Protein AF-A0A061BKA7-F1 (afdb_monomer)

Secondary structure (DSSP, 8-state):
-HHHHHHHHHHHTTS---TTTTPPP-S--EEE-TTSTT----S-SGGGEEE-HHHHHHHHHHHHHHHHHHHHHHHHHHHHHTTTTT-BSS-SSTT---HHHHHHHHTT--GGG-TTTT-BHHHHHHHHHHHHHHTTS--S-GGG-SSHHHHHHHHHT---HHHHHHHHHHHHHHHHHHTTTT--BPP-SHHHHHHHHHHGGGSTTHHHHHHTGGGGGSPPP---TTS--S----PPPGGGGEE--BSS-EEHHHHHHHHHHHHHHHHHHHHHHH-S--TTS--GGGGGS-TT-B---SSHHHHHHHHHHHHHHHHHHHHHHHHHHTS-GGGT--TT-EEETT-B-SS-PPPS---TT--S---S---GGG-TTS--B-HHHHHHTT--TT-PPPPEE-SSSS-EESSSS-TT---------TTHHHH-S-EEEHHHHHHHHIIIIISSSSHHHHHHHHHHHHS-PPP-SHHHHHHHHHHHHHHHTTTTTT--S--IIIIIHHHHHHHHHTTT----S--GGGGS--SS--HHHHTT-SGGGTT---TTSSS--S-EEETTGGGS--B-GGGHHHHHHHHHHHHHHHHHHHHHHHHHHHHHHSSTT-HHHHSSS-TT-HHHHHHHHHHTT-S-HHHH--TT----TTSPPGGG-TTHHHHHHHTTEEES-HHHHH--TT-GGG---HHHHHHHHHHHHSTTSHHHHHHHHHHHHHHHTT-

Organism: Babesia bigemina (NCBI:txid5866)

Structure (mmCIF, N/CA/C/O backbone):
data_AF-A0A061BKA7-F1
#
_entry.id   AF-A0A061BKA7-F1
#
loop_
_atom_site.group_PDB
_atom_site.id
_atom_site.type_symbol
_atom_site.label_atom_id
_atom_site.label_alt_id
_atom_site.label_comp_id
_atom_site.label_asym_id
_atom_site.label_entity_id
_atom_site.label_seq_id
_atom_site.pdbx_PDB_ins_code
_atom_site.Cartn_x
_atom_site.Cartn_y
_atom_site.Cartn_z
_atom_site.occupancy
_atom_site.B_iso_or_equiv
_atom_site.auth_seq_id
_atom_site.auth_comp_id
_atom_site.auth_asym_id
_atom_site.auth_atom_id
_atom_site.pdbx_PDB_model_num
ATOM 1 N N . MET A 1 1 ? 62.445 5.391 -4.423 1.00 44.75 1 MET A N 1
ATOM 2 C CA . MET A 1 1 ? 61.447 4.588 -5.176 1.00 44.75 1 MET A CA 1
ATOM 3 C C . MET A 1 1 ? 60.205 4.167 -4.374 1.00 44.75 1 MET A C 1
ATOM 5 O O . MET A 1 1 ? 59.112 4.335 -4.894 1.00 44.75 1 MET A O 1
ATOM 9 N N . LYS A 1 2 ? 60.298 3.691 -3.117 1.00 43.50 2 LYS A N 1
ATOM 10 C CA . LYS A 1 2 ? 59.125 3.194 -2.346 1.00 43.50 2 LYS A CA 1
ATOM 11 C C . LYS A 1 2 ? 58.012 4.228 -2.053 1.00 43.50 2 LYS A C 1
ATOM 13 O O . LYS A 1 2 ? 56.857 3.841 -1.922 1.00 43.50 2 LYS A O 1
ATOM 18 N N . GLY A 1 3 ? 58.332 5.525 -1.977 1.00 45.00 3 GLY A N 1
ATOM 19 C CA . GLY A 1 3 ? 57.340 6.592 -1.750 1.00 45.00 3 GLY A CA 1
ATOM 20 C C . GLY A 1 3 ? 56.504 6.960 -2.985 1.00 45.00 3 GLY A C 1
ATOM 21 O O . GLY A 1 3 ? 55.327 7.278 -2.850 1.00 45.00 3 GLY A O 1
ATOM 22 N N . GLY A 1 4 ? 57.087 6.856 -4.186 1.00 51.81 4 GLY A N 1
ATOM 23 C CA . GLY A 1 4 ? 56.383 7.115 -5.449 1.00 51.81 4 GLY A CA 1
ATOM 24 C C . GLY A 1 4 ? 55.365 6.025 -5.778 1.00 51.81 4 GLY A C 1
ATOM 25 O O . GLY A 1 4 ? 54.249 6.334 -6.176 1.00 51.81 4 GLY A O 1
ATOM 26 N N . LEU A 1 5 ? 55.705 4.760 -5.500 1.00 44.56 5 LEU A N 1
ATOM 27 C CA . LEU A 1 5 ? 54.809 3.623 -5.726 1.00 44.56 5 LEU A CA 1
ATOM 28 C C . LEU A 1 5 ? 53.571 3.662 -4.812 1.00 44.56 5 LEU A C 1
ATOM 30 O O . LEU A 1 5 ? 52.481 3.343 -5.257 1.00 44.56 5 LEU A O 1
ATOM 34 N N . ARG A 1 6 ? 53.702 4.109 -3.553 1.00 44.34 6 ARG A N 1
ATOM 35 C CA . ARG A 1 6 ? 52.548 4.269 -2.644 1.00 44.34 6 ARG A CA 1
ATOM 36 C C . ARG A 1 6 ? 51.619 5.407 -3.056 1.00 44.34 6 ARG A C 1
ATOM 38 O O . ARG A 1 6 ? 50.412 5.256 -2.927 1.00 44.34 6 ARG A O 1
ATOM 45 N N . LYS A 1 7 ? 52.165 6.519 -3.566 1.00 50.16 7 LYS A N 1
ATOM 46 C CA . LYS A 1 7 ? 51.348 7.589 -4.158 1.00 50.16 7 LYS A CA 1
ATOM 47 C C . LYS A 1 7 ? 50.639 7.098 -5.420 1.00 50.16 7 LYS A C 1
ATOM 49 O O . LYS A 1 7 ? 49.446 7.311 -5.536 1.00 50.16 7 LYS A O 1
ATOM 54 N N . LEU A 1 8 ? 51.332 6.360 -6.290 1.00 47.47 8 LEU A N 1
ATOM 55 C CA . LEU A 1 8 ? 50.739 5.757 -7.486 1.00 47.47 8 LEU A CA 1
ATOM 56 C C . LEU A 1 8 ? 49.631 4.747 -7.146 1.00 47.47 8 LEU A C 1
ATOM 58 O O . LEU A 1 8 ? 48.578 4.794 -7.758 1.00 47.47 8 LEU A O 1
ATOM 62 N N . ILE A 1 9 ? 49.826 3.883 -6.143 1.00 51.75 9 ILE A N 1
ATOM 63 C CA . ILE A 1 9 ? 48.791 2.959 -5.637 1.00 51.75 9 ILE A CA 1
ATOM 64 C C . ILE A 1 9 ? 47.612 3.733 -5.028 1.00 51.75 9 ILE A C 1
ATOM 66 O O . ILE A 1 9 ? 46.466 3.337 -5.206 1.00 51.75 9 ILE A O 1
ATOM 70 N N . GLY A 1 10 ? 47.880 4.851 -4.345 1.00 46.84 10 GLY A N 1
ATOM 71 C CA . GLY A 1 10 ? 46.846 5.750 -3.833 1.00 46.84 10 GLY A CA 1
ATOM 72 C C . GLY A 1 10 ? 46.022 6.415 -4.939 1.00 46.84 10 GLY A C 1
ATOM 73 O O . GLY A 1 10 ? 44.810 6.515 -4.795 1.00 46.84 10 GLY A O 1
ATOM 74 N N . GLU A 1 11 ? 46.649 6.818 -6.048 1.00 50.84 11 GLU A N 1
ATOM 75 C CA . GLU A 1 11 ? 45.947 7.363 -7.222 1.00 50.84 11 GLU A CA 1
ATOM 76 C C . GLU A 1 11 ? 45.234 6.266 -8.038 1.00 50.84 11 GLU A C 1
ATOM 78 O O . GLU A 1 11 ? 44.110 6.468 -8.483 1.00 50.84 11 GLU A O 1
ATOM 83 N N . LEU A 1 12 ? 45.821 5.070 -8.169 1.00 46.12 12 LEU A N 1
ATOM 84 C CA . LEU A 1 12 ? 45.184 3.905 -8.802 1.00 46.12 12 LEU A CA 1
ATOM 85 C C . LEU A 1 12 ? 43.965 3.412 -8.009 1.00 46.12 12 LEU A C 1
ATOM 87 O O . LEU A 1 12 ? 42.990 2.979 -8.606 1.00 46.12 12 LEU A O 1
ATOM 91 N N . GLY A 1 13 ? 43.986 3.532 -6.678 1.00 44.75 13 GLY A N 1
ATOM 92 C CA . GLY A 1 13 ? 42.839 3.237 -5.813 1.00 44.75 13 GLY A CA 1
ATOM 93 C C . GLY A 1 13 ? 41.708 4.269 -5.883 1.00 44.75 13 GLY A C 1
ATOM 94 O O . GLY A 1 13 ? 40.640 4.025 -5.327 1.00 44.75 13 GLY A O 1
ATOM 95 N N . ARG A 1 14 ? 41.923 5.416 -6.545 1.00 45.56 14 ARG A N 1
ATOM 96 C CA . ARG A 1 14 ? 40.882 6.423 -6.819 1.00 45.56 14 ARG A CA 1
ATOM 97 C C . ARG A 1 14 ? 40.207 6.226 -8.171 1.00 45.56 14 ARG A C 1
ATOM 99 O O . ARG A 1 14 ? 39.119 6.759 -8.367 1.00 45.56 14 ARG A O 1
ATOM 106 N N . ALA A 1 15 ? 40.821 5.474 -9.084 1.00 41.53 15 ALA A N 1
ATOM 107 C CA . ALA A 1 15 ? 40.191 5.106 -10.340 1.00 41.53 15 ALA A CA 1
ATOM 108 C C . ALA A 1 15 ? 39.114 4.048 -10.067 1.00 41.53 15 ALA A C 1
ATOM 110 O O . ALA A 1 15 ? 39.397 2.988 -9.509 1.00 41.53 15 ALA A O 1
ATOM 111 N N . TYR A 1 16 ? 37.870 4.337 -10.450 1.00 44.56 16 TYR A N 1
ATOM 112 C CA . TYR A 1 16 ? 36.837 3.309 -10.525 1.00 44.56 16 TYR A CA 1
ATOM 113 C C . TYR A 1 16 ? 37.266 2.291 -11.585 1.00 44.56 16 TYR A C 1
ATOM 115 O O . TYR A 1 16 ? 37.194 2.582 -12.775 1.00 44.56 16 TYR A O 1
ATOM 123 N N . VAL A 1 17 ? 37.738 1.128 -11.137 1.00 45.12 17 VAL A N 1
ATOM 124 C CA . VAL A 1 17 ? 37.971 -0.030 -11.997 1.00 45.12 17 VAL A CA 1
ATOM 125 C C . VAL A 1 17 ? 36.736 -0.907 -11.886 1.00 45.12 17 VAL A C 1
ATOM 127 O O . VAL A 1 17 ? 36.412 -1.394 -10.797 1.00 45.12 17 VAL A O 1
ATOM 130 N N . SER A 1 18 ? 36.002 -1.069 -12.987 1.00 50.44 18 SER A N 1
ATOM 131 C CA . SER A 1 18 ? 34.835 -1.957 -12.987 1.00 50.44 18 SER A CA 1
ATOM 132 C C . SER A 1 18 ? 35.288 -3.366 -12.601 1.00 50.44 18 SER A C 1
ATOM 134 O O . SER A 1 18 ? 36.340 -3.820 -13.042 1.00 50.44 18 SER A O 1
ATOM 136 N N . ARG A 1 19 ? 34.485 -4.112 -11.829 1.00 47.03 19 ARG A N 1
ATOM 137 C CA . ARG A 1 19 ? 34.763 -5.536 -11.534 1.00 47.03 19 ARG A CA 1
ATOM 138 C C . ARG A 1 19 ? 34.986 -6.357 -12.816 1.00 47.03 19 ARG A C 1
ATOM 140 O O . ARG A 1 19 ? 35.633 -7.396 -12.772 1.00 47.03 19 ARG A O 1
ATOM 147 N N . TYR A 1 20 ? 34.439 -5.879 -13.932 1.00 52.31 20 TYR A N 1
ATOM 148 C CA . TYR A 1 20 ? 34.522 -6.498 -15.250 1.00 52.31 20 TYR A CA 1
ATOM 149 C C . TYR A 1 20 ? 35.636 -5.920 -16.134 1.00 52.31 20 TYR A C 1
ATOM 151 O O . TYR A 1 20 ? 35.862 -6.415 -17.235 1.00 52.31 20 TYR A O 1
ATOM 159 N N . GLU A 1 21 ? 36.345 -4.886 -15.685 1.00 45.22 21 GLU A N 1
ATOM 160 C CA . GLU A 1 21 ? 37.468 -4.312 -16.421 1.00 45.22 21 GLU A CA 1
ATOM 161 C C . GLU A 1 21 ? 38.613 -5.333 -16.485 1.00 45.22 21 GLU A C 1
ATOM 163 O O . GLU A 1 21 ? 39.096 -5.814 -15.462 1.00 45.22 21 GLU A O 1
ATOM 168 N N . GLY A 1 22 ? 38.993 -5.729 -17.703 1.00 56.53 22 GLY A N 1
ATOM 169 C CA . GLY A 1 22 ? 39.932 -6.831 -17.946 1.00 56.53 22 GLY A CA 1
ATOM 170 C C . GLY A 1 22 ? 39.294 -8.224 -18.040 1.00 56.53 22 GLY A C 1
ATOM 171 O O . GLY A 1 22 ? 40.019 -9.197 -18.245 1.00 56.53 22 GLY A O 1
ATOM 172 N N . SER A 1 23 ? 37.964 -8.346 -17.936 1.00 63.72 23 SER A N 1
ATOM 173 C CA . SER A 1 23 ? 37.282 -9.606 -18.266 1.00 63.72 23 SER A CA 1
ATOM 174 C C . SER A 1 23 ? 37.417 -9.909 -19.764 1.00 63.72 23 SER A C 1
ATOM 176 O O . SER A 1 23 ? 37.323 -8.981 -20.575 1.00 63.72 23 SER A O 1
ATOM 178 N N . PRO A 1 24 ? 37.626 -11.180 -20.161 1.00 75.94 24 PRO A N 1
ATOM 179 C CA . PRO A 1 24 ? 37.645 -11.556 -21.569 1.00 75.94 24 PRO A CA 1
ATOM 180 C C . PRO A 1 24 ? 36.342 -11.143 -22.254 1.00 75.94 24 PRO A C 1
ATOM 182 O O . PRO A 1 24 ? 35.260 -11.294 -21.685 1.00 75.94 24 PRO A O 1
ATOM 185 N N . ALA A 1 25 ? 36.439 -10.643 -23.486 1.00 82.31 25 ALA A N 1
ATOM 186 C CA . ALA A 1 25 ? 35.254 -10.422 -24.304 1.00 82.31 25 ALA A CA 1
ATOM 187 C C . ALA A 1 25 ? 34.513 -11.752 -24.519 1.00 82.31 25 ALA A C 1
ATOM 189 O O . ALA A 1 25 ? 35.144 -12.808 -24.620 1.00 82.31 25 ALA A O 1
ATOM 190 N N . ILE A 1 26 ? 33.183 -11.697 -24.634 1.00 85.12 26 ILE A N 1
ATOM 191 C CA . ILE A 1 26 ? 32.378 -12.864 -25.010 1.00 85.12 26 ILE A CA 1
ATOM 192 C C . ILE A 1 26 ? 32.818 -13.293 -26.413 1.00 85.12 26 ILE A C 1
ATOM 194 O O . ILE A 1 26 ? 32.500 -12.635 -27.405 1.00 85.12 26 ILE A O 1
ATOM 198 N N . GLY A 1 27 ? 33.589 -14.379 -26.480 1.00 83.00 27 GLY A N 1
ATOM 199 C CA . GLY A 1 27 ? 34.171 -14.877 -27.726 1.00 83.00 27 GLY A CA 1
ATOM 200 C C . GLY A 1 27 ? 33.158 -15.575 -28.632 1.00 83.00 27 GLY A C 1
ATOM 201 O O . GLY A 1 27 ? 33.337 -15.592 -29.846 1.00 83.00 27 GLY A O 1
ATOM 202 N N . GLN A 1 28 ? 32.077 -16.118 -28.059 1.00 88.38 28 GLN A N 1
ATOM 203 C CA . GLN A 1 28 ? 31.032 -16.818 -28.800 1.00 88.38 28 GLN A CA 1
ATOM 204 C C .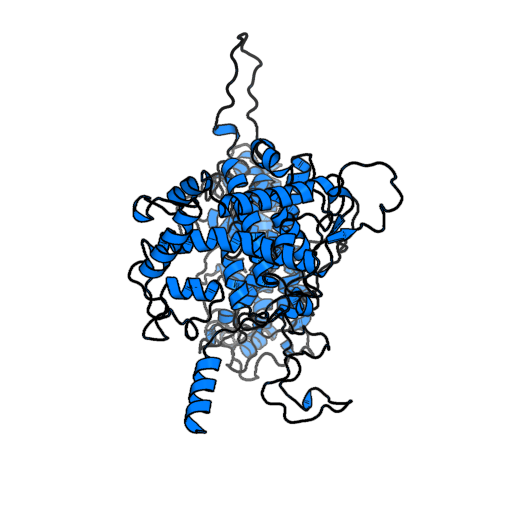 GLN A 1 28 ? 29.637 -16.476 -28.265 1.00 88.38 28 GLN A C 1
ATOM 206 O O . GLN A 1 28 ? 29.238 -16.904 -27.181 1.00 88.38 28 GLN A O 1
ATOM 211 N N . TRP A 1 29 ? 28.879 -15.723 -29.061 1.00 90.38 29 TRP A N 1
ATOM 212 C CA . TRP A 1 29 ? 27.511 -15.306 -28.737 1.00 90.38 29 TRP A CA 1
ATOM 213 C C . TRP A 1 29 ? 26.462 -16.343 -29.133 1.00 90.38 29 TRP A C 1
ATOM 215 O O . TRP A 1 29 ? 25.458 -16.492 -28.442 1.00 90.38 29 TRP A O 1
ATOM 225 N N . LEU A 1 30 ? 26.704 -17.062 -30.230 1.00 90.62 30 LEU A N 1
ATOM 226 C CA . LEU A 1 30 ? 25.754 -17.976 -30.853 1.00 90.62 30 LEU A CA 1
ATOM 227 C C . LEU A 1 30 ? 26.348 -19.383 -30.987 1.00 90.62 30 LEU A C 1
ATOM 229 O O . LEU A 1 30 ? 27.533 -19.553 -31.292 1.00 90.62 30 LEU A O 1
ATOM 233 N N . ILE A 1 31 ? 25.502 -20.387 -30.783 1.00 89.25 31 ILE A N 1
ATOM 234 C CA . ILE A 1 31 ? 25.768 -21.808 -31.035 1.00 89.25 31 ILE A CA 1
ATOM 235 C C . ILE A 1 31 ? 24.620 -22.398 -31.848 1.00 89.25 31 ILE A C 1
ATOM 237 O O . ILE A 1 31 ? 23.514 -21.866 -31.824 1.00 89.25 31 ILE A O 1
ATOM 241 N N . LYS A 1 32 ? 24.861 -23.507 -32.550 1.00 86.19 32 LYS A N 1
ATOM 242 C CA . LYS A 1 32 ? 23.792 -24.214 -33.264 1.00 86.19 32 LYS A CA 1
ATOM 243 C C . LYS A 1 32 ? 22.773 -24.775 -32.274 1.00 86.19 32 LYS A C 1
ATOM 245 O O . LYS A 1 32 ? 23.164 -25.295 -31.232 1.00 86.19 32 LYS A O 1
ATOM 250 N N . ASP A 1 33 ? 21.492 -24.668 -32.612 1.00 81.00 33 ASP A N 1
ATOM 251 C CA . ASP A 1 33 ? 20.391 -25.240 -31.842 1.00 81.00 33 ASP A CA 1
ATOM 252 C C . ASP A 1 33 ? 20.487 -26.776 -31.868 1.00 81.00 33 ASP A C 1
ATOM 254 O O . ASP A 1 33 ? 20.275 -27.374 -32.931 1.00 81.00 33 ASP A O 1
ATOM 258 N N . PRO A 1 34 ? 20.762 -27.433 -30.725 1.00 75.38 34 PRO A N 1
ATOM 259 C CA . PRO A 1 34 ? 20.872 -28.889 -30.665 1.00 75.38 34 PRO A CA 1
ATOM 260 C C . PRO A 1 34 ? 19.572 -29.598 -31.071 1.00 75.38 34 PRO A C 1
ATOM 262 O O . PRO A 1 34 ? 19.598 -30.750 -31.494 1.00 75.38 34 PRO A O 1
ATOM 265 N N . ASN A 1 35 ? 18.424 -28.917 -30.969 1.00 73.75 35 ASN A N 1
ATOM 266 C CA . ASN A 1 35 ? 17.111 -29.495 -31.255 1.00 73.75 35 ASN A CA 1
ATOM 267 C C . ASN A 1 35 ? 16.709 -29.409 -32.737 1.00 73.75 35 ASN A C 1
ATOM 269 O O . ASN A 1 35 ? 15.696 -29.993 -33.122 1.00 73.75 35 ASN A O 1
ATOM 273 N N . LYS A 1 36 ? 17.470 -28.689 -33.576 1.00 67.31 36 LYS A N 1
ATOM 274 C CA . LYS A 1 36 ? 17.163 -28.486 -35.006 1.00 67.31 36 LYS A CA 1
ATOM 275 C C . LYS A 1 36 ? 18.160 -29.148 -35.960 1.00 67.31 36 LYS A C 1
ATOM 277 O O . LYS A 1 36 ? 18.064 -28.953 -37.170 1.00 67.31 36 LYS A O 1
ATOM 282 N N . GLU A 1 37 ? 19.084 -29.967 -35.455 1.00 57.06 37 GLU A N 1
ATOM 283 C CA . GLU A 1 37 ? 20.134 -30.597 -36.274 1.00 57.06 37 GLU A CA 1
ATOM 284 C C . GLU A 1 37 ? 19.608 -31.542 -37.378 1.00 57.06 37 GLU A C 1
ATOM 286 O O . GLU A 1 37 ? 20.345 -31.859 -38.310 1.00 57.06 37 GLU A O 1
ATOM 291 N N . SER A 1 38 ? 18.335 -31.955 -37.340 1.00 52.81 38 SER A N 1
ATOM 292 C CA . SER A 1 38 ? 17.737 -32.899 -38.297 1.00 52.81 38 SER A CA 1
ATOM 293 C C . SER A 1 38 ? 16.875 -32.275 -39.406 1.00 52.81 38 SER A C 1
ATOM 295 O O . SER A 1 38 ? 16.434 -32.997 -40.304 1.00 52.81 38 SER A O 1
ATOM 297 N N . ALA A 1 39 ? 16.649 -30.956 -39.423 1.00 51.91 39 ALA A N 1
ATOM 298 C CA . ALA A 1 39 ? 15.840 -30.318 -40.466 1.00 51.91 39 ALA A CA 1
ATOM 299 C C . ALA A 1 39 ? 16.669 -30.038 -41.736 1.00 51.91 39 ALA A C 1
ATOM 301 O O . ALA A 1 39 ? 17.130 -28.925 -41.992 1.00 51.91 39 ALA A O 1
ATOM 302 N N . GLN A 1 40 ? 16.860 -31.067 -42.565 1.00 52.84 40 GLN A N 1
ATOM 303 C CA . GLN A 1 40 ? 17.359 -30.910 -43.932 1.00 52.84 40 GLN A CA 1
ATOM 304 C C . GLN A 1 40 ? 16.339 -30.140 -44.788 1.00 52.84 40 GLN A C 1
ATOM 306 O O . GLN A 1 40 ? 15.432 -30.740 -45.361 1.00 52.84 40 GLN A O 1
ATOM 311 N N . LYS A 1 41 ? 16.516 -28.817 -44.900 1.00 52.12 41 LYS A N 1
ATOM 312 C CA . LYS A 1 41 ? 16.460 -28.037 -46.154 1.00 52.12 41 LYS A CA 1
ATOM 313 C C . LYS A 1 41 ? 16.756 -26.552 -45.882 1.00 52.12 41 LYS A C 1
ATOM 315 O O . LYS A 1 41 ? 16.138 -25.903 -45.053 1.00 52.12 41 LYS A O 1
ATOM 320 N N . VAL A 1 42 ? 17.764 -26.088 -46.610 1.00 52.91 42 VAL A N 1
ATOM 321 C CA . VAL A 1 42 ? 18.396 -24.764 -46.732 1.00 52.91 42 VAL A CA 1
ATOM 322 C C . VAL A 1 42 ? 17.411 -23.576 -46.705 1.00 52.91 42 VAL A C 1
ATOM 324 O O . VAL A 1 42 ? 16.459 -23.606 -47.475 1.00 52.91 42 VAL A O 1
ATOM 327 N N . GLN A 1 43 ? 17.698 -22.516 -45.922 1.00 47.28 43 GLN A N 1
ATOM 328 C CA . GLN A 1 43 ? 17.983 -21.160 -46.463 1.00 47.28 43 GLN A CA 1
ATOM 329 C C . GLN A 1 43 ? 18.316 -20.035 -45.462 1.00 47.28 43 GLN A C 1
ATOM 331 O O . GLN A 1 43 ? 18.734 -18.986 -45.932 1.00 47.28 43 GLN A O 1
ATOM 336 N N . ASP A 1 44 ? 18.286 -20.235 -44.141 1.00 49.28 44 ASP A N 1
ATOM 337 C CA . ASP A 1 44 ? 18.678 -19.163 -43.205 1.00 49.28 44 ASP A CA 1
ATOM 338 C C . ASP A 1 44 ? 19.680 -19.651 -42.151 1.00 49.28 44 ASP A C 1
ATOM 340 O O . ASP A 1 44 ? 19.360 -20.484 -41.301 1.00 49.28 44 ASP A O 1
ATOM 344 N N . TYR A 1 45 ? 20.914 -19.144 -42.204 1.00 53.59 45 TYR A N 1
ATOM 345 C CA . TYR A 1 45 ? 21.966 -19.445 -41.221 1.00 53.59 45 TYR A CA 1
ATOM 346 C C . TYR A 1 45 ? 21.554 -19.021 -39.797 1.00 53.59 45 TYR A C 1
ATOM 348 O O . TYR A 1 45 ? 21.891 -19.709 -38.833 1.00 53.59 45 TYR A O 1
ATOM 356 N N . ASP A 1 46 ? 20.757 -17.954 -39.676 1.00 55.91 46 ASP A N 1
ATOM 357 C CA . ASP A 1 46 ? 20.338 -17.382 -38.392 1.00 55.91 46 ASP A CA 1
ATOM 358 C C . ASP A 1 46 ? 19.224 -18.179 -37.689 1.00 55.91 46 ASP A C 1
ATOM 360 O O . ASP A 1 46 ? 19.159 -18.191 -36.461 1.00 55.91 46 ASP A O 1
ATOM 364 N N . GLN A 1 47 ? 18.385 -18.931 -38.415 1.00 63.41 47 GLN A N 1
ATOM 365 C CA . GLN A 1 47 ? 17.249 -19.663 -37.816 1.00 63.41 47 GLN A CA 1
ATOM 366 C C . GLN A 1 47 ? 17.649 -20.918 -37.015 1.00 63.41 47 GLN A C 1
ATOM 368 O O . GLN A 1 47 ? 16.835 -21.465 -36.255 1.00 63.41 47 GLN A O 1
ATOM 373 N N . ASN A 1 48 ? 18.899 -21.364 -37.172 1.00 72.69 48 ASN A N 1
ATOM 374 C CA . ASN A 1 48 ? 19.461 -22.545 -36.515 1.00 72.69 48 ASN A CA 1
ATOM 375 C C . ASN A 1 48 ? 20.442 -22.195 -35.391 1.00 72.69 48 ASN A C 1
ATOM 377 O O . ASN A 1 48 ? 21.113 -23.092 -34.885 1.00 72.69 48 ASN A O 1
ATOM 381 N N . MET A 1 49 ? 20.555 -20.920 -35.015 1.00 83.56 49 MET A N 1
ATOM 382 C CA . MET A 1 49 ? 21.450 -20.461 -33.958 1.00 83.56 49 MET A CA 1
ATOM 383 C C . MET A 1 49 ? 20.663 -20.034 -32.714 1.00 83.56 49 MET A C 1
ATOM 385 O O . MET A 1 49 ? 19.617 -19.397 -32.807 1.00 83.56 49 MET A O 1
ATOM 389 N N . ILE A 1 50 ? 21.190 -20.353 -31.534 1.00 87.44 50 ILE A N 1
ATOM 390 C CA . ILE A 1 50 ? 20.692 -19.898 -30.232 1.00 87.44 50 ILE A CA 1
ATOM 391 C C . ILE A 1 50 ? 21.811 -19.200 -29.456 1.00 87.44 50 ILE A C 1
ATOM 393 O O . ILE A 1 50 ? 22.995 -19.480 -29.652 1.00 87.44 50 ILE A O 1
ATOM 397 N N . LEU A 1 51 ? 21.437 -18.293 -28.552 1.00 89.12 51 LEU A N 1
ATOM 398 C CA . LEU A 1 51 ? 22.391 -17.624 -27.667 1.00 89.12 51 LEU A CA 1
ATOM 399 C C . LEU A 1 51 ? 23.062 -18.627 -26.721 1.00 89.12 51 LEU A C 1
ATOM 401 O O . LEU A 1 51 ? 22.378 -19.428 -26.077 1.00 89.12 51 LEU A O 1
ATOM 405 N N . THR A 1 52 ? 24.384 -18.514 -26.576 1.00 90.44 52 THR A N 1
ATOM 406 C CA . THR A 1 52 ? 25.117 -19.131 -25.460 1.00 90.44 52 THR A CA 1
ATOM 407 C C . THR A 1 52 ? 24.654 -18.534 -24.128 1.00 90.44 52 THR A C 1
ATOM 409 O O . THR A 1 52 ? 24.026 -17.474 -24.097 1.00 90.44 52 THR A O 1
ATOM 412 N N . THR A 1 53 ? 24.972 -19.178 -23.001 1.00 86.75 53 THR A N 1
ATOM 413 C CA . THR A 1 53 ? 24.671 -18.625 -21.666 1.00 86.75 53 THR A CA 1
ATOM 414 C C . THR A 1 53 ? 25.290 -17.237 -21.485 1.00 86.75 53 THR A C 1
ATOM 416 O O . THR A 1 53 ? 24.585 -16.292 -21.134 1.00 86.75 53 THR A O 1
ATOM 419 N N . ASP A 1 54 ? 26.573 -17.086 -21.822 1.00 85.62 54 ASP A N 1
ATOM 420 C CA . ASP A 1 54 ? 27.276 -15.803 -21.727 1.00 85.62 54 ASP A CA 1
ATOM 421 C C . ASP A 1 54 ? 26.738 -14.780 -22.729 1.00 85.62 54 ASP A C 1
ATOM 423 O O . ASP A 1 54 ? 26.521 -13.626 -22.364 1.00 85.62 54 ASP A O 1
ATOM 427 N N . GLY A 1 55 ? 26.437 -15.198 -23.965 1.00 89.25 55 GLY A N 1
ATOM 428 C CA . GLY A 1 55 ? 25.798 -14.342 -24.964 1.00 89.25 55 GLY A CA 1
ATOM 429 C C . GLY A 1 55 ? 24.428 -13.838 -24.502 1.00 89.25 55 GLY A C 1
ATOM 430 O O . GLY A 1 55 ? 24.107 -12.662 -24.664 1.00 89.25 55 GLY A O 1
ATOM 431 N N . ARG A 1 56 ? 23.633 -14.692 -23.847 1.00 88.44 56 ARG A N 1
ATOM 432 C CA . ARG A 1 56 ? 22.335 -14.322 -23.270 1.00 88.44 56 ARG A CA 1
ATOM 433 C C . ARG A 1 56 ? 22.487 -13.347 -22.109 1.00 88.44 56 ARG A C 1
ATOM 435 O O . ARG A 1 56 ? 21.776 -12.345 -22.082 1.00 88.44 56 ARG A O 1
ATOM 442 N N . HIS A 1 57 ? 23.386 -13.612 -21.164 1.00 86.69 57 HIS A N 1
ATOM 443 C CA . HIS A 1 57 ? 23.638 -12.700 -20.046 1.00 86.69 57 HIS A CA 1
ATOM 444 C C . HIS A 1 57 ? 24.174 -11.350 -20.536 1.00 86.69 57 HIS A C 1
ATOM 446 O O . HIS A 1 57 ? 23.661 -10.312 -20.128 1.00 86.69 57 HIS A O 1
ATOM 452 N N . GLY A 1 58 ? 25.127 -11.349 -21.472 1.00 87.69 58 GLY A N 1
ATOM 453 C CA . GLY A 1 58 ? 25.654 -10.135 -22.095 1.00 87.69 58 GLY A CA 1
ATOM 454 C C . GLY A 1 58 ? 24.573 -9.317 -22.804 1.00 87.69 58 GLY A C 1
ATOM 455 O O . GLY A 1 58 ? 24.487 -8.106 -22.600 1.00 87.69 58 GLY A O 1
ATOM 456 N N . ALA A 1 59 ? 23.694 -9.974 -23.569 1.00 89.94 59 ALA A N 1
ATOM 457 C CA . ALA A 1 59 ? 22.564 -9.316 -24.220 1.00 89.94 59 ALA A CA 1
ATOM 458 C C . ALA A 1 59 ? 21.591 -8.716 -23.194 1.00 89.94 59 ALA A C 1
ATOM 460 O O . ALA A 1 59 ? 21.210 -7.555 -23.317 1.00 89.94 59 ALA A O 1
ATOM 461 N N . LYS A 1 60 ? 21.236 -9.459 -22.138 1.00 90.19 60 LYS A N 1
ATOM 462 C CA . LYS A 1 60 ? 20.344 -8.962 -21.078 1.00 90.19 60 LYS A CA 1
ATOM 463 C C . LYS A 1 60 ? 20.927 -7.778 -20.314 1.00 90.19 60 LYS A C 1
ATOM 465 O O . LYS A 1 60 ? 20.189 -6.842 -20.006 1.00 90.19 60 LYS A O 1
ATOM 470 N N . VAL A 1 61 ? 22.233 -7.786 -20.040 1.00 88.81 61 VAL A N 1
ATOM 471 C CA . VAL A 1 61 ? 22.939 -6.638 -19.448 1.00 88.81 61 VAL A CA 1
ATOM 472 C C . VAL A 1 61 ? 22.815 -5.424 -20.363 1.00 88.81 61 VAL A C 1
ATOM 474 O O . VAL A 1 61 ? 22.388 -4.366 -19.908 1.00 88.81 61 VAL A O 1
ATOM 477 N N . PHE A 1 62 ? 23.118 -5.580 -21.654 1.00 89.44 62 PHE A N 1
ATOM 478 C CA . PHE A 1 62 ?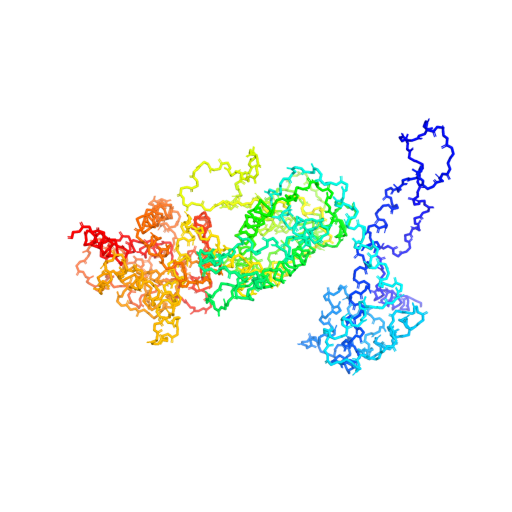 23.010 -4.487 -22.617 1.00 89.44 62 PHE A CA 1
ATOM 479 C C . PHE A 1 62 ? 21.585 -3.922 -22.699 1.00 89.44 62 PHE A C 1
ATOM 481 O O . PHE A 1 62 ? 21.405 -2.714 -22.571 1.00 89.44 62 PHE A O 1
ATOM 488 N N . LEU A 1 63 ? 20.574 -4.783 -22.847 1.00 91.00 63 LEU A N 1
ATOM 489 C CA . LEU A 1 63 ? 19.171 -4.368 -22.932 1.00 91.00 63 LEU A CA 1
ATOM 490 C C . LEU A 1 63 ? 18.682 -3.705 -21.636 1.00 91.00 63 LEU A C 1
ATOM 492 O O . LEU A 1 63 ? 17.946 -2.727 -21.693 1.00 91.00 63 LEU A O 1
ATOM 496 N N . THR A 1 64 ? 19.145 -4.174 -20.474 1.00 89.81 64 THR A N 1
ATOM 497 C CA . THR A 1 64 ? 18.871 -3.517 -19.184 1.00 89.81 64 THR A CA 1
ATOM 498 C C . THR A 1 64 ? 19.461 -2.105 -19.146 1.00 89.81 64 THR A C 1
ATOM 500 O O . THR A 1 64 ? 18.819 -1.166 -18.679 1.00 89.81 64 THR A O 1
ATOM 503 N N . CYS A 1 65 ? 20.676 -1.929 -19.669 1.00 87.62 65 CYS A N 1
ATOM 504 C CA . CYS A 1 65 ? 21.323 -0.625 -19.731 1.00 87.62 65 CYS A CA 1
ATOM 505 C C . CYS A 1 65 ? 20.747 0.290 -20.821 1.00 87.62 65 CYS A C 1
ATOM 507 O O . CYS A 1 65 ? 20.885 1.500 -20.691 1.00 87.62 65 CYS A O 1
ATOM 509 N N . ALA A 1 66 ? 20.114 -0.231 -21.877 1.00 88.50 66 ALA A N 1
ATOM 510 C CA . ALA A 1 66 ? 19.651 0.568 -23.015 1.00 88.50 66 ALA A CA 1
ATOM 511 C C . ALA A 1 66 ? 18.648 1.662 -22.605 1.00 88.50 66 ALA A C 1
ATOM 513 O O . ALA A 1 66 ? 18.819 2.820 -22.988 1.00 88.50 66 ALA A O 1
ATOM 514 N N . THR A 1 67 ? 17.675 1.331 -21.749 1.00 82.38 67 THR A N 1
ATOM 515 C CA . THR A 1 67 ? 16.734 2.311 -21.179 1.00 82.38 67 THR A CA 1
ATOM 516 C C . THR A 1 67 ? 17.456 3.397 -20.389 1.00 82.38 67 THR A C 1
ATOM 518 O O . THR A 1 67 ? 17.164 4.578 -20.557 1.00 82.38 67 THR A O 1
ATOM 521 N N . MET A 1 68 ? 18.438 3.015 -19.565 1.00 82.50 68 MET A N 1
ATOM 522 C CA . MET A 1 68 ? 19.229 3.969 -18.782 1.00 82.50 68 MET A CA 1
ATOM 523 C C . MET A 1 68 ? 20.067 4.871 -19.694 1.00 82.50 68 MET A C 1
ATOM 525 O O . MET A 1 68 ? 20.069 6.087 -19.540 1.00 82.50 68 MET A O 1
ATOM 529 N N . LEU A 1 69 ? 20.748 4.289 -20.684 1.00 85.75 69 LEU A N 1
ATOM 530 C CA . LEU A 1 69 ? 21.566 5.019 -21.651 1.00 85.75 69 LEU A CA 1
ATOM 531 C C . LEU A 1 69 ? 20.743 6.040 -22.431 1.00 85.75 69 LEU A C 1
ATOM 533 O O . LEU A 1 69 ? 21.254 7.121 -22.708 1.00 85.75 69 LEU A O 1
ATOM 537 N N . PHE A 1 70 ? 19.494 5.725 -22.763 1.00 88.06 70 PHE A N 1
ATOM 538 C CA . PHE A 1 70 ? 18.599 6.651 -23.439 1.00 88.06 70 PHE A CA 1
ATOM 539 C C . PHE A 1 70 ? 18.034 7.704 -22.470 1.00 88.06 70 PHE A C 1
ATOM 541 O O . PHE A 1 70 ? 18.394 8.881 -22.557 1.00 88.06 70 PHE A O 1
ATOM 548 N N . ASN A 1 71 ? 17.215 7.290 -21.499 1.00 86.31 71 ASN A N 1
ATOM 549 C CA . ASN A 1 71 ? 16.470 8.201 -20.625 1.00 86.31 71 ASN A CA 1
ATOM 550 C C . ASN A 1 71 ? 17.390 9.070 -19.760 1.00 86.31 71 ASN A C 1
ATOM 552 O O . ASN A 1 71 ? 17.232 10.294 -19.724 1.00 86.31 71 ASN A O 1
ATOM 556 N N . GLU A 1 72 ? 18.383 8.467 -19.099 1.00 87.00 72 GLU A N 1
ATOM 557 C CA . GLU A 1 72 ? 19.251 9.188 -18.164 1.00 87.00 72 GLU A CA 1
ATOM 558 C C . GLU A 1 72 ? 20.190 10.149 -18.907 1.00 87.00 72 GLU A C 1
ATOM 560 O O . GLU A 1 72 ? 20.431 11.267 -18.449 1.00 87.00 72 GLU A O 1
ATOM 565 N N . SER A 1 73 ? 20.671 9.779 -20.101 1.00 89.00 73 SER A N 1
ATOM 566 C CA . SER A 1 73 ? 21.483 10.689 -20.923 1.00 89.00 73 SER A CA 1
ATOM 567 C C . SER A 1 73 ? 20.671 11.881 -21.417 1.00 89.00 73 SER A C 1
ATOM 569 O O . SER A 1 73 ? 21.166 13.008 -21.389 1.00 89.00 73 SER A O 1
ATOM 571 N N . HIS A 1 74 ? 19.423 11.669 -21.846 1.00 91.00 74 HIS A N 1
ATOM 572 C CA . HIS A 1 74 ? 18.540 12.759 -22.260 1.00 91.00 74 HIS A CA 1
ATOM 573 C C . HIS A 1 74 ? 18.177 13.681 -21.084 1.00 91.00 74 HIS A C 1
ATOM 575 O O . HIS A 1 74 ? 18.171 14.901 -21.265 1.00 91.00 74 HIS A O 1
ATOM 581 N N . HIS A 1 75 ? 17.945 13.132 -19.887 1.00 91.69 75 HIS A N 1
ATOM 582 C CA . HIS A 1 75 ? 17.678 13.901 -18.666 1.00 91.69 75 HIS A CA 1
ATOM 583 C C . HIS A 1 75 ? 18.898 14.732 -18.240 1.00 91.69 75 HIS A C 1
ATOM 585 O O . HIS A 1 75 ? 18.799 15.945 -18.030 1.00 91.69 75 HIS A O 1
ATOM 591 N N . LEU A 1 76 ? 20.079 14.107 -18.204 1.00 91.44 76 LEU A N 1
ATOM 592 C CA . LEU A 1 76 ? 21.343 14.766 -17.882 1.00 91.44 76 LEU A CA 1
ATOM 593 C C . LEU A 1 76 ? 21.711 15.847 -18.908 1.00 91.44 76 LEU A C 1
ATOM 595 O O . LEU A 1 76 ? 22.214 16.906 -18.530 1.00 91.44 76 LEU A O 1
ATOM 599 N N . PHE A 1 77 ? 21.438 15.616 -20.195 1.00 93.00 77 PHE A N 1
ATOM 600 C CA . PHE A 1 77 ? 21.637 16.612 -21.246 1.00 93.00 77 PHE A CA 1
ATOM 601 C C . PHE A 1 77 ? 20.721 17.826 -21.063 1.00 93.00 77 PHE A C 1
ATOM 603 O O . PHE A 1 77 ? 21.209 18.959 -21.079 1.00 93.00 77 PHE A O 1
ATOM 610 N N . TYR A 1 78 ? 19.420 17.599 -20.855 1.00 94.25 78 TYR A N 1
ATOM 611 C CA . TYR A 1 78 ? 18.437 18.671 -20.711 1.00 94.25 78 TYR A CA 1
ATOM 612 C C . TYR A 1 78 ? 18.733 19.552 -19.490 1.00 94.25 78 TYR A C 1
ATOM 614 O O . TYR A 1 78 ? 19.004 20.749 -19.634 1.00 94.25 78 TYR A O 1
ATOM 622 N N . HIS A 1 79 ? 18.782 18.952 -18.298 1.00 94.25 79 HIS A N 1
ATOM 623 C CA . HIS A 1 79 ? 19.010 19.694 -17.059 1.00 94.25 79 HIS A CA 1
ATOM 624 C C . HIS A 1 79 ? 20.439 20.238 -16.963 1.00 94.25 79 HIS A C 1
ATOM 626 O O . HIS A 1 79 ? 20.651 21.356 -16.490 1.00 94.25 79 HIS A O 1
ATOM 632 N N . GLY A 1 80 ? 21.431 19.514 -17.494 1.00 93.88 80 GLY A N 1
ATOM 633 C CA . GLY A 1 80 ? 22.807 20.000 -17.625 1.00 93.88 80 GLY A CA 1
ATOM 634 C C . GLY A 1 80 ? 22.924 21.256 -18.495 1.00 93.88 80 GLY A C 1
ATOM 635 O O . GLY A 1 80 ? 23.751 22.126 -18.221 1.00 93.88 80 GLY A O 1
ATOM 636 N N . GLY A 1 81 ? 22.075 21.403 -19.516 1.00 93.44 81 GLY A N 1
ATOM 637 C CA . GLY A 1 81 ? 21.990 22.614 -20.338 1.00 93.44 81 GLY A CA 1
ATOM 638 C C . GLY A 1 81 ? 21.214 23.770 -19.696 1.00 93.44 81 GLY A C 1
ATOM 639 O O . GLY A 1 81 ? 21.395 24.920 -20.113 1.00 93.44 81 GLY A O 1
ATOM 640 N N . LYS A 1 82 ? 20.398 23.484 -18.673 1.00 93.38 82 LYS A N 1
ATOM 641 C CA . LYS A 1 82 ? 19.476 24.419 -18.016 1.00 93.38 82 LYS A CA 1
ATOM 642 C C . LYS A 1 82 ? 19.764 24.589 -16.521 1.00 93.38 82 LYS A C 1
ATOM 644 O O . LYS A 1 82 ? 20.662 25.353 -16.162 1.00 93.38 82 LYS A O 1
ATOM 649 N N . GLU A 1 83 ? 19.003 23.924 -15.653 1.00 92.50 83 GLU A N 1
ATOM 650 C CA . GLU A 1 83 ? 18.973 24.159 -14.207 1.00 92.50 83 GLU A CA 1
ATOM 651 C C . GLU A 1 83 ? 20.321 23.820 -13.558 1.00 92.50 83 GLU A C 1
ATOM 653 O O . GLU A 1 83 ? 20.788 24.520 -12.660 1.00 92.50 83 GLU A O 1
ATOM 658 N N . TRP A 1 84 ? 21.009 22.796 -14.068 1.00 93.00 84 TRP A N 1
ATOM 659 C CA . TRP A 1 84 ? 22.300 22.338 -13.553 1.00 93.00 84 TRP A CA 1
ATOM 660 C C . TRP A 1 84 ? 23.498 22.967 -14.266 1.00 93.00 84 TRP A C 1
ATOM 662 O O . TRP A 1 84 ? 24.646 22.651 -13.952 1.00 93.00 84 TRP A O 1
ATOM 672 N N . ARG A 1 85 ? 23.274 23.898 -15.201 1.00 92.62 85 ARG A N 1
ATOM 673 C CA . ARG A 1 85 ? 24.315 24.454 -16.082 1.00 92.62 85 ARG A CA 1
ATOM 674 C C . ARG A 1 85 ? 25.533 25.000 -15.341 1.00 92.62 85 ARG A C 1
ATOM 676 O O . ARG A 1 85 ? 26.652 24.850 -15.821 1.00 92.62 85 ARG A O 1
ATOM 683 N N . LYS A 1 86 ? 25.327 25.648 -14.193 1.00 91.00 86 LYS A N 1
ATOM 684 C CA . LYS A 1 86 ? 26.400 26.251 -13.375 1.00 91.00 86 LYS A CA 1
ATOM 685 C C . LYS A 1 86 ? 26.831 25.373 -12.195 1.00 91.00 86 LYS A C 1
ATOM 687 O O . LYS A 1 86 ? 27.768 25.728 -11.484 1.00 91.00 86 LYS A O 1
ATOM 692 N N . ILE A 1 87 ? 26.142 24.258 -11.975 1.00 89.75 87 ILE A N 1
ATOM 693 C CA . ILE A 1 87 ? 26.348 23.367 -10.838 1.00 89.75 87 ILE A CA 1
ATOM 694 C C . ILE A 1 87 ? 27.517 22.429 -11.145 1.00 89.75 87 ILE A C 1
ATOM 696 O O . ILE A 1 87 ? 27.580 21.873 -12.239 1.00 89.75 87 ILE A O 1
ATOM 700 N N . ARG A 1 88 ? 28.449 22.265 -10.199 1.00 88.50 88 ARG A N 1
ATOM 701 C CA . ARG A 1 88 ? 29.583 21.334 -10.322 1.00 88.50 88 ARG A CA 1
ATOM 702 C C . ARG A 1 88 ? 29.183 19.910 -9.950 1.00 88.50 88 ARG A C 1
ATOM 704 O O . ARG A 1 88 ? 28.338 19.720 -9.083 1.00 88.50 88 ARG A O 1
ATOM 711 N N . VAL A 1 89 ? 29.836 18.927 -10.564 1.00 85.56 89 VAL A N 1
ATOM 712 C CA . VAL A 1 89 ? 29.659 17.500 -10.257 1.00 85.56 89 VAL A CA 1
ATOM 713 C C . VAL A 1 89 ? 29.970 17.210 -8.782 1.00 85.56 89 VAL A C 1
ATOM 715 O O . VAL A 1 89 ? 29.179 16.543 -8.123 1.00 85.56 89 VAL A O 1
ATOM 718 N N . GLN A 1 90 ? 31.054 17.774 -8.244 1.00 82.56 90 GLN A N 1
ATOM 719 C CA . GLN A 1 90 ? 31.384 17.735 -6.817 1.00 82.56 90 GLN A CA 1
ATOM 720 C C . GLN A 1 90 ? 31.208 19.122 -6.174 1.00 82.56 90 GLN A C 1
ATOM 722 O O . GLN A 1 90 ? 31.704 20.133 -6.687 1.00 82.56 90 GLN A O 1
ATOM 727 N N . THR A 1 91 ? 30.515 19.186 -5.031 1.00 73.56 91 THR A N 1
ATOM 728 C CA . THR A 1 91 ? 30.446 20.401 -4.201 1.00 73.56 91 THR A CA 1
ATOM 729 C C . THR A 1 91 ? 31.647 20.513 -3.264 1.00 73.56 91 THR A C 1
ATOM 731 O O . THR A 1 91 ? 32.341 19.541 -2.975 1.00 73.56 91 THR A O 1
ATOM 734 N N . LYS A 1 92 ? 31.928 21.739 -2.800 1.00 64.62 92 LYS A N 1
ATOM 735 C CA . LYS A 1 92 ? 33.065 22.027 -1.906 1.00 64.62 92 LYS A CA 1
ATOM 736 C C . LYS A 1 92 ? 32.823 21.609 -0.449 1.00 64.62 92 LYS A C 1
ATOM 738 O O . LYS A 1 92 ? 33.757 21.668 0.343 1.00 64.62 92 LYS A O 1
ATOM 743 N N . THR A 1 93 ? 31.595 21.242 -0.085 1.00 59.00 93 THR A N 1
ATOM 744 C CA . THR A 1 93 ? 31.190 20.941 1.294 1.00 59.00 93 THR A CA 1
ATOM 745 C C . THR A 1 93 ? 30.245 19.745 1.322 1.00 59.00 93 THR A C 1
ATOM 747 O O . THR A 1 93 ? 29.215 19.776 0.652 1.00 59.00 93 THR A O 1
ATOM 750 N N . ASP A 1 94 ? 30.549 18.746 2.153 1.00 57.66 94 ASP A N 1
ATOM 751 C CA . ASP A 1 94 ? 29.791 17.484 2.259 1.00 57.66 94 ASP A CA 1
ATOM 752 C C . ASP A 1 94 ? 28.321 17.659 2.688 1.00 57.66 94 ASP A C 1
ATOM 754 O O . ASP A 1 94 ? 27.497 16.776 2.461 1.00 57.66 94 ASP A O 1
ATOM 758 N N . ASN A 1 95 ? 27.972 18.807 3.277 1.00 56.44 95 ASN A N 1
ATOM 759 C CA . ASN A 1 95 ? 26.632 19.073 3.807 1.00 56.44 95 ASN A CA 1
ATOM 760 C C . ASN A 1 95 ? 25.650 19.678 2.789 1.00 56.44 95 ASN A C 1
ATOM 762 O O . ASN A 1 95 ? 24.481 19.846 3.127 1.00 56.44 95 ASN A O 1
ATOM 766 N N . ASP A 1 96 ? 26.094 20.005 1.571 1.00 63.00 96 ASP A N 1
ATOM 767 C CA . ASP A 1 96 ? 25.252 20.647 0.554 1.00 63.00 96 ASP A CA 1
ATOM 768 C C . ASP A 1 96 ? 25.389 19.900 -0.782 1.00 63.00 96 ASP A C 1
ATOM 770 O O . ASP A 1 96 ? 26.180 20.254 -1.661 1.00 63.00 96 ASP A O 1
ATOM 774 N N . VAL A 1 97 ? 24.683 18.768 -0.888 1.00 70.94 97 VAL A N 1
ATOM 775 C CA . VAL A 1 97 ? 24.644 17.944 -2.104 1.00 70.94 97 VAL A CA 1
ATOM 776 C C . VAL A 1 97 ? 23.708 18.623 -3.100 1.00 70.94 97 VAL A C 1
ATOM 778 O O . VAL A 1 97 ? 22.503 18.722 -2.863 1.00 70.94 97 VAL A O 1
ATOM 781 N N . ASN A 1 98 ? 24.247 19.085 -4.225 1.00 84.38 98 ASN A N 1
ATOM 782 C CA . ASN A 1 98 ? 23.443 19.730 -5.263 1.00 84.38 98 ASN A CA 1
ATOM 783 C C . ASN A 1 98 ? 22.626 18.705 -6.079 1.00 84.38 98 ASN A C 1
ATOM 785 O O . ASN A 1 98 ? 22.884 17.503 -6.020 1.00 84.38 98 ASN A O 1
ATOM 789 N N . ASP A 1 99 ? 21.657 19.163 -6.872 1.00 87.06 99 ASP A N 1
ATOM 790 C CA . ASP A 1 99 ? 20.741 18.258 -7.583 1.00 87.06 99 ASP A CA 1
ATOM 791 C C . ASP A 1 99 ? 21.417 17.395 -8.661 1.00 87.06 99 ASP A C 1
ATOM 793 O O . ASP A 1 99 ? 21.059 16.227 -8.808 1.00 87.06 99 ASP A O 1
ATOM 797 N N . LEU A 1 100 ? 22.455 17.905 -9.335 1.00 88.50 100 LEU A N 1
ATOM 798 C CA . LEU A 1 100 ? 23.278 17.111 -10.256 1.00 88.50 100 LEU A CA 1
ATOM 799 C C . LEU A 1 100 ? 24.018 15.989 -9.509 1.00 88.50 100 LEU A C 1
ATOM 801 O O . LEU A 1 100 ? 24.056 14.849 -9.966 1.00 88.50 100 LEU A O 1
ATOM 805 N N . GLN A 1 101 ? 24.580 16.286 -8.340 1.00 86.88 101 GLN A N 1
ATOM 806 C CA . GLN A 1 101 ? 25.286 15.317 -7.508 1.00 86.88 101 GLN A CA 1
ATOM 807 C C . GLN A 1 101 ? 24.321 14.271 -6.935 1.00 86.88 101 GLN A C 1
ATOM 809 O O . GLN A 1 101 ? 24.628 13.082 -6.980 1.00 86.88 101 GLN A O 1
ATOM 814 N N . LYS A 1 102 ? 23.133 14.682 -6.459 1.00 85.25 102 LYS A N 1
ATOM 815 C CA . LYS A 1 102 ? 22.066 13.756 -6.032 1.00 85.25 102 LYS A CA 1
ATOM 816 C C . LYS A 1 102 ? 21.684 12.808 -7.163 1.00 85.25 102 LYS A C 1
ATOM 818 O O . LYS A 1 102 ? 21.558 11.609 -6.928 1.00 85.25 102 LYS A O 1
ATOM 823 N N . TYR A 1 103 ? 21.516 13.346 -8.369 1.00 87.06 103 TYR A N 1
ATOM 824 C CA . TYR A 1 103 ? 21.168 12.573 -9.551 1.00 87.06 103 TYR A CA 1
ATOM 82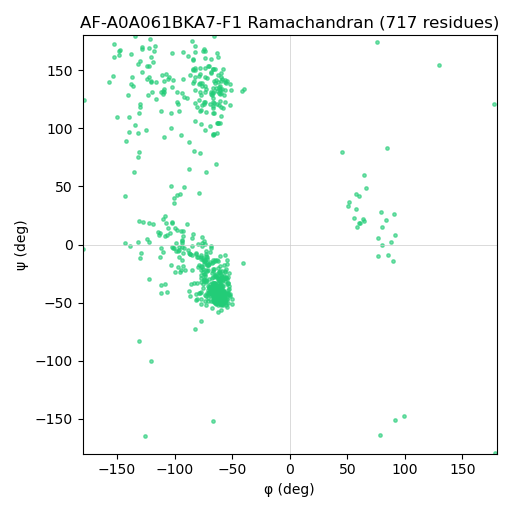5 C C . TYR A 1 103 ? 22.254 11.543 -9.885 1.00 87.06 103 TYR A C 1
ATOM 827 O O . TYR A 1 103 ? 21.966 10.354 -9.929 1.00 87.06 103 TYR A O 1
ATOM 835 N N . LEU A 1 104 ? 23.519 11.959 -9.988 1.00 85.94 104 LEU A N 1
ATOM 836 C CA . LEU A 1 104 ? 24.630 11.047 -10.272 1.00 85.94 104 LEU A CA 1
ATOM 837 C C . LEU A 1 104 ? 24.823 9.984 -9.172 1.00 85.94 104 LEU A C 1
ATOM 839 O O . LEU A 1 104 ? 25.053 8.815 -9.478 1.00 85.94 104 LEU A O 1
ATOM 843 N N . LEU A 1 105 ? 24.675 10.343 -7.892 1.00 82.19 105 LEU A N 1
ATOM 844 C CA . LEU A 1 105 ? 24.691 9.372 -6.790 1.00 82.19 105 LEU A CA 1
ATOM 845 C C . LEU A 1 105 ? 23.545 8.356 -6.917 1.00 82.19 105 LEU A C 1
ATOM 847 O O . LEU A 1 105 ? 23.758 7.163 -6.695 1.00 82.19 105 LEU A O 1
ATOM 851 N N . LYS A 1 106 ? 22.342 8.808 -7.303 1.00 77.38 106 LYS A N 1
ATOM 852 C CA . LYS A 1 106 ? 21.188 7.935 -7.572 1.00 77.38 106 LYS A CA 1
ATOM 853 C C . LYS A 1 106 ? 21.457 7.003 -8.758 1.00 77.38 106 LYS A C 1
ATOM 855 O O . LYS A 1 106 ? 21.126 5.825 -8.667 1.00 77.38 106 LYS A O 1
ATOM 860 N N . SER A 1 107 ? 22.125 7.487 -9.804 1.00 78.44 107 SER A N 1
ATOM 861 C CA . SER A 1 107 ? 22.557 6.690 -10.963 1.00 78.44 107 SER A CA 1
ATOM 862 C C . SER A 1 107 ? 23.757 5.769 -10.669 1.00 78.44 107 SER A C 1
ATOM 864 O O . SER A 1 107 ? 24.234 5.082 -11.567 1.00 78.44 107 SER A O 1
ATOM 866 N N . GLY A 1 108 ? 24.251 5.724 -9.424 1.00 76.62 108 GLY A N 1
ATOM 867 C CA . GLY A 1 108 ? 25.287 4.785 -8.979 1.00 76.62 108 GLY A CA 1
ATOM 868 C C . GLY A 1 108 ? 26.729 5.283 -9.107 1.00 76.62 108 GLY A C 1
ATOM 869 O O . GLY A 1 108 ? 27.656 4.509 -8.863 1.00 76.62 108 GLY A O 1
ATOM 870 N N . TYR A 1 109 ? 26.949 6.556 -9.449 1.00 80.12 109 TYR A N 1
ATOM 871 C CA . TYR A 1 109 ? 28.296 7.119 -9.550 1.00 80.12 109 TYR A CA 1
ATOM 872 C C . TYR A 1 109 ? 28.927 7.351 -8.173 1.00 80.12 109 TYR A C 1
ATOM 874 O O . TYR A 1 109 ? 28.322 7.926 -7.268 1.00 80.12 109 TYR A O 1
ATOM 882 N N . GLN A 1 110 ? 30.202 6.983 -8.039 1.00 80.06 110 GLN A N 1
ATOM 883 C CA . GLN A 1 110 ? 31.041 7.359 -6.902 1.00 80.06 110 GLN A CA 1
ATOM 884 C C . GLN A 1 110 ? 31.693 8.712 -7.194 1.00 80.06 110 GLN A C 1
ATOM 886 O O . GLN A 1 110 ? 32.778 8.774 -7.763 1.00 80.06 110 GLN A O 1
ATOM 891 N N . ILE A 1 111 ? 31.006 9.801 -6.836 1.00 79.38 111 ILE A N 1
ATOM 892 C CA . ILE A 1 111 ? 31.422 11.171 -7.188 1.00 79.38 111 ILE A CA 1
ATOM 893 C C . ILE A 1 111 ? 32.881 11.489 -6.810 1.00 79.38 111 ILE A C 1
ATOM 895 O O . ILE A 1 111 ? 33.586 11.995 -7.681 1.00 79.38 111 ILE A O 1
ATOM 899 N N . PRO A 1 112 ? 33.386 11.130 -5.607 1.00 75.38 112 PRO A N 1
ATOM 900 C CA . PRO A 1 112 ? 34.778 11.408 -5.228 1.00 75.38 112 PRO A CA 1
ATOM 901 C C . PRO A 1 112 ? 35.837 10.674 -6.070 1.00 75.38 112 PRO A C 1
ATOM 903 O O . PRO A 1 112 ? 37.021 10.981 -5.977 1.00 75.38 112 PRO A O 1
ATOM 906 N N . SER A 1 113 ? 35.430 9.679 -6.861 1.00 73.75 113 SER A N 1
ATOM 907 C CA . SER A 1 113 ? 36.296 8.893 -7.749 1.00 73.75 113 SER A CA 1
ATOM 908 C C . SER A 1 113 ? 36.232 9.373 -9.203 1.00 73.75 113 SER A C 1
ATOM 910 O O . SER A 1 113 ? 36.865 8.790 -10.085 1.00 73.75 113 SER A O 1
ATOM 912 N N . LEU A 1 114 ? 35.449 10.418 -9.495 1.00 77.56 114 LEU A N 1
ATOM 913 C CA . LEU A 1 114 ? 35.320 10.944 -10.847 1.00 77.56 114 LEU A CA 1
ATOM 914 C C . LEU A 1 114 ? 36.500 11.856 -11.179 1.00 77.56 114 LEU A C 1
ATOM 916 O O . LEU A 1 114 ? 36.620 12.960 -10.660 1.00 77.56 114 LEU A O 1
ATOM 920 N N . ILE A 1 115 ? 37.275 11.476 -12.195 1.00 78.62 115 ILE A N 1
ATOM 921 C CA . ILE A 1 115 ? 38.293 12.338 -12.833 1.00 78.62 115 ILE A CA 1
ATOM 922 C C . ILE A 1 115 ? 37.735 13.690 -13.332 1.00 78.62 115 ILE A C 1
ATOM 924 O O . ILE A 1 115 ? 38.480 14.632 -13.590 1.00 78.62 115 ILE A O 1
ATOM 928 N N . ASN A 1 116 ? 36.409 13.786 -13.450 1.00 81.81 116 ASN A N 1
ATOM 929 C CA . ASN A 1 116 ? 35.654 14.917 -13.978 1.00 81.81 116 ASN A CA 1
ATOM 930 C C . ASN A 1 116 ? 34.948 15.725 -12.876 1.00 81.81 116 ASN A C 1
ATOM 932 O O . ASN A 1 116 ? 34.042 16.494 -13.188 1.00 81.81 116 ASN A O 1
ATOM 936 N N . GLU A 1 117 ? 35.290 15.532 -11.601 1.00 78.75 117 GLU A N 1
ATOM 937 C CA . GLU A 1 117 ? 34.584 16.106 -10.441 1.00 78.75 117 GLU A CA 1
ATOM 938 C C . GLU A 1 117 ? 34.409 17.638 -10.486 1.00 78.75 117 GLU A C 1
ATOM 940 O O . GLU A 1 117 ? 33.435 18.182 -9.962 1.00 78.75 117 GLU A O 1
ATOM 945 N N . ASN A 1 118 ? 35.319 18.344 -11.164 1.00 84.75 118 ASN A N 1
ATOM 946 C CA . ASN A 1 118 ? 35.296 19.800 -11.299 1.00 84.75 118 ASN A CA 1
ATOM 947 C C . ASN A 1 118 ? 34.437 20.308 -12.469 1.00 84.75 118 ASN A C 1
ATOM 949 O O . ASN A 1 118 ? 34.224 21.519 -12.575 1.00 84.75 118 ASN A O 1
ATOM 953 N N . ASN A 1 119 ? 33.946 19.413 -13.330 1.00 90.06 119 ASN A N 1
ATOM 954 C CA . ASN A 1 119 ? 33.070 19.776 -14.438 1.00 90.06 119 ASN A CA 1
ATOM 955 C C . ASN A 1 119 ? 31.727 20.292 -13.921 1.00 90.06 119 ASN A C 1
ATOM 957 O O . ASN A 1 119 ? 31.233 19.887 -12.868 1.00 90.06 119 ASN A O 1
ATOM 961 N N . THR A 1 120 ? 31.117 21.170 -14.704 1.00 92.12 120 THR A N 1
ATOM 962 C CA . THR A 1 120 ? 29.753 21.649 -14.494 1.00 92.12 120 THR A CA 1
ATOM 963 C C . THR A 1 120 ? 28.736 20.822 -15.277 1.00 92.12 120 THR A C 1
ATOM 965 O O . THR A 1 120 ? 29.093 20.118 -16.225 1.00 92.12 120 THR A O 1
ATOM 968 N N . GLY A 1 121 ? 27.449 20.958 -14.949 1.00 91.44 121 GLY A N 1
ATOM 969 C CA . GLY A 1 121 ? 26.366 20.401 -15.764 1.00 91.44 121 GLY A CA 1
ATOM 970 C C . GLY A 1 121 ? 26.447 20.846 -17.230 1.00 91.44 121 GLY A C 1
ATOM 971 O O . GLY A 1 121 ? 26.193 20.040 -18.124 1.00 91.44 121 GLY A O 1
ATOM 972 N N . ARG A 1 122 ? 26.923 22.074 -17.503 1.00 93.75 122 ARG A N 1
ATOM 973 C CA . ARG A 1 122 ? 27.188 22.543 -18.873 1.00 93.75 122 ARG A CA 1
ATOM 974 C C . ARG A 1 122 ? 28.239 21.694 -19.574 1.00 93.75 122 ARG A C 1
ATOM 976 O O . ARG A 1 122 ? 28.051 21.347 -20.734 1.00 93.75 122 ARG A O 1
ATOM 983 N N . ASP A 1 123 ? 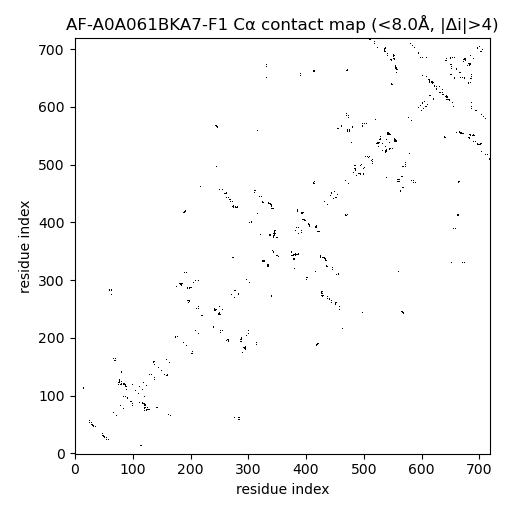29.345 21.386 -18.904 1.00 93.62 123 ASP A N 1
ATOM 984 C CA . ASP A 1 123 ? 30.434 20.607 -19.501 1.00 93.62 123 ASP A CA 1
ATOM 985 C C . ASP A 1 123 ? 29.969 19.187 -19.843 1.00 93.62 123 ASP A C 1
ATOM 987 O O . ASP A 1 123 ? 30.315 18.650 -20.898 1.00 93.62 123 ASP A O 1
ATOM 991 N N . VAL A 1 124 ? 29.132 18.603 -18.982 1.00 90.56 124 VAL A N 1
ATOM 992 C CA . VAL A 1 124 ? 28.474 17.314 -19.227 1.00 90.56 124 VAL A CA 1
ATOM 993 C C . VAL A 1 124 ? 27.529 17.408 -20.430 1.00 90.56 124 VAL A C 1
ATOM 995 O O . VAL A 1 124 ? 27.656 16.621 -21.368 1.00 90.56 124 VAL A O 1
ATOM 998 N N . ALA A 1 125 ? 26.649 18.412 -20.467 1.00 93.44 125 ALA A N 1
ATOM 999 C CA . ALA A 1 125 ? 25.713 18.613 -21.572 1.00 93.44 125 ALA A CA 1
ATOM 1000 C C . ALA A 1 125 ? 26.423 18.880 -22.910 1.00 93.44 125 ALA A C 1
ATOM 1002 O O . ALA A 1 125 ? 25.996 18.376 -23.944 1.00 93.44 125 ALA A O 1
ATOM 1003 N N . VAL A 1 126 ? 27.544 19.608 -22.918 1.00 93.69 126 VAL A N 1
ATOM 1004 C CA . VAL A 1 126 ? 28.352 19.829 -24.131 1.00 93.69 126 VAL A CA 1
ATOM 1005 C C . VAL A 1 126 ? 28.955 18.520 -24.642 1.00 93.69 126 VAL A C 1
ATOM 1007 O O . VAL A 1 126 ? 28.989 18.296 -25.853 1.00 93.69 126 VAL A O 1
ATOM 1010 N N . ARG A 1 127 ? 29.417 17.636 -23.748 1.00 91.69 127 ARG A N 1
ATOM 1011 C CA . ARG A 1 127 ? 29.915 16.308 -24.142 1.00 91.69 127 ARG A CA 1
ATOM 1012 C C . ARG A 1 127 ? 28.799 15.459 -24.745 1.00 91.69 127 ARG A C 1
ATOM 1014 O O . ARG A 1 127 ? 28.996 14.916 -25.829 1.00 91.69 127 ARG A O 1
ATOM 1021 N N . LEU A 1 128 ? 27.633 15.419 -24.100 1.00 91.56 128 LEU A N 1
ATOM 1022 C CA . LEU A 1 128 ? 26.455 14.715 -24.612 1.00 91.56 128 LEU A CA 1
ATOM 1023 C C . LEU A 1 128 ? 25.992 15.291 -25.956 1.00 91.56 128 LEU A C 1
ATOM 1025 O O . LEU A 1 128 ? 25.780 14.528 -26.887 1.00 91.56 128 LEU A O 1
ATOM 1029 N N . SER A 1 129 ? 25.966 16.619 -26.119 1.00 91.94 129 SER A N 1
ATOM 1030 C CA . SER A 1 129 ? 25.628 17.286 -27.387 1.00 91.94 129 SER A CA 1
ATOM 1031 C C . SER A 1 129 ? 26.500 16.814 -28.548 1.00 91.94 129 SER A C 1
ATOM 1033 O O . SER A 1 129 ? 25.999 16.566 -29.641 1.00 91.94 129 SER A O 1
ATOM 1035 N N . ARG A 1 130 ? 27.815 16.673 -28.324 1.00 91.44 130 ARG A N 1
ATOM 1036 C CA . ARG A 1 130 ? 28.742 16.188 -29.357 1.00 91.44 130 ARG A CA 1
ATOM 1037 C C . ARG A 1 130 ? 28.432 14.749 -29.744 1.00 91.44 130 ARG A C 1
ATOM 1039 O O . ARG A 1 130 ? 28.360 14.457 -30.930 1.00 91.44 130 ARG A O 1
ATOM 1046 N N . VAL A 1 131 ? 28.222 13.873 -28.761 1.00 88.44 131 VAL A N 1
ATOM 1047 C CA . VAL A 1 131 ? 27.869 12.466 -29.006 1.00 88.44 131 VAL A CA 1
ATOM 1048 C C . VAL A 1 131 ? 26.529 12.378 -29.739 1.00 88.44 131 VAL A C 1
ATOM 1050 O O . VAL A 1 131 ? 26.445 11.733 -30.779 1.00 88.44 131 VAL A O 1
ATOM 1053 N N . PHE A 1 132 ? 25.513 13.099 -29.266 1.00 90.31 132 PHE A N 1
ATOM 1054 C CA . PHE A 1 132 ? 24.193 13.136 -29.883 1.00 90.31 132 PHE A CA 1
ATOM 1055 C C . PHE A 1 132 ? 24.241 13.633 -31.328 1.00 90.31 132 PHE A C 1
ATOM 1057 O O . PHE A 1 132 ? 23.652 13.004 -32.199 1.00 90.31 132 PHE A O 1
ATOM 1064 N N . ARG A 1 133 ? 24.993 14.698 -31.624 1.00 88.19 133 ARG A N 1
ATOM 1065 C CA . ARG A 1 133 ? 25.161 15.185 -33.003 1.00 88.19 133 ARG A CA 1
ATOM 1066 C C . ARG A 1 133 ? 25.906 14.182 -33.880 1.00 88.19 133 ARG A C 1
ATOM 1068 O O . ARG A 1 133 ? 25.451 13.905 -34.985 1.00 88.19 133 ARG A O 1
ATOM 1075 N N . ASN A 1 134 ? 27.008 13.615 -33.387 1.00 88.62 134 ASN A N 1
ATOM 1076 C CA . ASN A 1 134 ? 27.831 12.666 -34.143 1.00 88.62 134 ASN A CA 1
ATOM 1077 C C . ASN A 1 134 ? 27.067 11.392 -34.526 1.00 88.62 134 ASN A C 1
ATOM 1079 O O . ASN A 1 134 ? 27.348 10.807 -35.567 1.00 88.62 134 ASN A O 1
ATOM 1083 N N . HIS A 1 135 ? 26.105 10.976 -33.701 1.00 85.31 135 HIS A N 1
ATOM 1084 C CA . HIS A 1 135 ? 25.285 9.788 -33.938 1.00 85.31 135 HIS A CA 1
ATOM 1085 C C . HIS A 1 135 ? 23.862 10.104 -34.426 1.00 85.31 135 HIS A C 1
ATOM 1087 O O . HIS A 1 135 ? 23.031 9.202 -34.501 1.00 85.31 135 HIS A O 1
ATOM 1093 N N . GLY A 1 136 ? 23.572 11.365 -34.772 1.00 84.19 136 GLY A N 1
ATOM 1094 C CA . GLY A 1 136 ? 22.256 11.779 -35.268 1.00 84.19 136 GLY A CA 1
ATOM 1095 C C . GLY A 1 136 ? 21.114 11.615 -34.256 1.00 84.19 136 GLY A C 1
ATOM 1096 O O . GLY A 1 136 ? 19.960 11.520 -34.660 1.00 84.19 136 GLY A O 1
ATOM 1097 N N . GLU A 1 137 ? 21.426 11.568 -32.959 1.00 85.12 137 GLU A N 1
ATOM 1098 C CA . GLU A 1 137 ? 20.463 11.381 -31.872 1.00 85.12 137 GLU A CA 1
ATOM 1099 C C . GLU A 1 137 ? 19.616 12.628 -31.632 1.00 85.12 137 GLU A C 1
ATOM 1101 O O . GLU A 1 137 ? 18.391 12.580 -31.605 1.00 85.12 137 GLU A O 1
ATOM 1106 N N . PHE A 1 138 ? 20.289 13.765 -31.456 1.00 84.31 138 PHE A N 1
ATOM 1107 C CA . PHE A 1 138 ? 19.664 15.013 -31.047 1.00 84.31 138 PHE A CA 1
ATOM 1108 C C . PHE A 1 138 ? 20.529 16.199 -31.470 1.00 84.31 138 PHE A C 1
ATOM 1110 O O . PHE A 1 138 ? 21.757 16.158 -31.363 1.00 84.31 138 PHE A O 1
ATOM 1117 N N . ASN A 1 139 ? 19.902 17.273 -31.951 1.00 83.94 139 ASN A N 1
ATOM 1118 C CA . ASN A 1 139 ? 20.617 18.414 -32.532 1.00 83.94 139 ASN A CA 1
ATOM 1119 C C . ASN A 1 139 ? 20.209 19.792 -31.987 1.00 83.94 139 ASN A C 1
ATOM 1121 O O . ASN A 1 139 ? 20.944 20.751 -32.231 1.00 83.94 139 ASN A O 1
ATOM 1125 N N . ARG A 1 140 ? 19.110 19.893 -31.231 1.00 88.56 140 ARG A N 1
ATOM 1126 C CA . ARG A 1 140 ? 18.656 21.145 -30.604 1.00 88.56 140 ARG A CA 1
ATOM 1127 C C . ARG A 1 140 ? 19.345 21.409 -29.271 1.00 88.56 140 ARG A C 1
ATOM 1129 O O . ARG A 1 140 ? 19.901 20.495 -28.657 1.00 88.56 140 ARG A O 1
ATOM 1136 N N . GLU A 1 141 ? 19.332 22.659 -28.823 1.00 88.88 141 GLU A N 1
ATOM 1137 C CA . GLU A 1 141 ? 19.835 22.997 -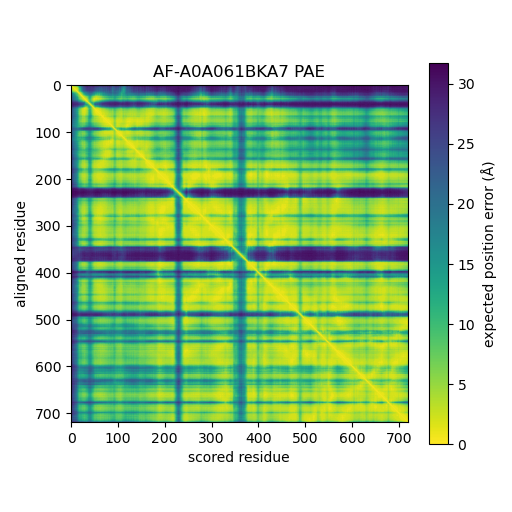27.495 1.00 88.88 141 GLU A CA 1
ATOM 1138 C C . GLU A 1 141 ? 18.728 22.824 -26.444 1.00 88.88 141 GLU A C 1
ATOM 1140 O O . GLU A 1 141 ? 17.562 23.099 -26.725 1.00 88.88 141 GLU A O 1
ATOM 1145 N N . PRO A 1 142 ? 19.048 22.408 -25.203 1.00 90.00 142 PRO A N 1
ATOM 1146 C CA . PRO A 1 142 ? 18.049 22.283 -24.139 1.00 90.00 142 PRO A CA 1
ATOM 1147 C C . PRO A 1 142 ? 17.255 23.566 -23.866 1.00 90.00 142 PRO A C 1
ATOM 1149 O O . PRO A 1 142 ? 16.109 23.509 -23.428 1.00 90.00 142 PRO A O 1
ATOM 1152 N N . THR A 1 143 ? 17.852 24.730 -24.128 1.00 89.00 143 THR A N 1
ATOM 1153 C CA . THR A 1 143 ? 17.220 26.046 -23.974 1.00 89.00 143 THR A CA 1
ATOM 1154 C C . THR A 1 143 ? 16.109 26.324 -24.985 1.00 89.00 143 THR A C 1
ATOM 1156 O O . THR A 1 143 ? 15.324 27.235 -24.742 1.00 89.00 143 THR A O 1
ATOM 1159 N N . ASP A 1 144 ? 16.007 25.543 -26.064 1.00 91.88 144 ASP A N 1
ATOM 1160 C CA . ASP A 1 144 ? 14.981 25.712 -27.103 1.00 91.88 144 ASP A CA 1
ATOM 1161 C C . ASP A 1 144 ? 13.593 25.216 -26.653 1.00 91.88 144 ASP A C 1
ATOM 1163 O O . ASP A 1 144 ? 12.584 25.506 -27.296 1.00 91.88 144 ASP A O 1
ATOM 1167 N N . PHE A 1 145 ? 13.528 24.467 -25.550 1.00 92.75 145 PHE A N 1
ATOM 1168 C CA . PHE A 1 145 ? 12.307 23.852 -25.024 1.00 92.75 145 PHE A CA 1
ATOM 1169 C C . PHE A 1 145 ? 11.813 24.605 -23.791 1.00 92.75 145 PHE A C 1
ATOM 1171 O O . PHE A 1 145 ? 12.623 25.032 -22.963 1.00 92.75 145 PHE A O 1
ATOM 1178 N N . LYS A 1 146 ? 10.493 24.758 -23.617 1.00 92.06 146 LYS A N 1
ATOM 1179 C CA . LYS A 1 146 ? 9.952 25.453 -22.436 1.00 92.06 146 LYS A CA 1
ATOM 1180 C C . LYS A 1 146 ? 9.982 24.530 -21.222 1.00 92.06 146 LYS A C 1
ATOM 1182 O O . LYS A 1 146 ? 10.414 24.958 -20.154 1.00 92.06 146 LYS A O 1
ATOM 1187 N N . SER A 1 147 ? 9.617 23.264 -21.413 1.00 93.19 147 SER A N 1
ATOM 1188 C CA . SER A 1 147 ? 9.546 22.253 -20.356 1.00 93.19 147 SER A CA 1
ATOM 1189 C C . SER A 1 147 ? 10.311 20.961 -20.693 1.00 93.19 147 SER A C 1
ATOM 1191 O O . SER A 1 147 ? 10.724 20.738 -21.833 1.00 93.19 147 SER A O 1
ATOM 1193 N N . TRP A 1 148 ? 10.500 20.103 -19.681 1.00 89.75 148 TRP A N 1
ATOM 1194 C CA . TRP A 1 148 ? 11.003 18.736 -19.870 1.00 89.75 148 TRP A CA 1
ATOM 1195 C C . TRP A 1 148 ? 10.035 17.895 -20.711 1.00 89.75 148 TRP A C 1
ATOM 1197 O O . TRP A 1 148 ? 10.480 17.101 -21.532 1.00 89.75 148 TRP A O 1
ATOM 1207 N N . GLU A 1 149 ? 8.725 18.108 -20.563 1.00 89.94 149 GLU A N 1
ATOM 1208 C CA . GLU A 1 149 ? 7.701 17.411 -21.349 1.00 89.94 149 GLU A CA 1
ATOM 1209 C C . GLU A 1 149 ? 7.789 17.769 -22.836 1.00 89.94 149 GLU A C 1
ATOM 1211 O O . GLU A 1 149 ? 7.824 16.871 -23.673 1.00 89.94 149 GLU A O 1
ATOM 1216 N N . ASP A 1 150 ? 7.958 19.054 -23.170 1.00 89.94 150 ASP A N 1
ATOM 1217 C CA . ASP A 1 150 ? 8.142 19.500 -24.561 1.00 89.94 150 ASP A CA 1
ATOM 1218 C C . ASP A 1 150 ? 9.387 18.857 -25.190 1.00 89.94 150 ASP A C 1
ATOM 1220 O O . ASP A 1 150 ? 9.406 18.495 -26.367 1.00 89.94 150 ASP A O 1
ATOM 1224 N N . TYR A 1 151 ? 10.453 18.732 -24.394 1.00 91.25 151 TYR A N 1
ATOM 1225 C CA . TYR A 1 151 ? 11.694 18.097 -24.813 1.00 91.25 151 TYR A CA 1
ATOM 1226 C C . TYR A 1 151 ? 11.513 16.586 -25.026 1.00 91.25 151 TYR A C 1
ATOM 1228 O O . TYR A 1 151 ? 11.977 16.068 -26.046 1.00 91.25 151 TYR A O 1
ATOM 1236 N N . LYS A 1 152 ? 10.814 15.895 -24.109 1.00 88.25 152 LYS A N 1
ATOM 1237 C CA . LYS A 1 152 ? 10.464 14.472 -24.241 1.00 88.25 152 LYS A CA 1
ATOM 1238 C C . LYS A 1 152 ? 9.670 14.196 -25.498 1.00 88.25 152 LYS A C 1
ATOM 1240 O O . LYS A 1 152 ? 10.021 13.292 -26.251 1.00 88.25 152 LYS A O 1
ATOM 1245 N N . GLU A 1 153 ? 8.643 14.997 -25.738 1.00 86.56 153 GLU A N 1
ATOM 1246 C CA . GLU A 1 153 ? 7.811 14.841 -26.919 1.00 86.56 153 GLU A CA 1
ATOM 1247 C C . GLU A 1 153 ? 8.630 15.027 -28.197 1.00 86.56 153 GLU A C 1
ATOM 1249 O O . GLU A 1 153 ? 8.532 14.227 -29.120 1.00 86.56 153 GLU A O 1
ATOM 1254 N N . TYR A 1 154 ? 9.541 16.002 -28.228 1.00 87.12 154 TYR A N 1
ATOM 1255 C CA . TYR A 1 154 ? 10.387 16.214 -29.397 1.00 87.12 154 TYR A CA 1
ATOM 1256 C C . TYR A 1 154 ? 11.352 15.052 -29.679 1.00 87.12 154 TYR A C 1
ATOM 1258 O O . TYR A 1 154 ? 11.449 14.619 -30.828 1.00 87.12 154 TYR A O 1
ATOM 1266 N N . TYR A 1 155 ? 12.092 14.542 -28.681 1.00 83.50 155 TYR A N 1
ATOM 1267 C CA . TYR A 1 155 ? 13.064 13.474 -28.964 1.00 83.50 155 TYR A CA 1
ATOM 1268 C C . TYR A 1 155 ? 12.408 12.123 -29.260 1.00 83.50 155 TYR A C 1
ATOM 1270 O O . TYR A 1 155 ? 13.036 11.299 -29.921 1.00 83.50 155 TYR A O 1
ATOM 1278 N N . ARG A 1 156 ? 11.160 11.890 -28.826 1.00 78.44 156 ARG A N 1
ATOM 1279 C CA . ARG A 1 156 ? 10.398 10.671 -29.160 1.00 78.44 156 ARG A CA 1
ATOM 1280 C C . ARG A 1 156 ? 10.169 10.507 -30.662 1.00 78.44 156 ARG A C 1
ATOM 1282 O O . ARG A 1 156 ? 10.138 9.383 -31.145 1.00 78.44 156 ARG A O 1
ATOM 1289 N N . HIS A 1 157 ? 10.097 11.615 -31.401 1.00 78.56 157 HIS A N 1
ATOM 1290 C CA . HIS A 1 157 ? 9.977 11.631 -32.867 1.00 78.56 157 HIS A CA 1
ATOM 1291 C C . HIS A 1 157 ? 11.334 11.715 -33.586 1.00 78.56 157 HIS A C 1
ATOM 1293 O O . HIS A 1 157 ? 11.404 11.980 -34.790 1.00 78.56 157 HIS A O 1
ATOM 1299 N N . GLY A 1 158 ? 12.435 11.529 -32.851 1.00 76.00 158 GLY A N 1
ATOM 1300 C CA . GLY A 1 158 ? 13.786 11.498 -33.401 1.00 76.00 158 GLY A CA 1
ATOM 1301 C C . GLY A 1 158 ? 14.029 10.304 -34.334 1.00 76.00 158 GLY A C 1
ATOM 1302 O O . GLY A 1 158 ? 13.172 9.458 -34.567 1.00 76.00 158 GLY A O 1
ATOM 1303 N N . LYS A 1 159 ? 15.243 10.215 -34.890 1.00 78.62 159 LYS A N 1
ATOM 1304 C CA . LYS A 1 159 ? 15.691 9.058 -35.702 1.00 78.62 159 LYS A CA 1
ATOM 1305 C C . LYS A 1 159 ? 17.064 8.532 -35.273 1.00 78.62 159 LYS A C 1
ATOM 1307 O O . LYS A 1 159 ? 17.748 7.862 -36.054 1.00 78.62 159 LYS A O 1
ATOM 1312 N N . GLY A 1 160 ? 17.444 8.868 -34.043 1.00 84.19 160 GLY A N 1
ATOM 1313 C CA . GLY A 1 160 ? 18.707 8.530 -33.408 1.00 84.19 160 GLY A CA 1
ATOM 1314 C C . GLY A 1 160 ? 18.943 7.038 -33.233 1.00 84.19 160 GLY A C 1
ATOM 1315 O O . GLY A 1 160 ? 18.015 6.232 -33.295 1.00 84.19 160 GLY A O 1
ATOM 1316 N N . ILE A 1 161 ? 20.201 6.659 -33.024 1.00 86.38 161 ILE A N 1
ATOM 1317 C CA . ILE A 1 161 ? 20.569 5.266 -32.767 1.00 86.38 161 ILE A CA 1
ATOM 1318 C C . ILE A 1 161 ? 20.073 4.788 -31.397 1.00 86.38 161 ILE A C 1
ATOM 1320 O O . ILE A 1 161 ? 19.606 3.657 -31.298 1.00 86.38 161 ILE A O 1
ATOM 1324 N N . LEU A 1 162 ? 20.128 5.626 -30.358 1.00 86.12 162 LEU A N 1
ATOM 1325 C CA . LEU A 1 162 ? 19.657 5.265 -29.021 1.00 86.12 162 LEU A CA 1
ATOM 1326 C C . LEU A 1 162 ? 18.134 5.160 -29.003 1.00 86.12 162 LEU A C 1
ATOM 1328 O O . LEU A 1 162 ? 17.623 4.172 -28.487 1.00 86.12 162 LEU A O 1
ATOM 1332 N N . LEU A 1 163 ? 17.418 6.092 -29.642 1.00 86.69 163 LEU A N 1
ATOM 1333 C CA . LEU A 1 163 ? 15.970 5.977 -29.821 1.00 86.69 163 LEU A CA 1
ATOM 1334 C C . LEU A 1 163 ? 15.581 4.695 -30.574 1.00 86.69 163 LEU A C 1
ATOM 1336 O O . LEU A 1 163 ? 14.643 4.014 -30.168 1.00 86.69 163 LEU A O 1
ATOM 1340 N N . LYS A 1 164 ? 16.299 4.330 -31.645 1.00 88.94 164 LYS A N 1
ATOM 1341 C CA . LYS A 1 164 ? 16.053 3.066 -32.366 1.00 88.94 164 LYS A CA 1
ATOM 1342 C C . LYS A 1 164 ? 16.264 1.850 -31.469 1.00 88.94 164 LYS A C 1
ATOM 1344 O O . LYS A 1 164 ? 15.420 0.965 -31.446 1.00 88.94 164 LYS A O 1
ATOM 1349 N N . LEU A 1 165 ? 17.359 1.814 -30.708 1.00 89.00 165 LEU A N 1
ATOM 1350 C CA . LEU A 1 165 ? 17.626 0.733 -29.754 1.00 89.00 165 LEU A CA 1
ATOM 1351 C C . LEU A 1 165 ? 16.546 0.653 -28.669 1.00 89.00 165 LEU A C 1
ATOM 1353 O O . LEU A 1 165 ? 16.103 -0.439 -28.328 1.00 89.00 165 LEU A O 1
ATOM 1357 N N . PHE A 1 166 ? 16.099 1.801 -28.162 1.00 88.69 166 PHE A N 1
ATOM 1358 C CA . PHE A 1 166 ? 15.008 1.893 -27.197 1.00 88.69 166 PHE A CA 1
ATOM 1359 C C . PHE A 1 166 ? 13.673 1.408 -27.788 1.00 88.69 166 PHE A C 1
ATOM 1361 O O . PHE A 1 166 ? 12.936 0.675 -27.135 1.00 88.69 166 PHE A O 1
ATOM 1368 N N . THR A 1 167 ? 13.398 1.734 -29.053 1.00 89.81 167 THR A N 1
ATOM 1369 C CA . THR A 1 167 ? 12.213 1.256 -29.785 1.00 89.81 167 THR A CA 1
ATOM 1370 C C . THR A 1 167 ? 12.253 -0.262 -29.960 1.00 89.81 167 THR A C 1
ATOM 1372 O O . THR A 1 167 ? 11.309 -0.947 -29.581 1.00 89.81 167 THR A O 1
ATOM 1375 N N . HIS A 1 168 ? 13.376 -0.816 -30.425 1.00 92.12 168 HIS A N 1
ATOM 1376 C CA . HIS A 1 168 ? 13.541 -2.267 -30.569 1.00 92.12 168 HIS A CA 1
ATOM 1377 C C . HIS A 1 168 ? 13.493 -3.015 -29.231 1.00 92.12 168 HIS A C 1
ATOM 1379 O O . HIS A 1 168 ? 13.098 -4.177 -29.185 1.00 92.12 168 HIS A O 1
ATOM 1385 N N . LEU A 1 169 ? 13.871 -2.368 -28.125 1.00 93.69 169 LEU A N 1
ATOM 1386 C CA . LEU A 1 169 ? 13.693 -2.932 -26.790 1.00 93.69 169 LEU A CA 1
ATOM 1387 C C . LEU A 1 169 ? 12.205 -3.079 -26.433 1.00 93.69 169 LEU A C 1
ATOM 1389 O O . LEU A 1 169 ? 11.812 -4.102 -25.877 1.00 93.69 169 LEU A O 1
ATOM 1393 N N . HIS A 1 170 ? 11.380 -2.088 -26.774 1.00 93.00 170 HIS A N 1
ATOM 1394 C CA . HIS A 1 170 ? 9.930 -2.169 -26.591 1.00 93.00 170 HIS A CA 1
ATOM 1395 C C . HIS A 1 170 ? 9.306 -3.240 -27.493 1.00 93.00 170 HIS A C 1
ATOM 1397 O O . HIS A 1 170 ? 8.548 -4.071 -27.000 1.00 93.00 170 HIS A O 1
ATOM 1403 N N . GLU A 1 171 ? 9.703 -3.300 -28.767 1.00 94.25 171 GLU A N 1
ATOM 1404 C CA . GLU A 1 171 ? 9.288 -4.371 -29.685 1.00 94.25 171 GLU A CA 1
ATOM 1405 C C . GLU A 1 171 ? 9.687 -5.755 -29.148 1.00 94.25 171 GLU A C 1
ATOM 1407 O O . GLU A 1 171 ? 8.905 -6.702 -29.206 1.00 94.25 171 GLU A O 1
ATOM 1412 N N . TYR A 1 172 ? 10.882 -5.887 -28.561 1.00 94.19 172 TYR A N 1
ATOM 1413 C CA . TYR A 1 172 ? 11.308 -7.121 -27.899 1.00 94.19 172 TYR A CA 1
ATOM 1414 C C . TYR A 1 172 ? 10.367 -7.507 -26.751 1.00 94.19 172 TYR A C 1
ATOM 1416 O O . TYR A 1 172 ? 10.009 -8.683 -26.631 1.00 94.19 172 TYR A O 1
ATOM 1424 N N . TYR A 1 173 ? 9.941 -6.548 -25.923 1.00 95.75 173 TYR A N 1
ATOM 1425 C CA . TYR A 1 173 ? 8.959 -6.816 -24.874 1.00 95.75 173 TYR A CA 1
ATOM 1426 C C . TYR A 1 173 ? 7.634 -7.295 -25.467 1.00 95.75 173 TYR A C 1
ATOM 1428 O O . TYR A 1 173 ? 7.163 -8.360 -25.074 1.00 95.75 173 TYR A O 1
ATOM 1436 N N . GLU A 1 174 ? 7.086 -6.596 -26.461 1.00 95.19 174 GLU A N 1
ATOM 1437 C CA . GLU A 1 174 ? 5.839 -6.982 -27.137 1.00 95.19 174 GLU A CA 1
ATOM 1438 C C . GLU A 1 174 ? 5.920 -8.403 -27.726 1.00 95.19 174 GLU A C 1
ATOM 1440 O O . GLU A 1 174 ? 5.049 -9.242 -27.477 1.00 95.19 174 GLU A O 1
ATOM 1445 N N . VAL A 1 175 ? 7.018 -8.734 -28.417 1.00 94.25 175 VAL A N 1
ATOM 1446 C CA . VAL A 1 175 ? 7.298 -10.086 -28.940 1.00 94.25 175 VAL A CA 1
ATOM 1447 C C . VAL A 1 175 ? 7.295 -11.142 -27.832 1.00 94.25 175 VAL A C 1
ATOM 1449 O O . VAL A 1 175 ? 6.722 -12.222 -28.007 1.00 94.25 175 VAL A O 1
ATOM 1452 N N . CYS A 1 176 ? 7.866 -10.837 -26.665 1.00 93.50 176 CYS A N 1
ATOM 1453 C CA . CYS A 1 176 ? 7.853 -11.749 -25.520 1.00 93.50 176 CYS A CA 1
ATOM 1454 C C . CYS A 1 176 ? 6.440 -12.002 -24.961 1.00 93.50 176 CYS A C 1
ATOM 1456 O O . CYS A 1 176 ? 6.192 -13.063 -24.381 1.00 93.50 176 CYS A O 1
ATOM 1458 N N . HIS A 1 177 ? 5.502 -11.068 -25.138 1.00 95.00 177 HIS A N 1
ATOM 1459 C CA . HIS A 1 177 ? 4.100 -11.247 -24.744 1.00 95.00 177 HIS A CA 1
ATOM 1460 C C . HIS A 1 177 ? 3.298 -12.057 -25.770 1.00 95.00 177 HIS A C 1
ATOM 1462 O O . HIS A 1 177 ? 2.468 -12.874 -25.369 1.00 95.00 177 HIS A O 1
ATOM 1468 N N . TYR A 1 178 ? 3.591 -11.952 -27.071 1.00 89.88 178 TYR A N 1
ATOM 1469 C CA . TYR A 1 178 ? 2.926 -12.780 -28.093 1.00 89.88 178 TYR A CA 1
ATOM 1470 C C . TYR A 1 178 ? 3.141 -14.283 -27.875 1.00 89.88 178 TYR A C 1
ATOM 1472 O O . TYR A 1 178 ? 2.198 -15.070 -27.972 1.00 89.88 178 TYR A O 1
ATOM 1480 N N . GLY A 1 179 ? 4.361 -14.691 -27.506 1.00 81.25 179 GLY A N 1
ATOM 1481 C CA . GLY A 1 179 ? 4.686 -16.099 -27.234 1.00 81.25 179 GLY A CA 1
ATOM 1482 C C . GLY A 1 179 ? 3.918 -16.713 -26.054 1.00 81.25 179 GLY A C 1
ATOM 1483 O O . GLY A 1 179 ? 3.897 -17.931 -25.895 1.00 81.25 179 GLY A O 1
ATOM 1484 N N . THR A 1 180 ? 3.267 -15.886 -25.235 1.00 83.06 180 THR A N 1
ATOM 1485 C CA . THR A 1 180 ? 2.539 -16.290 -24.026 1.00 83.06 180 THR A CA 1
ATOM 1486 C C . THR A 1 180 ? 1.068 -15.884 -24.062 1.00 83.06 180 THR A C 1
ATOM 1488 O O . THR A 1 180 ? 0.396 -15.903 -23.039 1.00 83.06 180 THR A O 1
ATOM 1491 N N . MET A 1 181 ? 0.524 -15.590 -25.245 1.00 81.88 181 MET A N 1
ATOM 1492 C CA . MET A 1 181 ? -0.862 -15.141 -25.420 1.00 81.88 181 MET A CA 1
ATOM 1493 C C . MET A 1 181 ? -1.918 -16.111 -24.851 1.00 81.88 181 MET A C 1
ATOM 1495 O O . MET A 1 181 ? -2.995 -15.684 -24.450 1.00 81.88 181 MET A O 1
ATOM 1499 N N . PHE A 1 182 ? -1.607 -17.411 -24.771 1.00 83.44 182 PHE A N 1
ATOM 1500 C CA . PHE A 1 182 ? -2.488 -18.449 -24.208 1.00 83.44 182 PHE A CA 1
ATOM 1501 C C . PHE A 1 182 ? -2.136 -18.846 -22.767 1.00 83.44 182 PHE A C 1
ATOM 1503 O O . PHE A 1 182 ? -2.570 -19.887 -22.268 1.00 83.44 182 PHE A O 1
ATOM 1510 N N . ALA A 1 183 ? -1.308 -18.049 -22.097 1.00 88.56 183 ALA A N 1
ATOM 1511 C CA . ALA A 1 183 ? -0.947 -18.255 -20.708 1.00 88.56 183 ALA A CA 1
ATOM 1512 C C . ALA A 1 183 ? -2.170 -18.229 -19.780 1.00 88.56 183 ALA A C 1
ATOM 1514 O O . ALA A 1 183 ? -3.090 -17.434 -19.941 1.00 88.56 183 ALA A O 1
ATOM 1515 N N . THR A 1 184 ? -2.141 -19.069 -18.745 1.00 87.94 184 THR A N 1
ATOM 1516 C CA . THR A 1 184 ? -3.228 -19.195 -17.755 1.00 87.94 184 THR A CA 1
ATOM 1517 C C . THR A 1 184 ? -2.750 -18.964 -16.317 1.00 87.94 184 THR A C 1
ATOM 1519 O O . THR A 1 184 ? -3.502 -19.145 -15.347 1.00 87.94 184 THR A O 1
ATOM 1522 N N . LYS A 1 185 ? -1.474 -18.593 -16.117 1.00 90.69 185 LYS A N 1
ATOM 1523 C CA . LYS A 1 185 ? -0.943 -18.321 -14.776 1.00 90.69 185 LYS A CA 1
ATOM 1524 C C . LYS A 1 185 ? -1.488 -16.989 -14.266 1.00 90.69 185 LYS A C 1
ATOM 1526 O O . LYS A 1 185 ? -1.429 -15.991 -14.964 1.00 90.69 185 LYS A O 1
ATOM 1531 N N . GLN A 1 186 ? -1.995 -16.958 -13.040 1.00 89.00 186 GLN A N 1
ATOM 1532 C CA . GLN A 1 186 ? -2.316 -15.700 -12.367 1.00 89.00 186 GLN A CA 1
ATOM 1533 C C . GLN A 1 186 ? -1.194 -15.386 -11.372 1.00 89.00 186 GLN A C 1
ATOM 1535 O O . GLN A 1 186 ? -0.680 -16.334 -10.766 1.00 89.00 186 GLN A O 1
ATOM 1540 N N . PRO A 1 187 ? -0.799 -14.112 -11.216 1.00 93.12 187 PRO A N 1
ATOM 1541 C CA . PRO A 1 187 ? 0.204 -13.717 -10.241 1.00 93.12 187 PRO A CA 1
ATOM 1542 C C . PRO A 1 187 ? -0.346 -13.901 -8.823 1.00 93.12 187 PRO A C 1
ATOM 1544 O O . PRO A 1 187 ? -1.456 -13.484 -8.514 1.00 93.12 187 PRO A O 1
ATOM 1547 N N . SER A 1 188 ? 0.424 -14.545 -7.956 1.00 92.62 188 SER A N 1
ATOM 1548 C CA . SER A 1 188 ? -0.015 -15.017 -6.635 1.00 92.62 188 SER A CA 1
ATOM 1549 C C . SER A 1 188 ? 0.809 -14.460 -5.469 1.00 92.62 188 SER A C 1
ATOM 1551 O O . SER A 1 188 ? 0.548 -14.775 -4.309 1.00 92.62 188 SER A O 1
ATOM 1553 N N . SER A 1 189 ? 1.774 -13.594 -5.763 1.00 95.94 189 SER A N 1
ATOM 1554 C CA . SER A 1 189 ? 2.567 -12.850 -4.787 1.00 95.94 189 SER A CA 1
ATOM 1555 C C . SER A 1 189 ? 2.746 -11.403 -5.239 1.00 95.94 189 SER A C 1
ATOM 1557 O O . SER A 1 189 ? 2.545 -11.089 -6.411 1.00 95.94 189 SER A O 1
ATOM 1559 N N . VAL A 1 190 ? 3.158 -10.519 -4.330 1.00 98.12 190 VAL A N 1
ATOM 1560 C CA . VAL A 1 190 ? 3.489 -9.120 -4.642 1.00 98.12 190 VAL A CA 1
ATOM 1561 C C . VAL A 1 190 ? 4.567 -9.049 -5.720 1.00 98.12 190 VAL A C 1
ATOM 1563 O O . VAL A 1 190 ? 4.419 -8.278 -6.662 1.00 98.12 190 VAL A O 1
ATOM 1566 N N . TYR A 1 191 ? 5.604 -9.887 -5.641 1.00 97.88 191 TYR A N 1
ATOM 1567 C CA . TYR A 1 191 ? 6.625 -9.996 -6.684 1.00 97.88 191 TYR A CA 1
ATOM 1568 C C . TYR A 1 191 ? 6.023 -10.315 -8.064 1.00 97.88 191 TYR A C 1
ATOM 1570 O O . TYR A 1 191 ? 6.283 -9.600 -9.029 1.00 97.88 191 TYR A O 1
ATOM 1578 N N . GLU A 1 192 ? 5.172 -11.341 -8.161 1.00 97.38 192 GLU A N 1
ATOM 1579 C CA . GLU A 1 192 ? 4.533 -11.718 -9.429 1.00 97.38 192 GLU A CA 1
ATOM 1580 C C . GLU A 1 192 ? 3.547 -10.652 -9.932 1.00 97.38 192 GLU A C 1
ATOM 1582 O O . GLU A 1 192 ? 3.439 -10.427 -11.132 1.00 97.38 192 GLU A O 1
ATOM 1587 N N . MET A 1 193 ? 2.840 -9.975 -9.027 1.00 98.31 193 MET A N 1
ATOM 1588 C CA . MET A 1 193 ? 1.900 -8.897 -9.351 1.00 98.31 193 MET A CA 1
ATOM 1589 C C . MET A 1 193 ? 2.613 -7.651 -9.882 1.00 98.31 193 MET A C 1
ATOM 1591 O O . MET A 1 193 ? 2.132 -7.020 -10.822 1.00 98.31 193 MET A O 1
ATOM 1595 N N . LEU A 1 194 ? 3.778 -7.316 -9.322 1.00 98.69 194 LEU A N 1
ATOM 1596 C CA . LEU A 1 194 ? 4.627 -6.241 -9.832 1.00 98.69 194 LEU A CA 1
ATOM 1597 C C . LEU A 1 194 ? 5.182 -6.575 -11.222 1.00 98.69 194 LEU A C 1
ATOM 1599 O O . LEU A 1 194 ? 5.200 -5.698 -12.083 1.00 98.69 194 LEU A O 1
ATOM 1603 N N . LEU A 1 195 ? 5.588 -7.829 -11.466 1.00 98.00 195 LEU A N 1
ATOM 1604 C CA . LEU A 1 195 ? 5.981 -8.288 -12.806 1.00 98.00 195 LEU A CA 1
ATOM 1605 C C . LEU A 1 195 ? 4.812 -8.191 -13.792 1.00 98.00 195 LEU A C 1
ATOM 1607 O O . LEU A 1 195 ? 4.981 -7.683 -14.896 1.00 98.00 195 LEU A O 1
ATOM 1611 N N . TRP A 1 196 ? 3.617 -8.625 -13.378 1.00 97.94 196 TRP A N 1
ATOM 1612 C CA . TRP A 1 196 ? 2.418 -8.551 -14.209 1.00 97.94 196 TRP A CA 1
ATOM 1613 C C . TRP A 1 196 ? 2.129 -7.114 -14.655 1.00 97.94 196 TRP A C 1
ATOM 1615 O O . TRP A 1 196 ? 1.937 -6.887 -15.848 1.00 97.94 196 TRP A O 1
ATOM 1625 N N . LEU A 1 197 ? 2.165 -6.152 -13.722 1.00 98.56 197 LEU A N 1
ATOM 1626 C CA . LEU A 1 197 ? 1.966 -4.727 -14.013 1.00 98.56 197 LEU A CA 1
ATOM 1627 C C . LEU A 1 197 ? 3.094 -4.137 -14.863 1.00 98.56 197 LEU A C 1
ATOM 1629 O O . LEU A 1 197 ? 2.815 -3.388 -15.789 1.00 98.56 197 LEU A O 1
ATOM 1633 N N . SER A 1 198 ? 4.351 -4.493 -14.587 1.00 97.88 198 SER A N 1
ATOM 1634 C CA . SER A 1 198 ? 5.502 -3.997 -15.360 1.00 97.88 198 SER A CA 1
ATOM 1635 C C . SER A 1 198 ? 5.450 -4.464 -16.818 1.00 97.88 198 SER A C 1
ATOM 1637 O O . SER A 1 198 ? 5.771 -3.712 -17.734 1.00 97.88 198 SER A O 1
ATOM 1639 N N . GLY A 1 199 ? 4.999 -5.701 -17.046 1.00 97.12 199 GLY A N 1
ATOM 1640 C CA . GLY A 1 199 ? 4.801 -6.254 -18.381 1.00 97.12 199 GLY A CA 1
ATOM 1641 C C . GLY A 1 199 ? 3.507 -5.813 -19.066 1.00 97.12 199 GLY A C 1
ATOM 1642 O O . GLY A 1 199 ? 3.417 -5.914 -20.287 1.00 97.12 199 GLY A O 1
ATOM 1643 N N . PHE A 1 200 ? 2.508 -5.326 -18.322 1.00 97.31 200 PHE A N 1
ATOM 1644 C CA . PHE A 1 200 ? 1.172 -5.075 -18.862 1.00 97.31 200 PHE A CA 1
ATOM 1645 C C . PHE A 1 200 ? 1.150 -4.121 -20.069 1.00 97.31 200 PHE A C 1
ATOM 1647 O O . PHE A 1 200 ? 0.511 -4.489 -21.053 1.00 97.31 200 PHE A O 1
ATOM 1654 N N . PRO A 1 201 ? 1.888 -2.989 -20.088 1.00 96.88 201 PRO A N 1
ATOM 1655 C CA . PRO A 1 201 ? 1.903 -2.069 -21.230 1.00 96.88 201 PRO A CA 1
ATOM 1656 C C . PRO A 1 201 ? 2.305 -2.694 -22.570 1.00 96.88 201 PRO A C 1
ATOM 1658 O O . PRO A 1 201 ? 1.939 -2.175 -23.620 1.00 96.88 201 PRO A O 1
ATOM 1661 N N . TYR A 1 202 ? 3.051 -3.800 -22.529 1.00 96.12 202 TYR A N 1
ATOM 1662 C CA . TYR A 1 202 ? 3.566 -4.509 -23.702 1.00 96.12 202 TYR A CA 1
ATOM 1663 C C . TYR A 1 202 ? 2.674 -5.680 -24.128 1.00 96.12 202 TYR A C 1
ATOM 1665 O O . TYR A 1 202 ? 2.957 -6.358 -25.115 1.00 96.12 202 TYR A O 1
ATOM 1673 N N . ASN A 1 203 ? 1.597 -5.946 -23.387 1.00 95.81 203 ASN A N 1
ATOM 1674 C CA . ASN A 1 203 ? 0.627 -6.959 -23.752 1.00 95.81 203 ASN A CA 1
ATOM 1675 C C . ASN A 1 203 ? -0.413 -6.388 -24.741 1.00 95.81 203 ASN A C 1
ATOM 1677 O O . ASN A 1 203 ? -0.915 -5.284 -24.509 1.00 95.81 203 ASN A O 1
ATOM 1681 N N . PRO A 1 204 ? -0.833 -7.141 -25.780 1.00 93.88 204 PRO A N 1
ATOM 1682 C CA . PRO A 1 204 ? -1.832 -6.677 -26.751 1.00 93.88 204 PRO A CA 1
ATOM 1683 C C . PRO A 1 204 ? -3.175 -6.216 -26.158 1.00 93.88 204 PRO A C 1
ATOM 1685 O O . PRO A 1 204 ? -3.904 -5.475 -26.811 1.00 93.88 204 PRO A O 1
ATOM 1688 N N . VAL A 1 205 ? -3.519 -6.634 -24.934 1.00 93.88 205 VAL A N 1
ATOM 1689 C CA . VAL A 1 205 ? -4.751 -6.222 -24.238 1.00 93.88 205 VAL A CA 1
ATOM 1690 C C . VAL A 1 205 ? -4.694 -4.776 -23.731 1.00 93.88 205 VAL A C 1
ATOM 1692 O O . VAL A 1 205 ? -5.735 -4.131 -23.609 1.00 93.88 205 VAL A O 1
ATOM 1695 N N . TYR A 1 206 ? -3.505 -4.240 -23.450 1.00 95.25 206 TYR A N 1
ATOM 1696 C CA . TYR A 1 206 ? -3.355 -2.977 -22.727 1.00 95.25 206 TYR A CA 1
ATOM 1697 C C . TYR A 1 206 ? -3.893 -1.760 -23.482 1.00 95.25 206 TYR A C 1
ATOM 1699 O O . TYR A 1 206 ? -4.653 -0.976 -22.910 1.00 95.25 206 TYR A O 1
ATOM 1707 N N . GLN A 1 207 ? -3.529 -1.603 -24.759 1.00 93.62 207 GLN A N 1
ATOM 1708 C CA . GLN A 1 207 ? -3.982 -0.463 -25.564 1.00 93.62 207 GLN A CA 1
ATOM 1709 C C . GLN A 1 207 ? -5.512 -0.487 -25.750 1.00 93.62 207 GLN A C 1
ATOM 1711 O O . GLN A 1 207 ? -6.155 0.497 -25.386 1.00 93.62 207 GLN A O 1
ATOM 1716 N N . PRO A 1 208 ? -6.141 -1.598 -26.195 1.00 93.06 208 PRO A N 1
ATOM 1717 C CA . PRO A 1 208 ? -7.599 -1.669 -26.293 1.00 93.06 208 PRO A CA 1
ATOM 1718 C C . PRO A 1 208 ? -8.322 -1.418 -24.962 1.00 93.06 208 PRO A C 1
ATOM 1720 O O . PRO A 1 208 ? -9.341 -0.729 -24.948 1.00 93.06 208 PRO A O 1
ATOM 1723 N N . LEU A 1 209 ? -7.793 -1.932 -23.844 1.00 92.56 209 LEU A N 1
ATOM 1724 C CA . LEU A 1 209 ? -8.370 -1.680 -22.522 1.00 92.56 209 LEU A CA 1
ATOM 1725 C C . LEU A 1 209 ? -8.301 -0.190 -22.153 1.00 92.56 209 LEU A C 1
ATOM 1727 O O . LEU A 1 209 ? -9.289 0.367 -21.686 1.00 92.56 209 LEU A O 1
ATOM 1731 N N . SER A 1 210 ? -7.151 0.445 -22.383 1.00 89.44 210 SER A N 1
ATOM 1732 C CA . SER A 1 210 ? -6.906 1.844 -22.012 1.00 89.44 210 SER A CA 1
ATOM 1733 C C . SER A 1 210 ? -7.707 2.840 -22.854 1.00 89.44 210 SER A C 1
ATOM 1735 O O . SER A 1 210 ? -8.039 3.913 -22.356 1.00 89.44 210 SER A O 1
ATOM 1737 N N . PHE A 1 211 ? -8.012 2.505 -24.110 1.00 83.62 211 PHE A N 1
ATOM 1738 C CA . PHE A 1 211 ? -8.815 3.364 -24.983 1.00 83.62 211 PHE A CA 1
ATOM 1739 C C . PHE A 1 211 ? -10.318 3.147 -24.829 1.00 83.62 211 PHE A C 1
ATOM 1741 O O . PHE A 1 211 ? -11.051 4.122 -24.764 1.00 83.62 211 PHE A O 1
ATOM 1748 N N . ASN A 1 212 ? -10.769 1.891 -24.765 1.00 83.19 212 ASN A N 1
ATOM 1749 C CA . ASN A 1 212 ? -12.197 1.571 -24.882 1.00 83.19 212 ASN A CA 1
ATOM 1750 C C . ASN A 1 212 ? -12.745 0.809 -23.671 1.00 83.19 212 ASN A C 1
ATOM 1752 O O . ASN A 1 212 ? -13.929 0.892 -23.361 1.00 83.19 212 ASN A O 1
ATOM 1756 N N . GLY A 1 213 ? -11.906 0.020 -22.998 1.00 85.56 213 GLY A N 1
ATOM 1757 C CA . GLY A 1 213 ? -12.379 -0.927 -21.992 1.00 85.56 213 GLY A CA 1
ATOM 1758 C C . GLY A 1 213 ? -12.846 -0.282 -20.690 1.00 85.56 213 GLY A C 1
ATOM 1759 O O . GLY A 1 213 ? -13.753 -0.805 -20.052 1.00 85.56 213 GLY A O 1
ATOM 1760 N N . PHE A 1 214 ? -12.272 0.856 -20.289 1.00 91.88 214 PHE A N 1
ATOM 1761 C CA . PHE A 1 214 ? -12.686 1.532 -19.053 1.00 91.88 214 PHE A CA 1
ATOM 1762 C C . PHE A 1 214 ? -14.016 2.278 -19.161 1.00 91.88 214 PHE A C 1
ATOM 1764 O O . PHE A 1 214 ? -14.652 2.473 -18.128 1.00 91.88 214 PHE A O 1
ATOM 1771 N N . SER A 1 215 ? -14.476 2.632 -20.364 1.00 88.62 215 SER A N 1
ATOM 1772 C CA . SER A 1 215 ? -15.806 3.228 -20.562 1.00 88.62 215 SER A CA 1
ATOM 1773 C C . SER A 1 215 ? -16.932 2.291 -20.105 1.00 88.62 215 SER A C 1
ATOM 1775 O O . SER A 1 215 ? -17.989 2.754 -19.695 1.00 88.62 215 SER A O 1
ATOM 1777 N N . GLU A 1 216 ? -16.701 0.969 -20.072 1.00 85.94 216 GLU A N 1
ATOM 1778 C CA . GLU A 1 216 ? -17.661 -0.010 -19.531 1.00 85.94 216 GLU A CA 1
ATOM 1779 C C . GLU A 1 216 ? -17.922 0.148 -18.019 1.00 85.94 216 GLU A C 1
ATOM 1781 O O . GLU A 1 216 ? -18.877 -0.432 -17.504 1.00 85.94 216 GLU A O 1
ATOM 1786 N N . LEU A 1 217 ? -17.089 0.908 -17.293 1.00 88.44 217 LEU A N 1
ATOM 1787 C CA . LEU A 1 217 ? -17.258 1.169 -15.857 1.00 88.44 217 LEU A CA 1
ATOM 1788 C C . LEU A 1 217 ? -18.208 2.328 -15.549 1.00 88.44 217 LEU A C 1
ATOM 1790 O O . LEU A 1 217 ? -18.529 2.542 -14.379 1.00 88.44 217 LEU A O 1
ATOM 1794 N N . PHE A 1 218 ? -18.623 3.086 -16.562 1.00 88.62 218 PHE A N 1
ATOM 1795 C CA . PHE A 1 218 ? -19.479 4.252 -16.401 1.00 88.62 218 PHE A CA 1
ATOM 1796 C C . PHE A 1 218 ? -20.905 3.926 -16.851 1.00 88.62 218 PHE A C 1
ATOM 1798 O O . PHE A 1 218 ? -21.134 3.152 -17.784 1.00 88.62 218 PHE A O 1
ATOM 1805 N N . GLU A 1 219 ? -21.882 4.494 -16.147 1.00 79.06 219 GLU A N 1
ATOM 1806 C CA . GLU A 1 219 ? -23.287 4.384 -16.532 1.00 79.06 219 GLU A CA 1
ATOM 1807 C C . GLU A 1 219 ? -23.495 5.111 -17.860 1.00 79.06 219 GLU A C 1
ATOM 1809 O O . GLU A 1 219 ? -23.246 6.312 -17.962 1.00 79.06 219 GLU A O 1
ATOM 1814 N N . LYS A 1 220 ? -23.983 4.388 -18.867 1.00 71.44 220 LYS A N 1
ATOM 1815 C CA . LYS A 1 220 ? -24.458 5.005 -20.102 1.00 71.44 220 LYS A CA 1
ATOM 1816 C C . LYS A 1 220 ? -25.834 5.595 -19.831 1.00 71.44 220 LYS A C 1
ATOM 1818 O O . LYS A 1 220 ? -26.698 4.891 -19.310 1.00 71.44 220 LYS A O 1
ATOM 1823 N N . GLU A 1 221 ? -26.046 6.860 -20.174 1.00 58.38 221 GLU A N 1
ATOM 1824 C CA . GLU A 1 221 ? -27.385 7.438 -20.099 1.00 58.38 221 GLU A CA 1
ATOM 1825 C C . GLU A 1 221 ? -28.315 6.656 -21.039 1.00 58.38 221 GLU A C 1
ATOM 1827 O O . GLU A 1 221 ? -28.037 6.503 -22.232 1.00 58.38 221 GLU A O 1
ATOM 1832 N N . GLU A 1 222 ? -29.412 6.114 -20.498 1.00 45.97 222 GLU A N 1
ATOM 1833 C CA . GLU A 1 222 ? -30.486 5.559 -21.318 1.00 45.97 222 GLU A CA 1
ATOM 1834 C C . GLU A 1 222 ? -31.130 6.716 -22.083 1.00 45.97 222 GLU A C 1
ATOM 1836 O O . GLU A 1 222 ? -32.027 7.406 -21.594 1.00 45.97 222 GLU A O 1
ATOM 1841 N N . ASN A 1 223 ? -30.672 6.938 -23.312 1.00 42.22 223 ASN A N 1
ATOM 1842 C CA . ASN A 1 223 ? -31.416 7.750 -24.254 1.00 42.22 223 ASN A CA 1
ATOM 1843 C C . ASN A 1 223 ? -32.779 7.080 -24.452 1.00 42.22 223 ASN A C 1
ATOM 1845 O O . ASN A 1 223 ? -32.874 6.005 -25.048 1.00 42.22 223 ASN A O 1
ATOM 1849 N N . ASN A 1 224 ? -33.838 7.720 -23.948 1.00 36.88 224 ASN A N 1
ATOM 1850 C CA . ASN A 1 224 ? -35.232 7.386 -24.229 1.00 36.88 224 ASN A CA 1
ATOM 1851 C C . ASN A 1 224 ? -35.531 7.619 -25.723 1.00 36.88 224 ASN A C 1
ATOM 1853 O O . ASN A 1 224 ? -36.278 8.522 -26.096 1.00 36.88 224 ASN A O 1
ATOM 1857 N N . ALA A 1 225 ? -34.957 6.796 -26.599 1.00 38.75 225 ALA A N 1
ATOM 1858 C CA . ALA A 1 225 ? -35.154 6.810 -28.044 1.00 38.75 225 ALA A CA 1
ATOM 1859 C C . ALA A 1 225 ? -36.484 6.138 -28.435 1.00 38.75 225 ALA A C 1
ATOM 1861 O O . ALA A 1 225 ? -36.544 5.329 -29.356 1.00 38.75 225 ALA A O 1
ATOM 1862 N N . ALA A 1 226 ? -37.563 6.446 -27.712 1.00 38.56 226 ALA A N 1
ATOM 1863 C CA . ALA A 1 226 ? -38.905 5.971 -28.039 1.00 38.56 226 ALA A CA 1
ATOM 1864 C C . ALA A 1 226 ? -39.778 7.037 -28.722 1.00 38.56 226 ALA A C 1
ATOM 1866 O O . ALA A 1 226 ? -40.896 6.712 -29.095 1.00 38.56 226 ALA A O 1
ATOM 1867 N N . ASN A 1 227 ? -39.308 8.280 -28.918 1.00 38.97 227 ASN A N 1
ATOM 1868 C CA . ASN A 1 227 ? -40.132 9.362 -29.489 1.00 38.97 227 ASN A CA 1
ATOM 1869 C C . ASN A 1 227 ? -39.381 10.326 -30.432 1.00 38.97 227 ASN A C 1
ATOM 1871 O O . ASN A 1 227 ? -39.620 11.532 -30.398 1.00 38.97 227 ASN A O 1
ATOM 1875 N N . SER A 1 228 ? -38.506 9.834 -31.307 1.00 35.69 228 SER A N 1
ATOM 1876 C CA . SER A 1 228 ? -38.040 10.649 -32.438 1.00 35.69 228 SER A CA 1
ATOM 1877 C C . SER A 1 228 ? -37.942 9.811 -33.707 1.00 35.69 228 SER A C 1
ATOM 1879 O O . SER A 1 228 ? -36.956 9.120 -33.947 1.00 35.69 228 SER A O 1
ATOM 1881 N N . GLU A 1 229 ? -38.990 9.878 -34.530 1.00 41.53 229 GLU A N 1
ATOM 1882 C CA . GLU A 1 229 ? -38.879 9.602 -35.961 1.00 41.53 229 GLU A CA 1
ATOM 1883 C C . GLU A 1 229 ? -37.936 10.651 -36.567 1.00 41.53 229 GLU A C 1
ATOM 1885 O O . GLU A 1 229 ? -38.332 11.781 -36.847 1.00 41.53 229 GLU A O 1
ATOM 1890 N N . GLY A 1 230 ? -36.661 10.302 -36.708 1.00 39.38 230 GLY A N 1
ATOM 1891 C CA . GLY A 1 230 ? -35.657 11.177 -37.296 1.00 39.38 230 GLY A CA 1
ATOM 1892 C C . GLY A 1 230 ? -34.284 10.525 -37.256 1.00 39.38 230 GLY A C 1
ATOM 1893 O O . GLY A 1 230 ? -33.797 10.169 -36.190 1.00 39.38 230 GLY A O 1
ATOM 1894 N N . ASP A 1 231 ? -33.693 10.356 -38.434 1.00 37.62 231 ASP A N 1
ATOM 1895 C CA . ASP A 1 231 ? -32.383 9.752 -38.693 1.00 37.62 231 ASP A CA 1
ATOM 1896 C C . ASP A 1 231 ? -31.254 10.711 -38.251 1.00 37.62 231 ASP A C 1
ATOM 1898 O O . ASP A 1 231 ? -30.500 11.246 -39.064 1.00 37.62 231 ASP A O 1
ATOM 1902 N N . GLU A 1 232 ? -31.198 11.021 -36.954 1.00 33.78 232 GLU A N 1
ATOM 1903 C CA . GLU A 1 232 ? -30.181 11.888 -36.361 1.00 33.78 232 GLU A CA 1
ATOM 1904 C C . GLU A 1 232 ? -29.156 11.016 -35.625 1.00 33.78 232 GLU A C 1
ATOM 1906 O O . GLU A 1 232 ? -29.463 10.331 -34.648 1.00 33.78 232 GLU A O 1
ATOM 1911 N N . ILE A 1 233 ? -27.925 10.996 -36.145 1.00 35.75 233 ILE A N 1
ATOM 1912 C CA . ILE A 1 233 ? -26.784 10.314 -35.530 1.00 35.75 233 ILE A CA 1
ATOM 1913 C C . ILE A 1 233 ? -26.563 10.942 -34.150 1.00 35.75 233 ILE A C 1
ATOM 1915 O O . ILE A 1 233 ? -26.045 12.054 -34.043 1.00 35.75 233 ILE A O 1
ATOM 1919 N N . LEU A 1 234 ? -26.969 10.227 -33.100 1.00 36.69 234 LEU A N 1
ATOM 1920 C CA . LEU A 1 234 ? -26.694 10.579 -31.711 1.00 36.69 234 LEU A CA 1
ATOM 1921 C C . LEU A 1 234 ? -25.176 10.553 -31.494 1.00 36.69 234 LEU A C 1
ATOM 1923 O O . LEU A 1 234 ? -24.563 9.488 -31.436 1.00 36.69 234 LEU A O 1
ATOM 1927 N N . LEU A 1 235 ? -24.568 11.734 -31.411 1.00 36.00 235 LEU A N 1
ATOM 1928 C CA . LEU A 1 235 ? -23.207 11.897 -30.913 1.00 36.00 235 LEU A CA 1
ATOM 1929 C C . LEU A 1 235 ? -23.213 11.544 -29.420 1.00 36.00 235 LEU A C 1
ATOM 1931 O O . LEU A 1 235 ? -23.904 12.203 -28.644 1.00 36.00 235 LEU A O 1
ATOM 1935 N N . GLU A 1 236 ? -22.469 10.500 -29.035 1.00 39.78 236 GLU A N 1
ATOM 1936 C CA . GLU A 1 236 ? -22.144 10.228 -27.629 1.00 39.78 236 GLU A CA 1
ATOM 1937 C C . GLU A 1 236 ? -21.562 11.515 -27.025 1.00 39.78 236 GLU A C 1
ATOM 1939 O O . GLU A 1 236 ? -20.598 12.078 -27.546 1.00 39.78 236 GLU A O 1
ATOM 1944 N N . THR A 1 237 ? -22.210 12.049 -25.991 1.00 41.28 237 THR A N 1
ATOM 1945 C CA . THR A 1 237 ? -21.751 13.256 -25.305 1.00 41.28 237 THR A CA 1
ATOM 1946 C C . THR A 1 237 ? -20.498 12.937 -24.487 1.00 41.28 237 THR A C 1
ATOM 1948 O O . THR A 1 237 ? -20.411 11.877 -23.868 1.00 41.28 237 THR A O 1
ATOM 1951 N N . ASP A 1 238 ? -19.550 13.878 -24.428 1.00 44.81 238 ASP A N 1
ATOM 1952 C CA . ASP A 1 238 ? -18.304 13.780 -23.639 1.00 44.81 238 ASP A CA 1
ATOM 1953 C C . ASP A 1 238 ? -18.538 13.481 -22.131 1.00 44.81 238 ASP A C 1
ATOM 1955 O O . ASP A 1 238 ? -17.606 13.121 -21.410 1.00 44.81 238 ASP A O 1
ATOM 1959 N N . ASP A 1 239 ? -19.779 13.611 -21.640 1.00 51.09 239 ASP A N 1
ATOM 1960 C CA . ASP A 1 239 ? -20.184 13.374 -20.248 1.00 51.09 239 ASP A CA 1
ATOM 1961 C C . ASP A 1 239 ? -20.322 11.879 -19.872 1.00 51.09 239 ASP A C 1
ATOM 1963 O O . ASP A 1 239 ? -20.273 11.547 -18.685 1.00 51.09 239 ASP A O 1
ATOM 1967 N N . ALA A 1 240 ? -20.452 10.962 -20.843 1.00 60.88 240 ALA A N 1
ATOM 1968 C CA . ALA A 1 240 ? -20.653 9.527 -20.582 1.00 60.88 240 ALA A CA 1
ATOM 1969 C C . ALA A 1 240 ? -19.409 8.808 -20.011 1.00 60.88 240 ALA A C 1
ATOM 1971 O O . ALA A 1 240 ? -19.527 7.745 -19.405 1.00 60.88 240 ALA A O 1
ATOM 1972 N N . ASP A 1 241 ? -18.223 9.410 -20.146 1.00 79.81 241 ASP A N 1
ATOM 1973 C CA . ASP A 1 241 ? -16.936 8.846 -19.714 1.00 79.81 241 ASP A CA 1
ATOM 1974 C C . ASP A 1 241 ? -16.415 9.455 -18.395 1.00 79.81 241 ASP A C 1
ATOM 1976 O O . ASP A 1 241 ? -15.214 9.388 -18.083 1.00 79.81 241 ASP A O 1
ATOM 1980 N N . SER A 1 242 ? -17.300 10.078 -17.603 1.00 90.44 242 SER A N 1
ATOM 1981 C CA . SER A 1 242 ? -16.947 10.658 -16.307 1.00 90.44 242 SER A CA 1
ATOM 1982 C C . SER A 1 242 ? -17.962 10.390 -15.193 1.00 90.44 242 SER A C 1
ATOM 1984 O O . SER A 1 242 ? -19.176 10.414 -15.370 1.00 90.44 242 SER A O 1
ATOM 1986 N N . LEU A 1 243 ? -17.442 10.193 -13.982 1.00 92.75 243 LEU A N 1
ATOM 1987 C CA . LEU A 1 243 ? -18.201 10.135 -12.742 1.00 92.75 243 LEU A CA 1
ATOM 1988 C C . LEU A 1 243 ? -17.858 11.365 -11.886 1.00 92.75 243 LEU A C 1
ATOM 1990 O O . LEU A 1 243 ? -16.722 11.473 -11.405 1.00 92.75 243 LEU A O 1
ATOM 1994 N N . PRO A 1 244 ? -18.826 12.268 -11.632 1.00 93.25 244 PRO A N 1
ATOM 1995 C CA . PRO A 1 244 ? -18.662 13.342 -10.663 1.00 93.25 244 PRO A CA 1
ATOM 1996 C C . PRO A 1 244 ? -18.377 12.774 -9.273 1.00 93.25 244 PRO A C 1
ATOM 1998 O O . PRO A 1 244 ? -19.197 12.049 -8.699 1.00 93.25 244 PRO A O 1
ATOM 2001 N N . ALA A 1 245 ? -17.215 13.103 -8.725 1.00 92.50 245 ALA A N 1
ATOM 2002 C CA . ALA A 1 245 ? -16.748 12.579 -7.453 1.00 92.50 245 ALA A CA 1
ATOM 2003 C C . ALA A 1 245 ? -15.887 13.615 -6.724 1.00 92.50 245 ALA A C 1
ATOM 2005 O O . ALA A 1 245 ? -15.455 14.620 -7.285 1.00 92.50 245 ALA A O 1
ATOM 2006 N N . TYR A 1 246 ? -15.640 13.356 -5.447 1.00 89.56 246 TYR A N 1
ATOM 2007 C CA . TYR A 1 246 ? -14.711 14.115 -4.623 1.00 89.56 246 TYR A CA 1
ATOM 2008 C C . TYR A 1 246 ? -13.554 13.218 -4.187 1.00 89.56 246 TYR A C 1
ATOM 2010 O O . TYR A 1 246 ? -13.834 12.077 -3.813 1.00 89.56 246 TYR A O 1
ATOM 2018 N N . PRO A 1 247 ? -12.294 13.703 -4.158 1.00 88.56 247 PRO A N 1
ATOM 2019 C CA . PRO A 1 247 ? -11.852 15.101 -4.332 1.00 88.56 247 PRO A CA 1
ATOM 2020 C C . PRO A 1 247 ? -11.870 15.663 -5.760 1.00 88.56 247 PRO A C 1
ATOM 2022 O O . PRO A 1 247 ? -11.731 16.869 -5.934 1.00 88.56 247 PRO A O 1
ATOM 2025 N N . GLU A 1 248 ? -12.040 14.817 -6.767 1.00 91.56 248 GLU A N 1
ATOM 2026 C CA . GLU A 1 248 ? -12.048 15.191 -8.184 1.00 91.56 248 GLU A CA 1
ATOM 2027 C C . GLU A 1 248 ? -12.894 14.185 -8.975 1.00 91.56 248 GLU A C 1
ATOM 2029 O O . GLU A 1 248 ? -13.122 13.060 -8.514 1.00 91.56 248 GLU A O 1
ATOM 2034 N N . ASN A 1 249 ? -13.311 14.577 -10.179 1.00 93.94 249 ASN A N 1
ATOM 2035 C CA . ASN A 1 249 ? -14.030 13.696 -11.093 1.00 93.94 249 ASN A CA 1
ATOM 2036 C C . ASN A 1 249 ? -13.147 12.525 -11.530 1.00 93.94 249 ASN A C 1
ATOM 2038 O O . ASN A 1 249 ? -11.957 12.691 -11.806 1.00 93.94 249 ASN A O 1
ATOM 2042 N N . ILE A 1 250 ? -13.759 11.351 -11.649 1.00 95.25 250 ILE A N 1
ATOM 2043 C CA . ILE A 1 250 ? -13.115 10.165 -12.210 1.00 95.25 250 ILE A CA 1
ATOM 2044 C C . ILE A 1 250 ? -13.451 10.130 -13.702 1.00 95.25 250 ILE A C 1
ATOM 2046 O O . ILE A 1 250 ? -14.614 10.286 -14.068 1.00 95.25 250 ILE A O 1
ATOM 2050 N N . THR A 1 251 ? -12.452 9.960 -14.566 1.00 93.94 251 THR A N 1
ATOM 2051 C CA . THR A 1 251 ? -12.625 9.907 -16.029 1.00 93.94 251 THR A CA 1
ATOM 2052 C C . THR A 1 251 ? -11.892 8.706 -16.614 1.00 93.94 251 THR A C 1
ATOM 2054 O O . THR A 1 251 ? -10.892 8.258 -16.044 1.00 93.94 251 THR A O 1
ATOM 2057 N N . VAL A 1 252 ? -12.331 8.221 -17.777 1.00 92.38 252 VAL A N 1
ATOM 2058 C CA . VAL A 1 252 ? -11.636 7.156 -18.530 1.00 92.38 252 VAL A CA 1
ATOM 2059 C C . VAL A 1 252 ? -10.167 7.514 -18.780 1.00 92.38 252 VAL A C 1
ATOM 2061 O O . VAL A 1 252 ? -9.267 6.752 -18.422 1.00 92.38 252 VAL A O 1
ATOM 2064 N N . GLY A 1 253 ? -9.901 8.720 -19.293 1.00 91.44 253 GLY A N 1
ATOM 2065 C CA . GLY A 1 253 ? -8.534 9.205 -19.512 1.00 91.44 253 GLY A CA 1
ATOM 2066 C C . GLY A 1 253 ? -7.708 9.299 -18.222 1.00 91.44 253 GLY A C 1
ATOM 2067 O O . GLY A 1 253 ? -6.515 8.994 -18.227 1.00 91.44 253 GLY A O 1
ATOM 2068 N N . GLY A 1 254 ? -8.342 9.657 -17.099 1.00 93.44 254 GLY A N 1
ATOM 2069 C CA . GLY A 1 254 ? -7.713 9.673 -15.780 1.00 93.44 254 GLY A CA 1
ATOM 2070 C C . GLY A 1 254 ? -7.293 8.278 -15.315 1.00 93.44 254 GLY A C 1
ATOM 2071 O O . GLY A 1 254 ? -6.158 8.101 -14.874 1.00 93.44 254 GLY A O 1
ATOM 2072 N N . ILE A 1 255 ? -8.164 7.274 -15.470 1.00 96.38 255 ILE A N 1
ATOM 2073 C CA . ILE A 1 255 ? -7.858 5.870 -15.149 1.00 96.38 255 ILE A CA 1
ATOM 2074 C C . ILE A 1 255 ? -6.671 5.383 -15.989 1.00 96.38 255 ILE A C 1
ATOM 2076 O O . ILE A 1 255 ? -5.697 4.876 -15.430 1.00 96.38 255 ILE A O 1
ATOM 2080 N N . SER A 1 256 ? -6.709 5.585 -17.309 1.00 95.44 256 SER A N 1
ATOM 2081 C CA . SER A 1 256 ? -5.654 5.144 -18.234 1.00 95.44 256 SER A CA 1
ATOM 2082 C C . SER A 1 256 ? -4.309 5.827 -17.967 1.00 95.44 256 SER A C 1
ATOM 2084 O O . SER A 1 256 ? -3.260 5.171 -17.944 1.00 95.44 256 SER A O 1
ATOM 2086 N N . GLY A 1 257 ? -4.323 7.135 -17.694 1.00 94.81 257 GLY A N 1
ATOM 2087 C CA . GLY A 1 257 ? -3.125 7.889 -17.327 1.00 94.81 257 GLY A CA 1
ATOM 2088 C C . GLY A 1 257 ? -2.493 7.383 -16.028 1.00 94.81 257 GLY A C 1
ATOM 2089 O O . GLY A 1 257 ? -1.291 7.125 -15.982 1.00 94.81 257 GLY A O 1
ATOM 2090 N N . ILE A 1 258 ? -3.299 7.163 -14.984 1.00 97.50 258 ILE A N 1
ATOM 2091 C CA . ILE A 1 258 ? -2.797 6.654 -13.700 1.00 97.50 258 ILE A CA 1
ATOM 2092 C C . ILE A 1 258 ? -2.330 5.200 -13.830 1.00 97.50 258 ILE A C 1
ATOM 2094 O O . ILE A 1 258 ? -1.300 4.846 -13.261 1.00 97.50 258 ILE A O 1
ATOM 2098 N N . LEU A 1 259 ? -3.028 4.356 -14.599 1.00 98.25 259 LEU A N 1
ATOM 2099 C CA . LEU A 1 259 ? -2.599 2.980 -14.859 1.00 98.25 259 LEU A CA 1
ATOM 2100 C C . LEU A 1 259 ? -1.219 2.938 -15.525 1.00 98.25 259 LEU A C 1
ATOM 2102 O O . LEU A 1 259 ? -0.389 2.111 -15.150 1.00 98.25 259 LEU A O 1
ATOM 2106 N N . THR A 1 260 ? -0.962 3.834 -16.480 1.00 96.75 260 THR A N 1
ATOM 2107 C CA . THR A 1 260 ? 0.357 3.969 -17.120 1.00 96.75 260 THR A CA 1
ATOM 2108 C C . THR A 1 260 ? 1.447 4.222 -16.080 1.00 96.75 260 THR A C 1
ATOM 2110 O O . THR A 1 260 ? 2.464 3.527 -16.058 1.00 96.75 260 THR A O 1
ATOM 2113 N N . GLU A 1 261 ? 1.200 5.159 -15.163 1.00 97.62 261 GLU A N 1
ATOM 2114 C CA . GLU A 1 261 ? 2.133 5.485 -14.086 1.00 97.62 261 GLU A CA 1
ATOM 2115 C C . GLU A 1 261 ? 2.305 4.323 -13.095 1.00 97.62 261 GLU A C 1
ATOM 2117 O O . GLU A 1 261 ? 3.419 4.024 -12.669 1.00 97.62 261 GLU A O 1
ATOM 2122 N N . VAL A 1 262 ? 1.223 3.611 -12.765 1.00 98.69 262 VAL A N 1
ATOM 2123 C CA . VAL A 1 262 ? 1.279 2.420 -11.908 1.00 98.69 262 VAL A CA 1
ATOM 2124 C C . VAL A 1 262 ? 2.146 1.326 -12.531 1.00 98.69 262 VAL A C 1
ATOM 2126 O O . VAL A 1 262 ? 2.959 0.727 -11.826 1.00 98.69 262 VAL A O 1
ATOM 2129 N N . CYS A 1 263 ? 2.009 1.071 -13.835 1.00 98.31 263 CYS A N 1
ATOM 2130 C CA . CYS A 1 263 ? 2.825 0.081 -14.539 1.00 98.31 263 CYS A CA 1
ATOM 2131 C C . CYS A 1 263 ? 4.306 0.486 -14.552 1.00 98.31 263 CYS A C 1
ATOM 2133 O O . CYS A 1 263 ? 5.175 -0.348 -14.296 1.00 98.31 263 CYS A O 1
ATOM 2135 N N . HIS A 1 264 ? 4.597 1.771 -14.780 1.00 95.50 264 HIS A N 1
ATOM 2136 C CA . HIS A 1 264 ? 5.962 2.293 -14.748 1.00 95.50 264 HIS A CA 1
ATOM 2137 C C . HIS A 1 264 ? 6.592 2.170 -13.354 1.00 95.50 264 HIS A C 1
ATOM 2139 O O . HIS A 1 264 ? 7.669 1.597 -13.200 1.00 95.50 264 HIS A O 1
ATOM 2145 N N . GLN A 1 265 ? 5.897 2.624 -12.311 1.00 98.00 265 GLN A N 1
ATOM 2146 C CA . GLN A 1 265 ? 6.426 2.568 -10.950 1.00 98.00 265 GLN A CA 1
ATOM 2147 C C . GLN A 1 265 ? 6.477 1.144 -10.376 1.00 98.00 265 GLN A C 1
ATOM 2149 O O . GLN A 1 265 ? 7.282 0.880 -9.484 1.00 98.00 265 GLN A O 1
ATOM 2154 N N . ALA A 1 266 ? 5.691 0.191 -10.893 1.00 98.56 266 ALA A N 1
ATOM 2155 C CA . ALA A 1 266 ? 5.853 -1.220 -10.540 1.00 98.56 266 ALA A CA 1
ATOM 2156 C C . ALA A 1 266 ? 7.261 -1.736 -10.905 1.00 98.56 266 ALA A C 1
ATOM 2158 O O . ALA A 1 266 ? 7.883 -2.445 -10.104 1.00 98.56 266 ALA A O 1
ATOM 2159 N N . HIS A 1 267 ? 7.800 -1.307 -12.053 1.00 96.69 267 HIS A N 1
ATOM 2160 C CA . HIS A 1 267 ? 9.177 -1.590 -12.459 1.00 96.69 267 HIS A CA 1
ATOM 2161 C C . HIS A 1 267 ? 10.192 -0.934 -11.506 1.00 96.69 267 HIS A C 1
ATOM 2163 O O . HIS A 1 267 ? 11.166 -1.571 -11.092 1.00 96.69 267 HIS A O 1
ATOM 2169 N N . ASP A 1 268 ? 9.948 0.311 -11.088 1.00 96.12 268 ASP A N 1
ATOM 2170 C CA . ASP A 1 268 ? 10.794 1.012 -10.113 1.00 96.12 268 ASP A CA 1
ATOM 2171 C C . ASP A 1 268 ? 10.817 0.305 -8.753 1.00 96.12 268 ASP A C 1
ATOM 2173 O O . ASP A 1 268 ? 11.870 0.191 -8.119 1.00 96.12 268 ASP A O 1
ATOM 2177 N N . VAL A 1 269 ? 9.681 -0.223 -8.291 1.00 98.44 269 VAL A N 1
ATOM 2178 C CA . VAL A 1 269 ? 9.621 -1.018 -7.057 1.00 98.44 269 VAL A CA 1
ATOM 2179 C C . VAL A 1 269 ? 10.440 -2.305 -7.207 1.00 98.44 269 VAL A C 1
ATOM 2181 O O . VAL A 1 269 ? 11.224 -2.631 -6.311 1.00 98.44 269 VAL A O 1
ATOM 2184 N N . LEU A 1 270 ? 10.332 -3.012 -8.339 1.00 97.88 270 LEU A N 1
ATOM 2185 C CA . LEU A 1 270 ? 11.123 -4.221 -8.604 1.00 97.88 270 LEU A CA 1
ATOM 2186 C C . LEU A 1 270 ? 12.627 -3.938 -8.616 1.00 97.88 270 LEU A C 1
ATOM 2188 O O . LEU A 1 270 ? 13.379 -4.617 -7.917 1.00 97.88 270 LEU A O 1
ATOM 2192 N N . THR A 1 271 ? 13.072 -2.917 -9.348 1.00 95.06 271 THR A N 1
ATOM 2193 C CA . THR A 1 271 ? 14.491 -2.521 -9.396 1.00 95.06 271 THR A CA 1
ATOM 2194 C C . THR A 1 271 ? 14.984 -1.969 -8.057 1.00 95.06 271 THR A C 1
ATOM 2196 O O . THR A 1 271 ? 16.149 -2.141 -7.699 1.00 95.06 271 THR A O 1
ATOM 2199 N N . THR A 1 272 ? 14.108 -1.383 -7.243 1.00 96.06 272 THR A N 1
ATOM 2200 C CA . THR A 1 272 ? 14.442 -0.959 -5.876 1.00 96.06 272 THR A CA 1
ATOM 2201 C C . THR A 1 272 ? 14.707 -2.150 -4.965 1.00 96.06 272 THR A C 1
ATOM 2203 O O . THR A 1 272 ? 15.671 -2.129 -4.195 1.00 96.06 272 THR A O 1
ATOM 2206 N N . ILE A 1 273 ? 13.890 -3.200 -5.063 1.00 96.75 273 ILE A N 1
ATOM 2207 C CA . ILE A 1 273 ? 14.010 -4.402 -4.233 1.00 96.75 273 ILE A CA 1
ATOM 2208 C C . ILE A 1 273 ? 15.166 -5.292 -4.720 1.00 96.75 273 ILE A C 1
ATOM 2210 O O . ILE A 1 273 ? 16.048 -5.642 -3.935 1.00 96.75 273 ILE A O 1
ATOM 2214 N N . LEU A 1 274 ? 15.202 -5.614 -6.015 1.00 95.50 274 LEU A N 1
ATOM 2215 C CA . LEU A 1 274 ? 16.124 -6.586 -6.615 1.00 95.50 274 LEU A CA 1
ATOM 2216 C C . LEU A 1 274 ? 17.374 -5.960 -7.246 1.00 95.50 274 LEU A C 1
ATOM 2218 O O . LEU A 1 274 ? 18.372 -6.647 -7.436 1.00 95.50 274 LEU A O 1
ATOM 2222 N N . GLY A 1 275 ? 17.370 -4.669 -7.555 1.00 91.81 275 GLY A N 1
ATOM 2223 C CA . GLY A 1 275 ? 18.416 -4.056 -8.371 1.00 91.81 275 GLY A CA 1
ATOM 2224 C C . GLY A 1 275 ? 18.232 -4.344 -9.865 1.00 91.81 275 GLY A C 1
ATOM 2225 O O . GLY A 1 275 ? 17.159 -4.740 -10.313 1.00 91.81 275 GLY A O 1
ATOM 2226 N N . HIS A 1 276 ? 19.289 -4.117 -10.646 1.00 89.75 276 HIS A N 1
ATOM 2227 C CA . HIS A 1 276 ? 19.240 -4.178 -12.116 1.00 89.75 276 HIS A CA 1
ATOM 2228 C C . HIS A 1 276 ? 19.635 -5.550 -12.684 1.00 89.75 276 HIS A C 1
ATOM 2230 O O . HIS A 1 276 ? 19.402 -5.825 -13.859 1.00 89.75 276 HIS A O 1
ATOM 2236 N N . GLY A 1 277 ? 20.220 -6.417 -11.858 1.00 87.50 277 GLY A N 1
ATOM 2237 C CA . GLY A 1 277 ? 20.561 -7.790 -12.222 1.00 87.50 277 GLY A CA 1
ATOM 2238 C C . GLY A 1 277 ? 21.994 -8.179 -11.892 1.00 87.50 277 GLY A C 1
ATOM 2239 O O . GLY A 1 277 ? 22.895 -7.345 -11.791 1.00 87.50 277 GLY A O 1
ATOM 2240 N N . GLN A 1 278 ? 22.190 -9.479 -11.700 1.00 82.12 278 GLN A N 1
ATOM 2241 C CA . GLN A 1 278 ? 23.486 -10.119 -11.491 1.00 82.12 278 GLN A CA 1
ATOM 2242 C C . GLN A 1 278 ? 23.438 -11.573 -11.968 1.00 82.12 278 GLN A C 1
ATOM 2244 O O . GLN A 1 278 ? 22.363 -12.072 -12.284 1.00 82.12 278 GLN A O 1
ATOM 2249 N N . ALA A 1 279 ? 24.592 -12.243 -11.988 1.00 78.31 279 ALA A N 1
ATOM 2250 C CA . ALA A 1 279 ? 24.746 -13.587 -12.550 1.00 78.31 279 ALA A CA 1
ATOM 2251 C C . ALA A 1 279 ? 23.756 -14.626 -11.988 1.00 78.31 279 ALA A C 1
ATOM 2253 O O . ALA A 1 279 ? 23.189 -15.392 -12.757 1.00 78.31 279 ALA A O 1
ATOM 2254 N N . ASP A 1 280 ? 23.514 -14.610 -10.674 1.00 77.94 280 ASP A N 1
ATOM 2255 C CA . ASP A 1 280 ? 22.620 -15.559 -9.991 1.00 77.94 280 ASP A CA 1
ATOM 2256 C C . ASP A 1 280 ? 21.180 -15.026 -9.826 1.00 77.94 280 ASP A C 1
ATOM 2258 O O . ASP A 1 280 ? 20.394 -15.558 -9.042 1.00 77.94 280 ASP A O 1
ATOM 2262 N N . GLY A 1 281 ? 20.839 -13.928 -10.507 1.00 84.25 281 GLY A N 1
ATOM 2263 C CA . GLY A 1 281 ? 19.571 -13.220 -10.349 1.00 84.25 281 GLY A CA 1
ATOM 2264 C C . GLY A 1 281 ? 18.803 -13.022 -11.652 1.00 84.25 281 GLY A C 1
ATOM 2265 O O . GLY A 1 281 ? 19.071 -13.635 -12.682 1.00 84.25 281 GLY A O 1
ATOM 2266 N N . ILE A 1 282 ? 17.822 -12.126 -11.587 1.00 87.50 282 ILE A N 1
ATOM 2267 C CA . ILE A 1 282 ? 17.018 -11.688 -12.728 1.00 87.50 282 ILE A CA 1
ATOM 2268 C C . ILE A 1 282 ? 17.513 -10.321 -13.201 1.00 87.50 282 ILE A C 1
ATOM 2270 O O . ILE A 1 282 ? 17.782 -9.434 -12.391 1.00 87.50 282 ILE A O 1
ATOM 2274 N N . TYR A 1 283 ? 17.656 -10.155 -14.513 1.00 91.81 283 TYR A N 1
ATOM 2275 C CA . TYR A 1 283 ? 18.014 -8.871 -15.106 1.00 91.81 283 TYR A CA 1
ATOM 2276 C C . TYR A 1 283 ? 16.759 -8.020 -15.272 1.00 91.81 283 TYR A C 1
ATOM 2278 O O . TYR A 1 283 ? 15.720 -8.541 -15.668 1.00 91.81 283 TYR A O 1
ATOM 2286 N N . ALA A 1 284 ? 16.846 -6.714 -15.010 1.00 93.31 284 ALA A N 1
ATOM 2287 C CA . ALA A 1 284 ? 15.665 -5.849 -15.006 1.00 93.31 284 ALA A CA 1
ATOM 2288 C C . ALA A 1 284 ? 14.949 -5.775 -16.366 1.00 93.31 284 ALA A C 1
ATOM 2290 O O . ALA A 1 284 ? 13.743 -5.549 -16.402 1.00 93.31 284 ALA A O 1
ATOM 2291 N N . VAL A 1 285 ? 15.647 -6.054 -17.477 1.00 93.81 285 VAL A N 1
ATOM 2292 C CA . VAL A 1 285 ? 15.012 -6.254 -18.792 1.00 93.81 285 VAL A CA 1
ATOM 2293 C C . VAL A 1 285 ? 13.896 -7.306 -18.756 1.00 93.81 285 VAL A C 1
ATOM 2295 O O . VAL A 1 285 ? 12.884 -7.144 -19.429 1.00 93.81 285 VAL A O 1
ATOM 2298 N N . ASP A 1 286 ? 14.038 -8.364 -17.956 1.00 94.06 286 ASP A N 1
ATOM 2299 C CA . ASP A 1 286 ? 13.063 -9.451 -17.902 1.00 94.06 286 ASP A CA 1
ATOM 2300 C C . ASP A 1 286 ? 11.783 -9.054 -17.149 1.00 94.06 286 ASP A C 1
ATOM 2302 O O . ASP A 1 286 ? 10.764 -9.716 -17.335 1.00 94.06 286 ASP A O 1
ATOM 2306 N N . PHE A 1 287 ? 11.792 -7.974 -16.353 1.00 95.81 287 PHE A N 1
ATOM 2307 C CA . PHE A 1 287 ? 10.612 -7.514 -15.602 1.00 95.81 287 PHE A CA 1
ATOM 2308 C C . PHE A 1 287 ? 9.448 -7.090 -16.498 1.00 95.81 287 PHE A C 1
ATOM 2310 O O . PHE A 1 287 ? 8.297 -7.190 -16.089 1.00 95.81 287 PHE A O 1
ATOM 2317 N N . ASN A 1 288 ? 9.752 -6.640 -17.714 1.00 96.00 288 ASN A N 1
ATOM 2318 C CA . ASN A 1 288 ? 8.762 -6.185 -18.690 1.00 96.00 288 ASN A CA 1
ATOM 2319 C C . ASN A 1 288 ? 8.322 -7.314 -19.642 1.00 96.00 288 ASN A C 1
ATOM 2321 O O . ASN A 1 288 ? 7.400 -7.148 -20.441 1.00 96.00 288 ASN A O 1
ATOM 2325 N N . THR A 1 289 ? 8.976 -8.477 -19.563 1.00 94.44 289 THR A N 1
ATOM 2326 C CA . THR A 1 289 ? 8.627 -9.669 -20.346 1.00 94.44 289 THR A CA 1
ATOM 2327 C C . THR A 1 289 ? 7.584 -10.512 -19.618 1.00 94.44 289 THR A C 1
ATOM 2329 O O . THR A 1 289 ? 7.450 -10.427 -18.402 1.00 94.44 289 THR A O 1
ATOM 2332 N N . ASN A 1 290 ? 6.908 -11.412 -20.335 1.00 94.50 290 ASN A N 1
ATOM 2333 C CA . ASN A 1 290 ? 6.007 -12.392 -19.724 1.00 94.50 290 ASN A CA 1
ATOM 2334 C C . ASN A 1 290 ? 6.638 -13.786 -19.587 1.00 94.50 290 ASN A C 1
ATOM 2336 O O . ASN A 1 290 ? 5.997 -14.806 -19.835 1.00 94.50 290 ASN A O 1
ATOM 2340 N N . SER A 1 291 ? 7.916 -13.864 -19.213 1.00 91.00 291 SER A N 1
ATOM 2341 C CA . SER A 1 291 ? 8.631 -15.150 -19.119 1.00 91.00 291 SER A CA 1
ATOM 2342 C C . SER A 1 291 ? 8.034 -16.119 -18.084 1.00 91.00 291 SER A C 1
ATOM 2344 O O . SER A 1 291 ? 8.224 -17.329 -18.181 1.00 91.00 291 SER A O 1
ATOM 2346 N N . GLN A 1 292 ? 7.262 -15.609 -17.122 1.00 90.00 292 GLN A N 1
ATOM 2347 C CA . GLN A 1 292 ? 6.548 -16.389 -16.108 1.00 90.00 292 GLN A CA 1
ATOM 2348 C C . GLN A 1 292 ? 5.225 -16.974 -16.632 1.00 90.00 292 GLN A C 1
ATOM 2350 O O . GLN A 1 292 ? 4.599 -17.769 -15.925 1.00 90.00 292 GLN A O 1
ATOM 2355 N N . GLY A 1 293 ? 4.798 -16.586 -17.839 1.00 93.19 293 GLY A N 1
ATOM 2356 C CA . GLY A 1 293 ? 3.588 -17.074 -18.488 1.00 93.19 293 GLY A CA 1
ATOM 2357 C C . GLY A 1 293 ? 2.319 -16.661 -17.752 1.00 93.19 293 GLY A C 1
ATOM 2358 O O . GLY A 1 293 ? 1.480 -17.518 -17.469 1.00 93.19 293 GLY A O 1
ATOM 2359 N N . PHE A 1 294 ? 2.188 -15.378 -17.407 1.00 94.81 294 PHE A N 1
ATOM 2360 C CA . PHE A 1 294 ? 0.977 -14.824 -16.815 1.00 94.81 294 PHE A CA 1
ATOM 2361 C C . PHE A 1 294 ? -0.126 -14.580 -17.848 1.00 94.81 294 PHE A C 1
ATOM 2363 O O . PHE A 1 294 ? 0.130 -14.237 -18.998 1.00 94.81 294 PHE A O 1
ATOM 2370 N N . SER A 1 295 ? -1.367 -14.747 -17.408 1.00 93.69 295 SER A N 1
ATOM 2371 C CA . SER A 1 295 ? -2.578 -14.471 -18.169 1.00 93.69 295 SER A CA 1
ATOM 2372 C C . SER A 1 295 ? -2.881 -12.975 -18.176 1.00 93.69 295 SER A C 1
ATOM 2374 O O . SER A 1 295 ? -2.855 -12.331 -17.126 1.00 93.69 295 SER A O 1
ATOM 2376 N N . TYR A 1 296 ? -3.282 -12.470 -19.340 1.00 94.50 296 TYR A N 1
ATOM 2377 C CA . TYR A 1 296 ? -3.859 -11.141 -19.542 1.00 94.50 296 TYR A CA 1
ATOM 2378 C C . TYR A 1 296 ? -5.216 -11.333 -20.236 1.00 94.50 296 TYR A C 1
ATOM 2380 O O . TYR A 1 296 ? -5.244 -11.622 -21.433 1.00 94.50 296 TYR A O 1
ATOM 2388 N N . PRO A 1 297 ? -6.344 -11.313 -19.498 1.00 92.50 297 PRO A N 1
ATOM 2389 C CA . PRO A 1 297 ? -7.651 -11.627 -20.072 1.00 92.50 297 PRO A CA 1
ATOM 2390 C C . PRO A 1 297 ? -8.023 -10.670 -21.212 1.00 92.50 297 PRO A C 1
ATOM 2392 O O . PRO A 1 297 ? -7.980 -9.461 -21.039 1.00 92.50 297 PRO A O 1
ATOM 2395 N N . SER A 1 298 ? -8.449 -11.196 -22.361 1.00 90.44 298 SER A N 1
ATOM 2396 C CA . SER A 1 298 ? -8.852 -10.365 -23.509 1.00 90.44 298 SER A CA 1
ATOM 2397 C C . SER A 1 298 ? -10.227 -9.710 -23.349 1.00 90.44 298 SER A C 1
ATOM 2399 O O . SER A 1 298 ? -10.528 -8.737 -24.034 1.00 90.44 298 SER A O 1
ATOM 2401 N N . ARG A 1 299 ? -11.072 -10.229 -22.449 1.00 91.62 299 ARG A N 1
ATOM 2402 C CA . ARG A 1 299 ? -12.365 -9.624 -22.101 1.00 91.62 299 ARG A CA 1
ATOM 2403 C C . ARG A 1 299 ? -12.147 -8.509 -21.081 1.00 91.62 299 ARG A C 1
ATOM 2405 O O . ARG A 1 299 ? -11.669 -8.801 -19.985 1.00 91.62 299 ARG A O 1
ATOM 2412 N N . TYR A 1 300 ? -12.557 -7.282 -21.409 1.00 91.06 300 TYR A N 1
ATOM 2413 C CA . TYR A 1 300 ? -12.290 -6.091 -20.593 1.00 91.06 300 TYR A CA 1
ATOM 2414 C C . TYR A 1 300 ? -12.755 -6.238 -19.149 1.00 91.06 300 TYR A C 1
ATOM 2416 O O . TYR A 1 300 ? -11.908 -6.173 -18.266 1.00 91.06 300 TYR A O 1
ATOM 2424 N N . GLY A 1 301 ? -14.022 -6.585 -18.897 1.00 90.44 301 GLY A N 1
ATOM 2425 C CA . GLY A 1 301 ? -14.503 -6.825 -17.528 1.00 90.44 301 GLY A CA 1
ATOM 2426 C C . GLY A 1 301 ? -13.646 -7.817 -16.720 1.00 90.44 301 GLY A C 1
ATOM 2427 O O . GLY A 1 301 ? -13.283 -7.534 -15.585 1.00 90.44 301 GLY A O 1
ATOM 2428 N N . GLN A 1 302 ? -13.207 -8.934 -17.320 1.00 91.44 302 GLN A N 1
ATOM 2429 C CA . GLN A 1 302 ? -12.336 -9.901 -16.626 1.00 91.44 302 GLN A CA 1
ATOM 2430 C C . GLN A 1 302 ? -10.930 -9.348 -16.369 1.00 91.44 302 GLN A C 1
ATOM 2432 O O . GLN A 1 302 ? -10.319 -9.655 -15.345 1.00 91.44 302 GLN A O 1
ATOM 2437 N N . CYS A 1 303 ? -10.397 -8.561 -17.305 1.00 93.88 303 CYS A N 1
ATOM 2438 C CA . CYS A 1 303 ? -9.105 -7.908 -17.141 1.00 93.88 303 CYS A CA 1
ATOM 2439 C C . CYS A 1 303 ? -9.165 -6.826 -16.061 1.00 93.88 303 CYS A C 1
ATOM 2441 O O . CYS A 1 303 ? -8.237 -6.724 -15.264 1.00 93.88 303 CYS A O 1
ATOM 2443 N N . ILE A 1 304 ? -10.253 -6.053 -16.008 1.00 94.88 304 ILE A N 1
ATOM 2444 C CA . ILE A 1 304 ? -10.482 -5.013 -15.002 1.00 94.88 304 ILE A CA 1
ATOM 2445 C C . ILE A 1 304 ? -10.640 -5.642 -13.618 1.00 94.88 304 ILE A C 1
ATOM 2447 O O . ILE A 1 304 ? -9.983 -5.195 -12.683 1.00 94.88 304 ILE A O 1
ATOM 2451 N N . ASP A 1 305 ? -11.420 -6.717 -13.489 1.00 92.19 305 ASP A N 1
ATOM 2452 C CA . ASP A 1 305 ? -11.566 -7.448 -12.226 1.00 92.19 305 ASP A CA 1
ATOM 2453 C C . ASP A 1 305 ? -10.215 -7.966 -11.710 1.00 92.19 305 ASP A C 1
ATOM 2455 O O . ASP A 1 305 ? -9.882 -7.820 -10.530 1.00 92.19 305 ASP A O 1
ATOM 2459 N N . MET A 1 306 ? -9.410 -8.553 -12.604 1.00 93.75 306 MET A N 1
ATOM 2460 C CA . MET A 1 306 ? -8.072 -9.042 -12.274 1.00 93.75 306 MET A CA 1
ATOM 2461 C C . MET A 1 306 ? -7.123 -7.895 -11.909 1.00 93.75 306 MET A C 1
ATOM 2463 O O . MET A 1 306 ? -6.385 -8.004 -10.930 1.00 93.75 306 MET A O 1
ATOM 2467 N N . LEU A 1 307 ? -7.164 -6.789 -12.654 1.00 96.19 307 LEU A N 1
ATOM 2468 C CA . LEU A 1 307 ? -6.387 -5.585 -12.377 1.00 96.19 307 LEU A CA 1
ATOM 2469 C C . LEU A 1 307 ? -6.745 -5.018 -10.997 1.00 96.19 307 LEU A C 1
ATOM 2471 O O . LEU A 1 307 ? -5.853 -4.816 -10.179 1.00 96.19 307 LEU A O 1
ATOM 2475 N N . ALA A 1 308 ? -8.028 -4.824 -10.695 1.00 95.06 308 ALA A N 1
ATOM 2476 C CA . ALA A 1 308 ? -8.483 -4.300 -9.411 1.00 95.06 308 ALA A CA 1
ATOM 2477 C C . ALA A 1 308 ? -8.063 -5.197 -8.229 1.00 95.06 308 ALA A C 1
ATOM 2479 O O . ALA A 1 308 ? -7.601 -4.689 -7.203 1.00 95.06 308 ALA A O 1
ATOM 2480 N N . ASP A 1 309 ? -8.151 -6.528 -8.374 1.00 92.62 309 ASP A N 1
ATOM 2481 C CA . ASP A 1 309 ? -7.674 -7.477 -7.354 1.00 92.62 309 ASP A CA 1
ATOM 2482 C C . ASP A 1 309 ? -6.151 -7.377 -7.148 1.00 92.62 309 ASP A C 1
ATOM 2484 O O . ASP A 1 309 ? -5.689 -7.302 -6.006 1.00 92.62 309 ASP A O 1
ATOM 2488 N N . ILE A 1 310 ? -5.371 -7.299 -8.234 1.00 96.25 310 ILE A N 1
ATOM 2489 C CA . ILE A 1 310 ? -3.913 -7.101 -8.188 1.00 96.25 310 ILE A CA 1
ATOM 2490 C C . ILE A 1 310 ? -3.564 -5.801 -7.455 1.00 96.25 310 ILE A C 1
ATOM 2492 O O . ILE A 1 310 ? -2.769 -5.821 -6.512 1.00 96.25 310 ILE A O 1
ATOM 2496 N N . LEU A 1 311 ? -4.175 -4.679 -7.845 1.00 97.50 311 LEU A N 1
ATOM 2497 C CA . LEU A 1 311 ? -3.891 -3.361 -7.275 1.00 97.50 311 LEU A CA 1
ATOM 2498 C C . LEU A 1 311 ? -4.197 -3.318 -5.776 1.00 97.50 311 LEU A C 1
ATOM 2500 O O . LEU A 1 311 ? -3.355 -2.892 -4.983 1.00 97.50 311 LEU A O 1
ATOM 2504 N N . HIS A 1 312 ? -5.359 -3.833 -5.363 1.00 94.19 312 HIS A N 1
ATOM 2505 C CA . HIS A 1 312 ? -5.745 -3.849 -3.955 1.00 94.19 312 HIS A CA 1
ATOM 2506 C C . HIS A 1 312 ? -4.794 -4.715 -3.111 1.00 94.19 312 HIS A C 1
ATOM 2508 O O . HIS A 1 312 ? -4.386 -4.320 -2.016 1.00 94.19 312 HIS A O 1
ATOM 2514 N N . ARG A 1 313 ? -4.390 -5.888 -3.618 1.00 93.94 313 ARG A N 1
ATOM 2515 C CA . ARG A 1 313 ? -3.439 -6.780 -2.930 1.00 93.94 313 ARG A CA 1
ATOM 2516 C C . ARG A 1 313 ? -2.051 -6.166 -2.803 1.00 93.94 313 ARG A C 1
ATOM 2518 O O . ARG A 1 313 ? -1.449 -6.275 -1.732 1.00 93.94 313 ARG A O 1
ATOM 2525 N N . LEU A 1 314 ? -1.562 -5.523 -3.863 1.00 97.50 314 LEU A N 1
ATOM 2526 C CA . LEU A 1 314 ? -0.301 -4.787 -3.846 1.00 97.50 314 LEU A CA 1
ATOM 2527 C C . LEU A 1 314 ? -0.343 -3.669 -2.811 1.00 97.50 314 LEU A C 1
ATOM 2529 O O . LEU A 1 314 ? 0.548 -3.592 -1.967 1.00 97.50 314 LEU A O 1
ATOM 2533 N N . TYR A 1 315 ? -1.399 -2.855 -2.832 1.00 97.69 315 TYR A N 1
ATOM 2534 C CA . TYR A 1 315 ? -1.549 -1.732 -1.916 1.00 97.69 315 TYR A CA 1
ATOM 2535 C C . TYR A 1 315 ? -1.498 -2.191 -0.453 1.00 97.69 315 TYR A C 1
ATOM 2537 O O . TYR A 1 315 ? -0.696 -1.676 0.323 1.00 97.69 315 TYR A O 1
ATOM 2545 N N . GLN A 1 316 ? -2.267 -3.222 -0.084 1.00 94.56 316 GLN A N 1
ATOM 2546 C CA . GLN A 1 316 ? -2.319 -3.734 1.293 1.00 94.56 316 GLN A CA 1
ATOM 2547 C C . GLN A 1 316 ? -0.946 -4.158 1.841 1.00 94.56 316 GLN A C 1
ATOM 2549 O O . GLN A 1 316 ? -0.640 -3.903 3.007 1.00 94.56 316 GLN A O 1
ATOM 2554 N N . GLN A 1 317 ? -0.118 -4.818 1.025 1.00 96.88 317 GLN A N 1
ATOM 2555 C CA . GLN A 1 317 ? 1.198 -5.294 1.459 1.00 96.88 317 GLN A CA 1
ATOM 2556 C C . GLN A 1 317 ? 2.256 -4.186 1.411 1.00 96.88 317 GLN A C 1
ATOM 2558 O O . GLN A 1 317 ? 2.985 -3.979 2.382 1.00 96.88 317 GLN A O 1
ATOM 2563 N N . LEU A 1 318 ? 2.328 -3.442 0.305 1.00 98.38 318 LEU A N 1
ATOM 2564 C CA . LEU A 1 318 ? 3.344 -2.411 0.100 1.00 98.38 318 LEU A CA 1
ATOM 2565 C C . LEU A 1 318 ? 3.128 -1.200 1.011 1.00 98.38 318 LEU A C 1
ATOM 2567 O O . LEU A 1 318 ? 4.100 -0.666 1.547 1.00 98.38 318 LEU A O 1
ATOM 2571 N N . TYR A 1 319 ? 1.878 -0.810 1.272 1.00 97.94 319 TYR A N 1
ATOM 2572 C CA . TYR A 1 319 ? 1.587 0.277 2.204 1.00 97.94 319 TYR A CA 1
ATOM 2573 C C . TYR A 1 319 ? 1.994 -0.080 3.640 1.00 97.94 319 TYR A C 1
ATOM 2575 O O . TYR A 1 319 ? 2.546 0.754 4.354 1.00 97.94 319 TYR A O 1
ATOM 2583 N N . PHE A 1 320 ? 1.830 -1.342 4.056 1.00 97.44 320 PHE A N 1
ATOM 2584 C CA . PHE A 1 320 ? 2.341 -1.795 5.350 1.00 97.44 320 PHE A CA 1
ATOM 2585 C C . PHE A 1 320 ? 3.870 -1.675 5.435 1.00 97.44 320 PHE A C 1
ATOM 2587 O O . PHE A 1 320 ? 4.382 -1.125 6.415 1.00 97.44 320 PHE A O 1
ATOM 2594 N N . VAL A 1 321 ? 4.598 -2.123 4.403 1.00 97.69 321 VAL A N 1
ATOM 2595 C CA . VAL A 1 321 ? 6.064 -1.977 4.332 1.00 97.69 321 VAL A CA 1
ATOM 2596 C C . VAL A 1 321 ? 6.464 -0.503 4.396 1.00 97.69 321 VAL A C 1
ATOM 2598 O O . VAL A 1 321 ? 7.349 -0.145 5.173 1.00 97.69 321 VAL A O 1
ATOM 2601 N N . TYR A 1 322 ? 5.775 0.364 3.651 1.00 98.06 322 TYR A N 1
ATOM 2602 C CA . TYR A 1 322 ? 5.969 1.811 3.711 1.00 98.06 322 TYR A CA 1
ATOM 2603 C C . TYR A 1 322 ? 5.806 2.347 5.139 1.00 98.06 322 TYR A C 1
ATOM 2605 O O . TYR A 1 322 ? 6.724 2.983 5.659 1.00 98.06 322 TYR A O 1
ATOM 2613 N N . CYS A 1 323 ? 4.697 2.031 5.818 1.00 95.56 323 CYS A N 1
ATOM 2614 C CA . CYS A 1 323 ? 4.463 2.447 7.201 1.00 95.56 323 CYS A CA 1
ATOM 2615 C C . CYS A 1 323 ? 5.568 1.964 8.151 1.00 95.56 323 CYS A C 1
ATOM 2617 O O . CYS A 1 323 ? 5.999 2.718 9.025 1.00 95.56 323 CYS A O 1
ATOM 2619 N N . GLN A 1 324 ? 6.056 0.730 7.994 1.00 93.50 324 GLN A N 1
ATOM 2620 C CA . GLN A 1 324 ? 7.160 0.227 8.811 1.00 93.50 324 GLN A CA 1
ATOM 2621 C C . GLN A 1 324 ? 8.465 0.976 8.534 1.00 93.50 324 GLN A C 1
ATOM 2623 O O . GLN A 1 324 ? 9.142 1.393 9.473 1.00 93.50 324 GLN A O 1
ATOM 2628 N N . CYS A 1 325 ? 8.803 1.215 7.268 1.00 95.19 325 CYS A N 1
ATOM 2629 C CA . CYS A 1 325 ? 10.007 1.951 6.884 1.00 95.19 325 CYS A CA 1
ATOM 2630 C C . CYS A 1 325 ? 9.935 3.455 7.205 1.00 95.19 325 CYS A C 1
ATOM 2632 O O . CYS A 1 325 ? 10.970 4.112 7.286 1.00 95.19 325 CYS A O 1
ATOM 2634 N N . CYS A 1 326 ? 8.744 4.012 7.441 1.00 93.69 326 CYS A N 1
ATOM 2635 C CA . CYS A 1 326 ? 8.575 5.371 7.956 1.00 93.69 326 CYS A CA 1
ATOM 2636 C C . CYS A 1 326 ? 9.011 5.528 9.418 1.00 93.69 326 CYS A C 1
ATOM 2638 O O . CYS A 1 326 ? 9.232 6.659 9.844 1.00 93.69 326 CYS A O 1
ATOM 2640 N N . ASN A 1 327 ? 9.166 4.439 10.174 1.00 86.31 327 ASN A N 1
ATOM 2641 C CA . ASN A 1 327 ? 9.514 4.471 11.592 1.00 86.31 327 ASN A CA 1
ATOM 2642 C C . ASN A 1 327 ? 10.937 3.942 11.841 1.00 86.31 327 ASN A C 1
ATOM 2644 O O . ASN A 1 327 ? 11.395 3.016 11.170 1.00 86.31 327 ASN A O 1
ATOM 2648 N N . ASP A 1 328 ? 11.616 4.512 12.836 1.00 80.56 328 ASP A N 1
ATOM 2649 C CA . ASP A 1 328 ? 12.949 4.073 13.270 1.00 80.56 328 ASP A CA 1
ATOM 2650 C C . ASP A 1 328 ? 12.876 2.866 14.224 1.00 80.56 328 ASP A C 1
ATOM 2652 O O . ASP A 1 328 ? 11.828 2.561 14.806 1.00 80.56 328 ASP A O 1
ATOM 2656 N N . GLU A 1 329 ? 14.012 2.198 14.443 1.00 77.62 329 GLU A N 1
ATOM 2657 C CA . GLU A 1 329 ? 14.122 0.969 15.246 1.00 77.62 329 GLU A CA 1
ATOM 2658 C C . GLU A 1 329 ? 13.698 1.177 16.704 1.00 77.62 329 GLU A C 1
ATOM 2660 O O . GLU A 1 329 ? 13.182 0.265 17.350 1.00 77.62 329 GLU A O 1
ATOM 2665 N N . ILE A 1 330 ? 13.874 2.399 17.218 1.00 73.00 330 ILE A N 1
ATOM 2666 C CA . ILE A 1 330 ? 13.475 2.812 18.571 1.00 73.00 330 ILE A CA 1
ATOM 2667 C C . ILE A 1 330 ? 11.968 2.598 18.800 1.00 73.00 330 ILE A C 1
ATOM 2669 O O . ILE A 1 330 ? 11.537 2.311 19.919 1.00 73.00 330 ILE A O 1
ATOM 2673 N N . CYS A 1 331 ? 11.170 2.699 17.735 1.00 75.12 331 CYS A N 1
ATOM 2674 C CA . CYS A 1 331 ? 9.726 2.488 17.746 1.00 75.12 331 CYS A CA 1
ATOM 2675 C C . CYS A 1 331 ? 9.320 1.181 17.046 1.00 75.12 331 CYS A C 1
ATOM 2677 O O . CYS A 1 331 ? 8.189 1.072 16.578 1.00 75.12 331 CYS A O 1
ATOM 2679 N N . SER A 1 332 ? 10.231 0.202 16.974 1.00 79.38 332 SER A N 1
ATOM 2680 C CA . SER A 1 332 ? 10.037 -1.080 16.278 1.00 79.38 332 SER A CA 1
ATOM 2681 C C . SER A 1 332 ? 9.853 -0.953 14.754 1.00 79.38 332 SER A C 1
ATOM 2683 O O . SER A 1 332 ? 9.320 -1.866 14.131 1.00 79.38 332 SER A O 1
ATOM 2685 N N . GLY A 1 333 ? 10.282 0.161 14.151 1.00 85.94 333 GLY A N 1
ATOM 2686 C CA . GLY A 1 333 ? 10.207 0.395 12.708 1.00 85.94 333 GLY A CA 1
ATOM 2687 C C . GLY A 1 333 ? 11.383 -0.183 11.915 1.00 85.94 333 GLY A C 1
ATOM 2688 O O . GLY A 1 333 ? 12.334 -0.730 12.476 1.00 85.94 333 GLY A O 1
ATOM 2689 N N . TRP A 1 334 ? 11.301 -0.081 10.586 1.00 92.19 334 TRP A N 1
ATOM 2690 C CA . TRP A 1 334 ? 12.215 -0.728 9.634 1.00 92.19 334 TRP A CA 1
ATOM 2691 C C . TRP A 1 334 ? 13.093 0.245 8.842 1.00 92.19 334 TRP A C 1
ATOM 2693 O O . TRP A 1 334 ? 13.755 -0.187 7.898 1.00 92.19 334 TRP A O 1
ATOM 2703 N N . ARG A 1 335 ? 13.127 1.542 9.182 1.00 88.94 335 ARG A N 1
ATOM 2704 C CA . ARG A 1 335 ? 13.848 2.552 8.385 1.00 88.94 335 ARG A CA 1
ATOM 2705 C C . ARG A 1 335 ? 15.324 2.202 8.143 1.00 88.94 335 ARG A C 1
ATOM 2707 O O . ARG A 1 335 ? 15.784 2.272 7.004 1.00 88.94 335 ARG A O 1
ATOM 2714 N N . GLY A 1 336 ? 16.072 1.793 9.164 1.00 83.56 336 GLY A N 1
ATOM 2715 C CA . GLY A 1 336 ? 17.477 1.393 9.024 1.00 83.56 336 GLY A CA 1
ATOM 2716 C C . GLY A 1 336 ? 17.696 -0.107 8.805 1.00 83.56 336 GLY A C 1
ATOM 2717 O O . GLY A 1 336 ? 18.842 -0.531 8.653 1.00 83.56 336 GLY A O 1
ATOM 2718 N N . CYS A 1 337 ? 16.638 -0.925 8.727 1.00 87.88 337 CYS A N 1
ATOM 2719 C CA . CYS A 1 337 ? 16.770 -2.363 8.476 1.00 87.88 337 CYS A CA 1
ATOM 2720 C C . CYS A 1 337 ? 17.314 -2.630 7.066 1.00 87.88 337 CYS A C 1
ATOM 2722 O O . CYS A 1 337 ? 16.804 -2.082 6.090 1.00 87.88 337 CYS A O 1
ATOM 2724 N N . LEU A 1 338 ? 18.333 -3.488 6.952 1.00 89.38 338 LEU A N 1
ATOM 2725 C CA . LEU A 1 338 ? 18.924 -3.868 5.663 1.00 89.38 338 LEU A CA 1
ATOM 2726 C C . LEU A 1 338 ? 18.067 -4.899 4.919 1.00 89.38 338 LEU A C 1
ATOM 2728 O O . LEU A 1 338 ? 17.405 -5.717 5.550 1.00 89.38 338 LEU A O 1
ATOM 2732 N N . TYR A 1 339 ? 18.119 -4.910 3.593 1.00 91.38 339 TYR A N 1
ATOM 2733 C CA . TYR A 1 339 ? 17.547 -5.964 2.753 1.00 91.38 339 TYR A CA 1
ATOM 2734 C C . TYR A 1 339 ? 18.368 -6.162 1.473 1.00 91.38 339 TYR A C 1
ATOM 2736 O O . TYR A 1 339 ? 19.209 -5.325 1.121 1.00 91.38 339 TYR A O 1
ATOM 2744 N N . GLY A 1 340 ? 18.100 -7.257 0.766 1.00 90.00 340 GLY A N 1
ATOM 2745 C CA . GLY A 1 340 ? 18.688 -7.572 -0.531 1.00 90.00 340 GLY A CA 1
ATOM 2746 C C . GLY A 1 340 ? 19.851 -8.553 -0.430 1.00 90.00 340 GLY A C 1
ATOM 2747 O O . GLY A 1 340 ? 19.891 -9.414 0.448 1.00 90.00 340 GLY A O 1
ATOM 2748 N N . ASN A 1 341 ? 20.818 -8.406 -1.332 1.00 86.38 341 ASN A N 1
ATOM 2749 C CA . ASN A 1 341 ? 21.936 -9.321 -1.500 1.00 86.38 341 ASN A CA 1
ATOM 2750 C C . ASN A 1 341 ? 22.662 -9.606 -0.183 1.00 86.38 341 ASN A C 1
ATOM 2752 O O . ASN A 1 341 ? 23.027 -8.671 0.540 1.00 86.38 341 ASN A O 1
ATOM 2756 N N . ALA A 1 342 ? 22.932 -10.883 0.081 1.00 80.00 342 ALA A N 1
ATOM 2757 C CA . ALA A 1 342 ? 23.695 -11.365 1.230 1.00 80.00 342 ALA A CA 1
ATOM 2758 C C . ALA A 1 342 ? 23.131 -10.977 2.614 1.00 80.00 342 ALA A C 1
ATOM 2760 O O . ALA A 1 342 ? 23.845 -11.085 3.618 1.00 80.00 342 ALA A O 1
ATOM 2761 N N . ILE A 1 343 ? 21.876 -10.525 2.688 1.00 79.88 343 ILE A N 1
ATOM 2762 C CA . ILE A 1 343 ? 21.169 -10.300 3.950 1.00 79.88 343 ILE A CA 1
ATOM 2763 C C . ILE A 1 343 ? 20.314 -11.524 4.247 1.00 79.88 343 ILE A C 1
ATOM 2765 O O . ILE A 1 343 ? 19.460 -11.889 3.453 1.00 79.88 343 ILE A O 1
ATOM 2769 N N . GLY A 1 344 ? 20.553 -12.163 5.388 1.00 68.44 344 GLY A N 1
ATOM 2770 C CA . GLY A 1 344 ? 19.677 -13.207 5.901 1.00 68.44 344 GLY A CA 1
ATOM 2771 C C . GLY A 1 344 ? 18.432 -12.617 6.562 1.00 68.44 344 GLY A C 1
ATOM 2772 O O . GLY A 1 344 ? 18.505 -11.625 7.301 1.00 68.44 344 GLY A O 1
ATOM 2773 N N . GLY A 1 345 ? 17.280 -13.240 6.314 1.00 67.12 345 GLY A N 1
ATOM 2774 C CA . GLY A 1 345 ? 16.090 -13.063 7.136 1.00 67.12 345 GLY A CA 1
ATOM 2775 C C . GLY A 1 345 ? 16.272 -13.635 8.549 1.00 67.12 345 GLY A C 1
ATOM 2776 O O . GLY A 1 345 ? 17.368 -13.696 9.110 1.00 67.12 345 GLY A O 1
ATOM 2777 N N . SER A 1 346 ? 15.170 -14.049 9.169 1.00 55.44 346 SER A N 1
ATOM 2778 C CA . SER A 1 346 ? 15.185 -14.664 10.502 1.00 55.44 346 SER A CA 1
ATOM 2779 C C . SER A 1 346 ? 15.731 -16.101 10.502 1.00 55.44 346 SER A C 1
ATOM 2781 O O . SER A 1 346 ? 16.093 -16.613 11.570 1.00 55.44 346 SER A O 1
ATOM 2783 N N . ASP A 1 347 ? 15.858 -16.695 9.312 1.00 41.84 347 ASP A N 1
ATOM 2784 C CA . ASP A 1 347 ? 16.397 -18.027 9.067 1.00 41.84 347 ASP A CA 1
ATOM 2785 C C . ASP A 1 347 ? 17.913 -18.128 9.294 1.00 41.84 347 ASP A C 1
ATOM 2787 O O . ASP A 1 347 ? 18.666 -17.161 9.201 1.00 41.84 347 ASP A O 1
ATOM 2791 N N . TRP A 1 348 ? 18.376 -19.333 9.629 1.00 37.25 348 TRP A N 1
ATOM 2792 C CA . TRP A 1 348 ? 19.723 -19.595 10.156 1.00 37.25 348 TRP A CA 1
ATOM 2793 C C . TRP A 1 348 ? 20.873 -19.507 9.130 1.00 37.25 348 TRP A C 1
ATOM 2795 O O . TRP A 1 348 ? 22.027 -19.729 9.504 1.00 37.25 348 TRP A O 1
ATOM 2805 N N . LYS A 1 349 ? 20.602 -19.192 7.853 1.00 40.72 349 LYS A N 1
ATOM 2806 C CA . LYS A 1 349 ? 21.641 -19.112 6.811 1.00 40.72 349 LYS A CA 1
ATOM 2807 C C . LYS A 1 349 ? 22.658 -18.014 7.174 1.00 40.72 349 LYS A C 1
ATOM 2809 O O . LYS A 1 349 ? 22.308 -16.850 7.338 1.00 40.72 349 LYS A O 1
ATOM 2814 N N . CYS A 1 350 ? 23.930 -18.390 7.327 1.00 41.41 350 CYS A N 1
ATOM 2815 C CA . CYS A 1 350 ? 25.011 -17.466 7.683 1.00 41.41 350 CYS A CA 1
ATOM 2816 C C . CYS A 1 350 ? 25.262 -16.460 6.540 1.00 41.41 350 CYS A C 1
ATOM 2818 O O . CYS A 1 350 ? 25.544 -16.871 5.415 1.00 41.41 350 CYS A O 1
ATOM 2820 N N . ASN A 1 351 ? 25.166 -15.150 6.814 1.00 49.31 351 ASN A N 1
ATOM 2821 C CA . ASN A 1 351 ? 25.419 -14.102 5.815 1.00 49.31 351 ASN A CA 1
ATOM 2822 C C . ASN A 1 351 ? 26.869 -14.186 5.297 1.00 49.31 351 ASN A C 1
ATOM 2824 O O . ASN A 1 351 ? 27.811 -14.274 6.085 1.00 49.31 351 ASN A O 1
ATOM 2828 N N . SER A 1 352 ? 27.070 -14.057 3.983 1.00 42.94 352 SER A N 1
ATOM 2829 C CA . SER A 1 352 ? 28.407 -14.047 3.361 1.00 42.94 352 SER A CA 1
ATOM 2830 C C . SER A 1 352 ? 29.206 -12.766 3.640 1.00 42.94 352 SER A C 1
ATOM 2832 O O . SER A 1 352 ? 30.429 -12.751 3.497 1.00 42.94 352 SER A O 1
ATOM 2834 N N . LYS A 1 353 ? 28.544 -11.692 4.096 1.00 43.97 353 LYS A N 1
ATOM 2835 C CA . LYS A 1 353 ? 29.198 -10.482 4.615 1.00 43.97 353 LYS A CA 1
ATOM 2836 C C . LYS A 1 353 ? 29.696 -10.739 6.038 1.00 43.97 353 LYS A C 1
ATOM 2838 O O . LYS A 1 353 ? 29.066 -10.336 7.015 1.00 43.97 353 LYS A O 1
ATOM 2843 N N . GLN A 1 354 ? 30.828 -11.435 6.143 1.00 41.19 354 GLN A N 1
ATOM 2844 C CA . GLN A 1 354 ? 31.603 -11.496 7.380 1.00 41.19 354 GLN A CA 1
ATOM 2845 C C . GLN A 1 354 ? 31.918 -10.069 7.849 1.00 41.19 354 GLN A C 1
ATOM 2847 O O . GLN A 1 354 ? 32.169 -9.172 7.041 1.00 41.19 354 GLN A O 1
ATOM 2852 N N . CYS A 1 355 ? 31.864 -9.837 9.159 1.00 44.50 355 CYS A N 1
ATOM 2853 C CA . CYS A 1 355 ? 32.199 -8.538 9.733 1.00 44.50 355 CYS A CA 1
ATOM 2854 C C . CYS A 1 355 ? 33.613 -8.136 9.314 1.00 44.50 355 CYS A C 1
ATOM 2856 O O . CYS A 1 355 ? 34.515 -8.970 9.357 1.00 44.50 355 CYS A O 1
ATOM 2858 N N . ALA A 1 356 ? 33.822 -6.852 9.024 1.00 38.53 356 ALA A N 1
ATOM 2859 C CA . ALA A 1 356 ? 35.121 -6.299 8.638 1.00 38.53 356 ALA A CA 1
ATOM 2860 C C . ALA A 1 356 ? 36.269 -6.550 9.653 1.00 38.53 356 ALA A C 1
ATOM 2862 O O . ALA A 1 356 ? 37.424 -6.324 9.312 1.00 38.53 356 ALA A O 1
ATOM 2863 N N . ASP A 1 357 ? 35.977 -7.076 10.853 1.00 41.16 357 ASP A N 1
ATOM 2864 C CA . ASP A 1 357 ? 36.934 -7.255 11.955 1.00 41.16 357 ASP A CA 1
ATOM 2865 C C . ASP A 1 357 ? 37.161 -8.719 12.414 1.00 41.16 357 ASP A C 1
ATOM 2867 O O . ASP A 1 357 ? 37.669 -8.945 13.515 1.00 41.16 357 ASP A O 1
ATOM 2871 N N . GLN A 1 358 ? 36.804 -9.753 11.637 1.00 37.53 358 GLN A N 1
ATOM 2872 C CA . GLN A 1 358 ? 37.061 -11.142 12.066 1.00 37.53 358 GLN A CA 1
ATOM 2873 C C . GLN A 1 358 ? 38.502 -11.612 11.783 1.00 37.53 358 GLN A C 1
ATOM 2875 O O . GLN A 1 358 ? 38.868 -11.939 10.660 1.00 37.53 358 GLN A O 1
ATOM 2880 N N . LYS A 1 359 ? 39.310 -11.716 12.851 1.00 33.97 359 LYS A N 1
ATOM 2881 C CA . LYS A 1 359 ? 40.624 -12.395 12.895 1.00 33.97 359 LYS A CA 1
ATOM 2882 C C . LYS A 1 359 ? 40.566 -13.800 13.532 1.00 33.97 359 LYS A C 1
ATOM 2884 O O . LYS A 1 359 ? 41.493 -14.181 14.245 1.00 33.97 359 LYS A O 1
ATOM 2889 N N . CYS A 1 360 ? 39.506 -14.587 13.342 1.00 39.09 360 CYS A N 1
ATOM 2890 C CA . CYS A 1 360 ? 39.470 -15.956 13.879 1.00 39.09 360 CYS A CA 1
ATOM 2891 C C . CYS A 1 360 ? 38.921 -16.982 12.878 1.00 39.09 360 CYS A C 1
ATOM 2893 O O . CYS A 1 360 ? 37.921 -16.750 12.206 1.00 39.09 360 CYS A O 1
ATOM 2895 N N . ASN A 1 361 ? 39.590 -18.139 12.801 1.00 40.25 361 ASN A N 1
ATOM 2896 C CA . ASN A 1 361 ? 39.152 -19.285 12.006 1.00 40.25 361 ASN A CA 1
ATOM 2897 C C . ASN A 1 361 ? 37.856 -19.869 12.598 1.00 40.25 361 ASN A C 1
ATOM 2899 O O . ASN A 1 361 ? 37.788 -20.142 13.801 1.00 40.25 361 ASN A O 1
ATOM 2903 N N . GLN A 1 362 ? 36.843 -20.077 11.755 1.00 40.16 362 GLN A N 1
ATOM 2904 C CA . GLN A 1 362 ? 35.560 -20.671 12.142 1.00 40.16 362 GLN A CA 1
ATOM 2905 C C . GLN A 1 362 ? 35.753 -22.095 12.697 1.00 40.16 362 GLN A C 1
ATOM 2907 O O . GLN A 1 362 ? 36.441 -22.920 12.098 1.00 40.16 362 GLN A O 1
ATOM 2912 N N . LYS A 1 363 ? 35.121 -22.396 13.839 1.00 38.31 363 LYS A N 1
ATOM 2913 C CA . LYS A 1 363 ? 34.969 -23.765 14.367 1.00 38.31 363 LYS A CA 1
ATOM 2914 C C . LYS A 1 363 ? 33.517 -24.215 14.193 1.00 38.31 363 LYS A C 1
ATOM 2916 O O . LYS A 1 363 ? 32.609 -23.408 14.348 1.00 38.31 363 LYS A O 1
ATOM 2921 N N . VAL A 1 364 ? 33.323 -25.510 13.949 1.00 38.47 364 VAL A N 1
ATOM 2922 C CA . VAL A 1 364 ? 32.057 -26.164 13.551 1.00 38.47 364 VAL A CA 1
ATOM 2923 C C . VAL A 1 364 ? 30.894 -26.036 14.563 1.00 38.47 364 VAL A C 1
ATOM 2925 O O . VAL A 1 364 ? 29.761 -26.292 14.190 1.00 38.47 364 VAL A O 1
ATOM 2928 N N . ASN A 1 365 ? 31.109 -25.552 15.795 1.00 39.69 365 ASN A N 1
ATOM 2929 C CA . ASN A 1 365 ? 30.071 -25.445 16.840 1.00 39.69 365 ASN A CA 1
ATOM 2930 C C . ASN A 1 365 ? 30.088 -24.087 17.579 1.00 39.69 365 ASN A C 1
ATOM 2932 O O . ASN A 1 365 ? 30.342 -24.043 18.782 1.00 39.69 365 ASN A O 1
ATOM 2936 N N . GLN A 1 366 ? 29.860 -22.963 16.894 1.00 38.22 366 GLN A N 1
ATOM 2937 C CA . GLN A 1 366 ? 29.721 -21.658 17.568 1.00 38.22 366 GLN A CA 1
ATOM 2938 C C . GLN A 1 366 ? 28.243 -21.280 17.763 1.00 38.22 366 GLN A C 1
ATOM 2940 O O . GLN A 1 366 ? 27.489 -21.185 16.800 1.00 38.22 366 GLN A O 1
ATOM 2945 N N . THR A 1 367 ? 27.834 -21.045 19.014 1.00 38.16 367 THR A N 1
ATOM 2946 C CA . THR A 1 367 ? 26.512 -20.516 19.389 1.00 38.16 367 THR A CA 1
ATOM 2947 C C . THR A 1 367 ? 26.483 -18.982 19.313 1.00 38.16 367 THR A C 1
ATOM 2949 O O . THR A 1 367 ? 27.503 -18.320 19.513 1.00 38.16 367 THR A O 1
ATOM 2952 N N . CYS A 1 368 ? 25.307 -18.395 19.040 1.00 40.56 368 CYS A N 1
ATOM 2953 C CA . CYS A 1 368 ? 25.120 -16.945 18.837 1.00 40.56 368 CYS A CA 1
ATOM 2954 C C . CYS A 1 368 ? 25.572 -16.055 20.011 1.00 40.56 368 CYS A C 1
ATOM 2956 O O . CYS A 1 368 ? 25.778 -14.860 19.818 1.00 40.56 368 CYS A O 1
ATOM 2958 N N . GLU A 1 369 ? 25.749 -16.608 21.211 1.00 36.22 369 GLU A N 1
ATOM 2959 C CA . GLU A 1 369 ? 26.199 -15.860 22.392 1.00 36.22 369 GLU A CA 1
ATOM 2960 C C . GLU A 1 369 ? 27.682 -15.452 22.326 1.00 36.22 369 GLU A C 1
ATOM 2962 O O . GLU A 1 369 ? 28.100 -14.542 23.037 1.00 36.22 369 GLU A O 1
ATOM 2967 N N . LEU A 1 370 ? 28.480 -16.076 21.449 1.00 35.00 370 LEU A N 1
ATOM 2968 C CA . LEU A 1 370 ? 29.936 -15.892 21.405 1.00 35.00 370 LEU A CA 1
ATOM 2969 C C . LEU A 1 370 ? 30.428 -14.860 20.369 1.00 35.00 370 LEU A C 1
ATOM 2971 O O . LEU A 1 370 ? 31.590 -14.466 20.435 1.00 35.00 370 LEU A O 1
ATOM 2975 N N . HIS A 1 371 ? 29.583 -14.364 19.452 1.00 41.25 371 HIS A N 1
ATOM 2976 C CA . HIS A 1 371 ? 29.954 -13.285 18.516 1.00 41.25 371 HIS A CA 1
ATOM 2977 C C . HIS A 1 371 ? 28.751 -12.403 18.103 1.00 41.25 371 HIS A C 1
ATOM 2979 O O . HIS A 1 371 ? 27.944 -12.827 17.276 1.00 41.25 371 HIS A O 1
ATOM 2985 N N . PRO A 1 372 ? 28.661 -11.132 18.554 1.00 38.38 372 PRO A N 1
ATOM 2986 C CA . PRO A 1 372 ? 27.483 -10.273 18.346 1.00 38.38 372 PRO A CA 1
ATOM 2987 C C . PRO A 1 372 ? 27.185 -9.813 16.907 1.00 38.38 372 PRO A C 1
ATOM 2989 O O . PRO A 1 372 ? 26.244 -9.049 16.711 1.00 38.38 372 PRO A O 1
ATOM 2992 N N . LYS A 1 373 ? 28.004 -10.168 15.907 1.00 39.78 373 LYS A N 1
ATOM 2993 C CA . LYS A 1 373 ? 27.909 -9.590 14.549 1.00 39.78 373 LYS A CA 1
ATOM 2994 C C . LYS A 1 373 ? 27.918 -10.608 13.395 1.00 39.78 373 LYS A C 1
ATOM 2996 O O . LYS A 1 373 ? 27.827 -10.206 12.239 1.00 39.78 373 LYS A O 1
ATOM 3001 N N . CYS A 1 374 ? 27.966 -11.910 13.679 1.00 40.25 374 CYS A N 1
ATOM 3002 C CA . CYS A 1 374 ? 27.676 -12.930 12.667 1.00 40.25 374 CYS A CA 1
ATOM 3003 C C . CYS A 1 374 ? 26.150 -12.996 12.447 1.00 40.25 374 CYS A C 1
ATOM 3005 O O . CYS A 1 374 ? 25.418 -13.255 13.398 1.00 40.25 374 CYS A O 1
ATOM 3007 N N . GLY A 1 375 ? 25.678 -12.747 11.217 1.00 49.56 375 GLY A N 1
ATOM 3008 C CA . GLY A 1 375 ? 24.255 -12.801 10.847 1.00 49.56 375 GLY A CA 1
ATOM 3009 C C . GLY A 1 375 ? 23.479 -11.513 11.147 1.00 49.56 375 GLY A C 1
ATOM 3010 O O . GLY A 1 375 ? 22.783 -11.419 12.156 1.00 49.56 375 GLY A O 1
ATOM 3011 N N . VAL A 1 376 ? 23.551 -10.522 10.249 1.00 52.25 376 VAL A N 1
ATOM 3012 C CA . VAL A 1 376 ? 22.624 -9.375 10.277 1.00 52.25 376 VAL A CA 1
ATOM 3013 C C . VAL A 1 376 ? 21.231 -9.907 9.944 1.00 52.25 376 VAL A C 1
ATOM 3015 O O . VAL A 1 376 ? 20.914 -10.078 8.770 1.00 52.25 376 VAL A O 1
ATOM 3018 N N . LYS A 1 377 ? 20.438 -10.212 10.975 1.00 67.69 377 LYS A N 1
ATOM 3019 C CA . LYS A 1 377 ? 19.027 -10.585 10.846 1.00 67.69 377 LYS A CA 1
ATOM 3020 C C . LYS A 1 377 ? 18.206 -9.323 10.642 1.00 67.69 377 LYS A C 1
ATOM 3022 O O . LYS A 1 377 ? 18.271 -8.413 11.468 1.00 67.69 377 LYS A O 1
ATOM 3027 N N . SER A 1 378 ? 17.427 -9.273 9.568 1.00 84.88 378 SER A N 1
ATOM 3028 C CA . SER A 1 378 ? 16.566 -8.129 9.270 1.00 84.88 378 SER A CA 1
ATOM 3029 C C . SER A 1 378 ? 15.084 -8.526 9.288 1.00 84.88 378 SER A C 1
ATOM 3031 O O . SER A 1 378 ? 14.692 -9.452 8.569 1.00 84.88 378 SER A O 1
ATOM 3033 N N . PRO A 1 379 ? 14.230 -7.853 10.088 1.00 88.56 379 PRO A N 1
ATOM 3034 C CA . PRO A 1 379 ? 12.788 -8.095 10.063 1.00 88.56 379 PRO A CA 1
ATOM 3035 C C . PRO A 1 379 ? 12.167 -7.682 8.723 1.00 88.56 379 PRO A C 1
ATOM 3037 O O . PRO A 1 379 ? 11.280 -8.379 8.243 1.00 88.56 379 PRO A O 1
ATOM 3040 N N . LEU A 1 380 ? 12.686 -6.624 8.084 1.00 92.69 380 LEU A N 1
ATOM 3041 C CA . LEU A 1 380 ? 12.280 -6.219 6.737 1.00 92.69 380 LEU A CA 1
ATOM 3042 C C . LEU A 1 380 ? 12.591 -7.320 5.715 1.00 92.69 380 LEU A C 1
ATOM 3044 O O . LEU A 1 380 ? 11.701 -7.725 4.979 1.00 92.69 380 LEU A O 1
ATOM 3048 N N . GLN A 1 381 ? 13.818 -7.853 5.717 1.00 92.50 381 GLN A N 1
ATOM 3049 C CA . GLN A 1 381 ? 14.196 -8.985 4.860 1.00 92.50 381 GLN A CA 1
ATOM 3050 C C . GLN A 1 381 ? 13.272 -10.186 5.099 1.00 92.50 381 GLN A C 1
ATOM 3052 O O . GLN A 1 381 ? 12.723 -10.736 4.154 1.00 92.50 381 GLN A O 1
ATOM 3057 N N . SER A 1 382 ? 13.040 -10.533 6.370 1.00 91.44 382 SER A N 1
ATOM 3058 C CA . SER A 1 382 ? 12.163 -11.651 6.743 1.00 91.44 382 SER A CA 1
ATOM 3059 C C . SER A 1 382 ? 10.732 -11.458 6.247 1.00 91.44 382 SER A C 1
ATOM 3061 O O . SER A 1 382 ? 10.080 -12.433 5.910 1.00 91.44 382 SER A O 1
ATOM 3063 N N . TYR A 1 383 ? 10.223 -10.225 6.225 1.00 94.12 383 TYR A N 1
ATOM 3064 C CA . TYR A 1 383 ? 8.892 -9.935 5.698 1.00 94.12 383 TYR A CA 1
ATOM 3065 C C . TYR A 1 383 ? 8.846 -10.065 4.171 1.00 94.12 383 TYR A C 1
ATOM 3067 O O . TYR A 1 383 ? 7.903 -10.640 3.642 1.00 94.12 383 TYR A O 1
ATOM 3075 N N . LEU A 1 384 ? 9.876 -9.581 3.464 1.00 95.62 384 LEU A N 1
ATOM 3076 C CA . LEU A 1 384 ? 9.990 -9.730 2.007 1.00 95.62 384 LEU A CA 1
ATOM 3077 C C . LEU A 1 384 ? 10.090 -11.208 1.580 1.00 95.62 384 LEU A C 1
ATOM 3079 O O . LEU A 1 384 ? 9.533 -11.588 0.554 1.00 95.62 384 LEU A O 1
ATOM 3083 N N . GLU A 1 385 ? 10.766 -12.029 2.386 1.00 94.00 385 GLU A N 1
ATOM 3084 C CA . GLU A 1 385 ? 10.908 -13.484 2.219 1.00 94.00 385 GLU A CA 1
ATOM 3085 C C . GLU A 1 385 ? 9.725 -14.287 2.803 1.00 94.00 385 GLU A C 1
ATOM 3087 O O . GLU A 1 385 ? 9.817 -15.506 2.917 1.00 94.00 385 GLU A O 1
ATOM 3092 N N . ASP A 1 386 ? 8.633 -13.632 3.222 1.00 94.00 386 ASP A N 1
ATOM 3093 C CA . ASP A 1 386 ? 7.436 -14.276 3.793 1.00 94.00 386 ASP A CA 1
ATOM 3094 C C . ASP A 1 386 ? 7.669 -15.096 5.083 1.00 94.00 386 ASP A C 1
ATOM 3096 O O . ASP A 1 386 ? 6.833 -15.904 5.492 1.00 94.00 386 ASP A O 1
ATOM 3100 N N . GLY A 1 387 ? 8.788 -14.860 5.772 1.00 90.38 387 GLY A N 1
ATOM 3101 C CA . GLY A 1 387 ? 9.241 -15.597 6.952 1.00 90.38 387 GLY A CA 1
ATOM 3102 C C . GLY A 1 387 ? 9.147 -14.843 8.283 1.00 90.38 387 GLY A C 1
ATOM 3103 O O . GLY A 1 387 ? 9.663 -15.335 9.285 1.00 90.38 387 GLY A O 1
ATOM 3104 N N . LEU A 1 388 ? 8.547 -13.646 8.342 1.00 90.06 388 LEU A N 1
ATOM 3105 C CA . LEU A 1 388 ? 8.459 -12.868 9.587 1.00 90.06 388 LEU A CA 1
ATOM 3106 C C . LEU A 1 388 ? 7.369 -13.425 10.535 1.00 90.06 388 LEU A C 1
ATOM 3108 O O . LEU A 1 388 ? 6.177 -13.331 10.223 1.00 90.06 388 LEU A O 1
ATOM 3112 N N . PRO A 1 389 ? 7.720 -13.938 11.735 1.00 88.38 389 PRO A N 1
ATOM 3113 C CA . PRO A 1 389 ? 6.731 -14.496 12.656 1.00 88.38 389 PRO A CA 1
ATOM 3114 C C . PRO A 1 389 ? 5.685 -13.465 13.097 1.00 88.38 389 PRO A C 1
ATOM 3116 O O . PRO A 1 389 ? 6.022 -12.347 13.482 1.00 88.38 389 PRO A O 1
ATOM 3119 N N . GLY A 1 390 ? 4.409 -13.859 13.069 1.00 86.88 390 GLY A N 1
ATOM 3120 C CA . GLY A 1 390 ? 3.268 -12.981 13.366 1.00 86.88 390 GLY A CA 1
ATOM 3121 C C . GLY A 1 390 ? 2.762 -12.164 12.171 1.00 86.88 390 GLY A C 1
ATOM 3122 O O . GLY A 1 390 ? 1.684 -11.585 12.260 1.00 86.88 390 GLY A O 1
ATOM 3123 N N . PHE A 1 391 ? 3.489 -12.164 11.050 1.00 91.44 391 PHE A N 1
ATOM 3124 C CA . PHE A 1 391 ? 3.144 -11.435 9.823 1.00 91.44 391 PHE A CA 1
ATOM 3125 C C . PHE A 1 391 ? 3.141 -12.344 8.584 1.00 91.44 391 PHE A C 1
ATOM 3127 O O . PHE A 1 391 ? 3.249 -11.861 7.463 1.00 91.44 391 PHE A O 1
ATOM 3134 N N . LEU A 1 392 ? 3.040 -13.660 8.790 1.00 90.94 392 LEU A N 1
ATOM 3135 C CA . LEU A 1 392 ? 3.067 -14.643 7.710 1.00 90.94 392 LEU A CA 1
ATOM 3136 C C . LEU A 1 392 ? 1.885 -14.432 6.748 1.00 90.94 392 LEU A C 1
ATOM 3138 O O . LEU A 1 392 ? 0.765 -14.171 7.209 1.00 90.94 392 LEU A O 1
ATOM 3142 N N . PRO A 1 393 ? 2.102 -14.572 5.432 1.00 90.12 393 PRO A N 1
ATOM 3143 C CA . PRO A 1 393 ? 1.029 -14.449 4.464 1.00 90.12 393 PRO A CA 1
ATOM 3144 C C . PRO A 1 393 ? 0.105 -15.669 4.490 1.00 90.12 393 PRO A C 1
ATOM 3146 O O . PRO A 1 393 ? 0.409 -16.730 5.040 1.00 90.12 393 PRO A O 1
ATOM 3149 N N . HIS A 1 394 ? -1.042 -15.529 3.842 1.00 88.25 394 HIS A N 1
ATOM 3150 C CA . HIS A 1 394 ? -1.918 -16.647 3.539 1.00 88.25 394 HIS A CA 1
ATOM 3151 C C . HIS A 1 394 ? -1.465 -17.341 2.255 1.00 88.25 394 HIS A C 1
ATOM 3153 O O . HIS A 1 394 ? -0.976 -16.707 1.321 1.00 88.25 394 HIS A O 1
ATOM 3159 N N . SER A 1 395 ? -1.707 -18.645 2.158 1.00 83.00 395 SER A N 1
ATOM 3160 C CA . SER A 1 395 ? -1.537 -19.352 0.890 1.00 83.00 395 SER A CA 1
ATOM 3161 C C . SER A 1 395 ? -2.670 -18.994 -0.077 1.00 83.00 395 SER A C 1
ATOM 3163 O O . SER A 1 395 ? -3.826 -18.840 0.328 1.00 83.00 395 SER A O 1
ATOM 3165 N N . LEU A 1 396 ? -2.353 -18.900 -1.367 1.00 80.00 396 LEU A N 1
ATOM 3166 C CA . LEU A 1 396 ? -3.337 -18.717 -2.433 1.00 80.00 396 LEU A CA 1
ATOM 3167 C C . LEU A 1 396 ? -3.442 -20.011 -3.246 1.00 80.00 396 LEU A C 1
ATOM 3169 O O . LEU A 1 396 ? -2.430 -20.625 -3.582 1.00 80.00 396 LEU A O 1
ATOM 3173 N N . LYS A 1 397 ? -4.669 -20.449 -3.534 1.00 73.25 397 LYS A N 1
ATOM 3174 C CA . LYS A 1 397 ? -4.971 -21.598 -4.396 1.00 73.25 397 LYS A CA 1
ATOM 3175 C C . LYS A 1 397 ? -5.798 -21.137 -5.593 1.00 73.25 397 LYS A C 1
ATOM 3177 O O . LYS A 1 397 ? -6.468 -20.110 -5.549 1.00 73.25 397 LYS A O 1
ATOM 3182 N N . LYS A 1 398 ? -5.749 -21.923 -6.669 1.00 62.59 398 LYS A N 1
ATOM 3183 C CA . LYS A 1 398 ? -6.586 -21.718 -7.854 1.00 62.59 398 LYS A CA 1
ATOM 3184 C C . LYS A 1 398 ? -7.816 -22.619 -7.818 1.00 62.59 398 LYS A C 1
ATOM 3186 O O . LYS A 1 398 ? -7.660 -23.838 -7.736 1.00 62.59 398 LYS A O 1
ATOM 3191 N N . PRO A 1 399 ? -8.987 -22.024 -8.059 1.00 48.94 399 PRO A N 1
ATOM 3192 C CA . PRO A 1 399 ? -9.870 -22.547 -9.090 1.00 48.94 399 PRO A CA 1
ATOM 3193 C C . PRO A 1 399 ? -10.408 -21.394 -9.968 1.00 48.94 399 PRO A C 1
ATOM 3195 O O . PRO A 1 399 ? -11.313 -20.667 -9.581 1.00 48.94 399 PRO A O 1
ATOM 3198 N N . GLY A 1 400 ? -9.868 -21.221 -11.181 1.00 50.19 400 GLY A N 1
ATOM 3199 C CA . GLY A 1 400 ? -10.445 -20.322 -12.201 1.00 50.19 400 GLY A CA 1
ATOM 3200 C C . GLY A 1 400 ? -9.928 -18.873 -12.217 1.00 50.19 400 GLY A C 1
ATOM 3201 O O . GLY A 1 400 ? -8.765 -18.624 -11.911 1.00 50.19 400 GLY A O 1
ATOM 3202 N N . CYS A 1 401 ? -10.781 -17.929 -12.647 1.00 47.19 401 CYS A N 1
ATOM 3203 C CA . CYS A 1 401 ? -10.436 -16.519 -12.906 1.00 47.19 401 CYS A CA 1
ATOM 3204 C C . CYS A 1 401 ? -10.199 -15.668 -11.644 1.00 47.19 401 CYS A C 1
ATOM 3206 O O . CYS A 1 401 ? -9.784 -14.518 -11.774 1.00 47.19 401 CYS A O 1
ATOM 3208 N N . LYS A 1 402 ? -10.430 -16.205 -10.440 1.00 58.09 402 LYS A N 1
ATOM 3209 C CA . LYS A 1 402 ? -10.282 -15.487 -9.168 1.00 58.09 402 LYS A CA 1
ATOM 3210 C C . LYS A 1 402 ? -9.304 -16.223 -8.254 1.00 58.09 402 LYS A C 1
ATOM 3212 O O . LYS A 1 402 ? -9.469 -17.414 -8.002 1.00 58.09 402 LYS A O 1
ATOM 3217 N N . LEU A 1 403 ? -8.311 -15.507 -7.725 1.00 66.75 403 LEU A N 1
ATOM 3218 C CA . LEU A 1 403 ? -7.400 -16.035 -6.706 1.00 66.75 403 LEU A CA 1
ATOM 3219 C C . LEU A 1 403 ? -8.164 -16.293 -5.407 1.00 66.75 403 LEU A C 1
ATOM 3221 O O . LEU A 1 403 ? -8.592 -15.356 -4.724 1.00 66.75 403 LEU A O 1
ATOM 3225 N N . GLU A 1 404 ? -8.294 -17.563 -5.034 1.00 69.50 404 GLU A N 1
ATOM 3226 C CA . GLU A 1 404 ? -8.885 -17.949 -3.760 1.00 69.50 404 GLU A CA 1
ATOM 3227 C C . GLU A 1 404 ? -7.810 -18.025 -2.679 1.00 69.50 404 GLU A C 1
ATOM 3229 O O . GLU A 1 404 ? -6.794 -18.715 -2.793 1.00 69.50 404 GLU A O 1
ATOM 3234 N N . CYS A 1 405 ? -8.039 -17.306 -1.586 1.00 77.69 405 CYS A N 1
ATOM 3235 C CA . CYS A 1 405 ? -7.230 -17.462 -0.392 1.00 77.69 405 CYS A CA 1
ATOM 3236 C C . CYS A 1 405 ? -7.627 -18.752 0.334 1.00 77.69 405 CYS A C 1
ATOM 3238 O O . CYS A 1 405 ? -8.811 -19.053 0.471 1.00 77.69 405 CYS A O 1
ATOM 3240 N N . THR A 1 406 ? -6.649 -19.497 0.854 1.00 72.25 406 THR A N 1
ATOM 3241 C CA . THR A 1 406 ? -6.916 -20.730 1.614 1.00 72.25 406 THR A CA 1
ATOM 3242 C C . THR A 1 406 ? -7.623 -20.492 2.943 1.00 72.25 406 THR A C 1
ATOM 3244 O O . THR A 1 406 ? -8.150 -21.438 3.529 1.00 72.25 406 THR A O 1
ATOM 3247 N N . VAL A 1 407 ? -7.647 -19.251 3.431 1.00 71.25 407 VAL A N 1
ATOM 3248 C CA . VAL A 1 407 ? -8.407 -18.879 4.623 1.00 71.25 407 VAL A CA 1
ATOM 3249 C C . VAL A 1 407 ? -9.892 -18.856 4.262 1.00 71.25 407 VAL A C 1
ATOM 3251 O O . VAL A 1 407 ? -10.406 -17.896 3.693 1.00 71.25 407 VAL A O 1
ATOM 3254 N N . SER A 1 408 ? -10.587 -19.944 4.599 1.00 61.22 408 SER A N 1
ATOM 3255 C CA . SER A 1 408 ? -12.025 -20.096 4.370 1.00 61.22 408 SER A CA 1
ATOM 3256 C C . SER A 1 408 ? -12.804 -18.975 5.051 1.00 61.22 408 SER A C 1
ATOM 3258 O O . SER A 1 408 ? -12.639 -18.787 6.258 1.00 61.22 408 SER A O 1
ATOM 3260 N N . ASN A 1 409 ? -13.691 -18.305 4.307 1.00 60.94 409 ASN A N 1
ATOM 3261 C CA . ASN A 1 409 ? -14.570 -17.245 4.803 1.00 60.94 409 ASN A CA 1
ATOM 3262 C C . ASN A 1 409 ? -13.801 -16.262 5.678 1.00 60.94 409 ASN A C 1
ATOM 3264 O O . ASN A 1 409 ? -13.895 -16.335 6.897 1.00 60.94 409 ASN A O 1
ATOM 3268 N N . HIS A 1 410 ? -13.065 -15.344 5.057 1.00 70.00 410 HIS A N 1
ATOM 3269 C CA . HIS A 1 410 ? -12.242 -14.324 5.708 1.00 70.00 410 HIS A CA 1
ATOM 3270 C C . HIS A 1 410 ? -12.856 -13.640 6.953 1.00 70.00 410 HIS A C 1
ATOM 3272 O O . HIS A 1 410 ? -12.100 -13.063 7.722 1.00 70.00 410 HIS A O 1
ATOM 3278 N N . ARG A 1 411 ? -14.175 -13.731 7.223 1.00 74.19 411 ARG A N 1
ATOM 3279 C CA . ARG A 1 411 ? -14.830 -13.388 8.511 1.00 74.19 411 ARG A CA 1
ATOM 3280 C C . ARG A 1 411 ? -14.425 -11.993 9.015 1.00 74.19 411 ARG A C 1
ATOM 3282 O O . ARG A 1 411 ? -14.327 -11.777 10.223 1.00 74.19 411 ARG A O 1
ATOM 3289 N N . GLY A 1 412 ? -14.187 -11.076 8.074 1.00 80.25 412 GLY A N 1
ATOM 3290 C CA . GLY A 1 412 ? -13.742 -9.702 8.301 1.00 80.25 412 GLY A CA 1
ATOM 3291 C C . GLY A 1 412 ? -12.234 -9.485 8.494 1.00 80.25 412 GLY A C 1
ATOM 3292 O O . GLY A 1 412 ? -11.836 -8.459 9.038 1.00 80.25 412 GLY A O 1
ATOM 3293 N N . ILE A 1 413 ? -11.387 -10.413 8.047 1.00 86.69 413 ILE A N 1
ATOM 3294 C CA . ILE A 1 413 ? -9.919 -10.310 8.019 1.00 86.69 413 ILE A CA 1
ATOM 3295 C C . ILE A 1 413 ? -9.448 -10.178 6.563 1.00 86.69 413 ILE A C 1
ATOM 3297 O O . ILE A 1 413 ? -9.815 -11.019 5.743 1.00 86.69 413 ILE A O 1
ATOM 3301 N N . PRO A 1 414 ? -8.605 -9.192 6.210 1.00 87.69 414 PRO A N 1
ATOM 3302 C CA . PRO A 1 414 ? -8.103 -9.060 4.846 1.00 87.69 414 PRO A CA 1
ATOM 3303 C C . PRO A 1 414 ? -7.183 -10.228 4.462 1.00 87.69 414 PRO A C 1
ATOM 3305 O O . PRO A 1 414 ? -6.480 -10.803 5.298 1.00 87.69 414 PRO A O 1
ATOM 3308 N N . CYS A 1 415 ? -7.145 -10.571 3.174 1.00 88.31 415 CYS A N 1
ATOM 3309 C CA . CYS A 1 415 ? -6.174 -11.533 2.665 1.00 88.31 415 CYS A CA 1
ATOM 3310 C C . CYS A 1 415 ? -4.752 -10.966 2.745 1.00 88.31 415 CYS A C 1
ATOM 3312 O O . CYS A 1 415 ? -4.487 -9.871 2.251 1.00 88.31 415 CYS A O 1
ATOM 3314 N N . LYS A 1 416 ? -3.824 -11.725 3.337 1.00 92.31 416 LYS A N 1
ATOM 3315 C CA . LYS A 1 416 ? -2.403 -11.371 3.384 1.00 92.31 416 LYS A CA 1
ATOM 3316 C C . LYS A 1 416 ? -1.676 -12.046 2.228 1.00 92.31 416 LYS A C 1
ATOM 3318 O O . LYS A 1 416 ? -1.340 -13.219 2.315 1.00 92.31 416 LYS A O 1
ATOM 3323 N N . THR A 1 417 ? -1.532 -11.334 1.116 1.00 93.81 417 THR A N 1
ATOM 3324 C CA . THR A 1 417 ? -0.832 -11.837 -0.075 1.00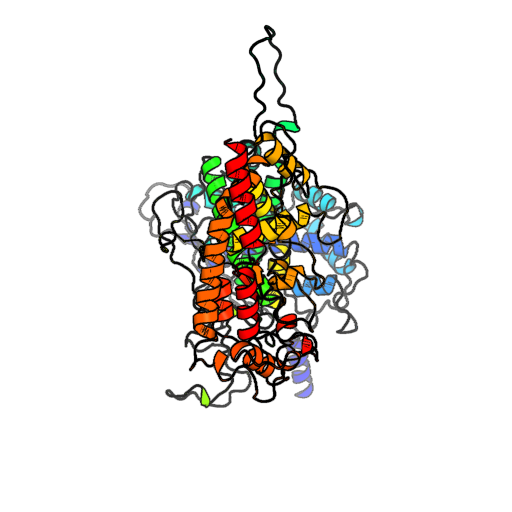 93.81 417 THR A CA 1
ATOM 3325 C C . THR A 1 417 ? 0.661 -12.016 0.228 1.00 93.81 417 THR A C 1
ATOM 3327 O O . THR A 1 417 ? 1.238 -11.102 0.813 1.00 93.81 417 THR A O 1
ATOM 3330 N N . PRO A 1 418 ? 1.293 -13.136 -0.170 1.00 95.81 418 PRO A N 1
ATOM 3331 C CA . PRO A 1 418 ? 2.740 -13.314 -0.051 1.00 95.81 418 PRO A CA 1
ATOM 3332 C C . PRO A 1 418 ? 3.521 -12.195 -0.743 1.00 95.81 418 PRO A C 1
ATOM 3334 O O . PRO A 1 418 ? 3.163 -11.795 -1.851 1.00 95.81 418 PRO A O 1
ATOM 3337 N N . MET A 1 419 ? 4.601 -11.713 -0.135 1.00 97.31 419 MET A N 1
ATOM 3338 C CA . MET A 1 419 ? 5.556 -10.813 -0.775 1.00 97.31 419 MET A CA 1
ATOM 3339 C C . MET A 1 419 ? 6.265 -11.514 -1.942 1.00 97.31 419 MET A C 1
ATOM 3341 O O . MET A 1 419 ? 6.376 -10.946 -3.029 1.00 97.31 419 MET A O 1
ATOM 3345 N N . GLY A 1 420 ? 6.665 -12.775 -1.759 1.00 95.31 420 GLY A N 1
ATOM 3346 C CA . GLY A 1 420 ? 7.181 -13.655 -2.808 1.00 95.31 420 GLY A CA 1
ATOM 3347 C C . GLY A 1 420 ? 8.648 -13.454 -3.184 1.00 95.31 420 GLY A C 1
ATOM 3348 O O . GLY A 1 420 ? 9.069 -13.959 -4.224 1.00 95.31 420 GLY A O 1
ATOM 3349 N N . PHE A 1 421 ? 9.441 -12.751 -2.370 1.00 95.00 421 PHE A N 1
ATOM 3350 C CA . PHE A 1 421 ? 10.863 -12.496 -2.628 1.00 95.00 421 PHE A CA 1
ATOM 3351 C C . PHE A 1 421 ? 11.782 -13.520 -1.927 1.00 95.00 421 PHE A C 1
ATOM 3353 O O . PHE A 1 421 ? 12.814 -13.158 -1.369 1.00 95.00 421 PHE A O 1
ATOM 3360 N N . ASN A 1 422 ? 11.430 -14.810 -1.968 1.00 89.19 422 ASN A N 1
ATOM 3361 C CA . ASN A 1 422 ? 12.048 -15.886 -1.165 1.00 89.19 422 ASN A CA 1
ATOM 3362 C C . ASN A 1 422 ? 13.573 -16.040 -1.328 1.00 89.19 422 ASN A C 1
ATOM 3364 O O . ASN A 1 422 ? 14.259 -16.423 -0.388 1.00 89.19 422 ASN A O 1
ATOM 3368 N N . GLU A 1 423 ? 14.111 -15.743 -2.513 1.00 86.69 423 GLU A N 1
ATOM 3369 C CA . GLU A 1 423 ? 15.544 -15.868 -2.822 1.00 86.69 423 GLU A CA 1
ATOM 3370 C C . GLU A 1 423 ? 16.216 -14.496 -2.998 1.00 86.69 423 GLU A C 1
ATOM 3372 O O . GLU A 1 423 ? 17.258 -14.379 -3.637 1.00 86.69 423 GLU A O 1
ATOM 3377 N N . ILE A 1 424 ? 15.640 -13.418 -2.455 1.00 91.44 424 ILE A N 1
ATOM 3378 C CA . ILE A 1 424 ? 16.168 -12.052 -2.625 1.00 91.44 424 ILE A CA 1
ATOM 3379 C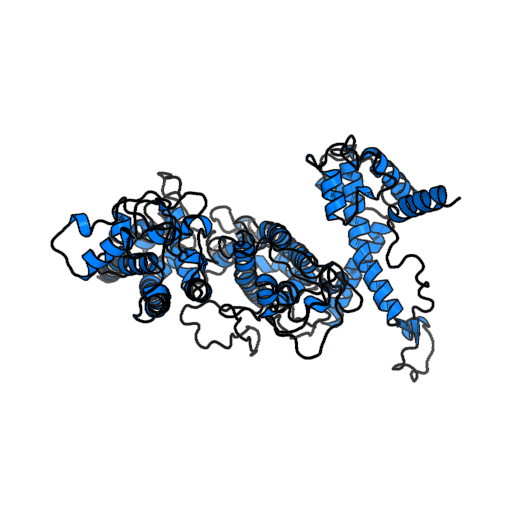 C . ILE A 1 424 ? 17.612 -11.896 -2.130 1.00 91.44 424 ILE A C 1
ATOM 3381 O O . ILE A 1 424 ? 18.376 -11.115 -2.698 1.00 91.44 424 ILE A O 1
ATOM 3385 N N . SER A 1 425 ? 18.022 -12.672 -1.125 1.00 86.25 425 SER A N 1
ATOM 3386 C CA . SER A 1 425 ? 19.406 -12.692 -0.636 1.00 86.25 425 SER A CA 1
ATOM 3387 C C . SER A 1 425 ? 20.425 -13.142 -1.694 1.00 86.25 425 SER A C 1
ATOM 3389 O O . SER A 1 425 ? 21.589 -12.738 -1.617 1.00 86.25 425 SER A O 1
ATOM 3391 N N . VAL A 1 426 ? 19.988 -13.901 -2.704 1.00 85.50 426 VAL A N 1
ATOM 3392 C CA . VAL A 1 426 ? 20.796 -14.373 -3.839 1.00 85.50 426 VAL A CA 1
ATOM 3393 C C . VAL A 1 426 ? 20.447 -13.632 -5.126 1.00 85.50 426 VAL A C 1
ATOM 3395 O O . VAL A 1 426 ? 21.347 -13.259 -5.864 1.00 85.50 426 VAL A O 1
ATOM 3398 N N . MET A 1 427 ? 19.172 -13.358 -5.399 1.00 89.44 427 MET A N 1
ATOM 3399 C CA . MET A 1 427 ? 18.746 -12.743 -6.659 1.00 89.44 427 MET A CA 1
ATOM 3400 C C . MET A 1 427 ? 19.060 -11.249 -6.741 1.00 89.44 427 MET A C 1
ATOM 3402 O O . MET A 1 427 ? 19.333 -10.745 -7.830 1.00 89.44 427 MET A O 1
ATOM 3406 N N . ALA A 1 428 ? 19.002 -10.524 -5.619 1.00 90.81 428 ALA A N 1
ATOM 3407 C CA . ALA A 1 428 ? 19.160 -9.078 -5.654 1.00 90.81 428 ALA A CA 1
ATOM 3408 C C . ALA A 1 428 ? 20.614 -8.688 -5.932 1.00 90.81 428 ALA A C 1
ATOM 3410 O O . ALA A 1 428 ? 21.513 -9.172 -5.255 1.00 90.81 428 ALA A O 1
ATOM 3411 N N . SER A 1 429 ? 20.853 -7.745 -6.842 1.00 88.69 429 SER A N 1
ATOM 3412 C CA . SER A 1 429 ? 22.194 -7.266 -7.207 1.00 88.69 429 SER A CA 1
ATOM 3413 C C . SER A 1 429 ? 22.783 -6.251 -6.220 1.00 88.69 429 SER A C 1
ATOM 3415 O O . SER A 1 429 ? 23.875 -5.724 -6.437 1.00 88.69 429 SER A O 1
ATOM 3417 N N . HIS A 1 430 ? 22.055 -5.907 -5.153 1.00 86.94 430 HIS A N 1
ATOM 3418 C CA . HIS A 1 430 ? 22.469 -4.898 -4.177 1.00 86.94 430 HIS A CA 1
ATOM 3419 C C . HIS A 1 430 ? 21.963 -5.180 -2.764 1.00 86.94 430 HIS A C 1
ATOM 3421 O O . HIS A 1 430 ? 21.024 -5.941 -2.565 1.00 86.94 430 HIS A O 1
ATOM 3427 N N . THR A 1 431 ? 22.574 -4.518 -1.782 1.00 88.06 431 THR A N 1
ATOM 3428 C CA . THR A 1 431 ? 22.055 -4.409 -0.413 1.00 88.06 431 THR A CA 1
ATOM 3429 C C . THR A 1 431 ? 21.640 -2.963 -0.170 1.00 88.06 431 THR A C 1
ATOM 3431 O O . THR A 1 431 ? 22.438 -2.053 -0.415 1.00 88.06 431 THR A O 1
ATOM 3434 N N . LYS A 1 432 ? 20.434 -2.740 0.349 1.00 89.38 432 LYS A N 1
ATOM 3435 C CA . LYS A 1 432 ? 19.901 -1.410 0.691 1.00 89.38 432 LYS A CA 1
ATOM 3436 C C . LYS A 1 432 ? 19.248 -1.435 2.076 1.00 89.38 432 LYS A C 1
ATOM 3438 O O . LYS A 1 432 ? 19.274 -2.462 2.746 1.00 89.38 432 LYS A O 1
ATOM 3443 N N . ASN A 1 433 ? 18.722 -0.300 2.533 1.00 88.62 433 ASN A N 1
ATOM 3444 C CA . ASN A 1 433 ? 18.014 -0.169 3.810 1.00 88.62 433 ASN A CA 1
ATOM 3445 C C . ASN A 1 433 ? 16.553 0.265 3.612 1.00 88.62 433 ASN A C 1
ATOM 3447 O O . ASN A 1 433 ? 16.181 0.723 2.532 1.00 88.62 433 ASN A O 1
ATOM 3451 N N . GLY A 1 434 ? 15.727 0.150 4.651 1.00 92.44 434 GLY A N 1
ATOM 3452 C CA . GLY A 1 434 ? 14.312 0.523 4.599 1.00 92.44 434 GLY A CA 1
ATOM 3453 C C . GLY A 1 434 ? 14.050 1.954 4.121 1.00 92.44 434 GLY A C 1
ATOM 3454 O O . GLY A 1 434 ? 13.093 2.169 3.391 1.00 92.44 434 GLY A O 1
ATOM 3455 N N . GLU A 1 435 ? 14.916 2.921 4.427 1.00 94.06 435 GLU A N 1
ATOM 3456 C CA . GLU A 1 435 ? 14.819 4.300 3.924 1.00 94.06 435 GLU A CA 1
ATOM 3457 C C . GLU A 1 435 ? 14.882 4.373 2.389 1.00 94.06 435 GLU A C 1
ATOM 3459 O O . GLU A 1 435 ? 14.164 5.161 1.774 1.00 94.06 435 GLU A O 1
ATOM 3464 N N . HIS A 1 436 ? 15.708 3.538 1.751 1.00 93.44 436 HIS A N 1
ATOM 3465 C CA . HIS A 1 436 ? 15.751 3.424 0.292 1.00 93.44 436 HIS A CA 1
ATOM 3466 C C . HIS A 1 436 ? 14.405 2.953 -0.270 1.00 93.44 436 HIS A C 1
ATOM 3468 O O . HIS A 1 436 ? 13.883 3.556 -1.204 1.00 93.44 436 HIS A O 1
ATOM 3474 N N . LEU A 1 437 ? 13.823 1.912 0.337 1.00 96.25 437 LEU A N 1
ATOM 3475 C CA . LEU A 1 437 ? 12.529 1.365 -0.076 1.00 96.25 437 LEU A CA 1
ATOM 3476 C C . LEU A 1 437 ? 11.383 2.349 0.198 1.00 96.25 437 LEU A C 1
ATOM 3478 O O . LEU A 1 437 ? 10.524 2.551 -0.657 1.00 96.25 437 LEU A O 1
ATOM 3482 N N . ARG A 1 438 ? 11.414 3.029 1.351 1.00 97.31 438 ARG A N 1
ATOM 3483 C CA . ARG A 1 438 ? 10.431 4.039 1.759 1.00 97.31 438 ARG A CA 1
ATOM 3484 C C . ARG A 1 438 ? 10.244 5.109 0.695 1.00 97.31 438 ARG A C 1
ATOM 3486 O O . ARG A 1 438 ? 9.112 5.477 0.434 1.00 97.31 438 ARG A O 1
ATOM 3493 N N . LYS A 1 439 ? 11.325 5.613 0.093 1.00 95.56 439 LYS A N 1
ATOM 3494 C CA . LYS A 1 439 ? 11.259 6.697 -0.904 1.00 95.56 439 LYS A CA 1
ATOM 3495 C C . LYS A 1 439 ? 10.473 6.304 -2.152 1.00 95.56 439 LYS A C 1
ATOM 3497 O O . LYS A 1 439 ? 9.715 7.117 -2.663 1.00 95.56 439 LYS A O 1
ATOM 3502 N N . VAL A 1 440 ? 10.647 5.071 -2.621 1.00 96.94 440 VAL A N 1
ATOM 3503 C CA . VAL A 1 440 ? 9.949 4.571 -3.813 1.00 96.94 440 VAL A CA 1
ATOM 3504 C C . VAL A 1 440 ? 8.507 4.215 -3.478 1.00 96.94 440 VAL A C 1
ATOM 3506 O O . VAL A 1 440 ? 7.598 4.591 -4.208 1.00 96.94 440 VAL A O 1
ATOM 3509 N N . LEU A 1 441 ? 8.269 3.603 -2.315 1.00 98.38 441 LEU A N 1
ATOM 3510 C CA . LEU A 1 441 ? 6.905 3.342 -1.857 1.00 98.38 441 LEU A CA 1
ATOM 3511 C C . LEU A 1 441 ? 6.132 4.627 -1.512 1.00 98.38 441 LEU A C 1
ATOM 3513 O O . LEU A 1 441 ? 4.920 4.650 -1.682 1.00 98.38 441 LEU A O 1
ATOM 3517 N N . ASP A 1 442 ? 6.804 5.704 -1.087 1.00 97.75 442 ASP A N 1
ATOM 3518 C CA . ASP A 1 442 ? 6.190 7.027 -0.880 1.00 97.75 442 ASP A CA 1
ATOM 3519 C C . ASP A 1 442 ? 5.578 7.566 -2.174 1.00 97.75 442 ASP A C 1
ATOM 3521 O O . ASP A 1 442 ? 4.449 8.050 -2.167 1.00 97.75 442 ASP A O 1
ATOM 3525 N N . ALA A 1 443 ? 6.316 7.447 -3.283 1.00 97.06 443 ALA A N 1
ATOM 3526 C CA . ALA A 1 443 ? 5.847 7.845 -4.604 1.00 97.06 443 ALA A CA 1
ATOM 3527 C C . ALA A 1 443 ? 4.729 6.921 -5.106 1.00 97.06 443 ALA A C 1
ATOM 3529 O O . ALA A 1 443 ? 3.728 7.420 -5.610 1.00 97.06 443 ALA A O 1
ATOM 3530 N N . PHE A 1 444 ? 4.856 5.609 -4.885 1.00 98.31 444 PHE A N 1
ATOM 3531 C CA . PHE A 1 444 ? 3.953 4.608 -5.455 1.00 98.31 444 PHE A CA 1
ATOM 3532 C C . PHE A 1 444 ? 2.624 4.448 -4.714 1.00 98.31 444 PHE A C 1
ATOM 3534 O O . PHE A 1 444 ? 1.570 4.437 -5.350 1.00 98.31 444 PHE A O 1
ATOM 3541 N N . CYS A 1 445 ? 2.645 4.354 -3.378 1.00 97.75 445 CYS A N 1
ATOM 3542 C CA . CYS A 1 445 ? 1.456 4.086 -2.558 1.00 97.75 445 CYS A CA 1
ATOM 3543 C C . CYS A 1 445 ? 1.394 4.834 -1.209 1.00 97.75 445 CYS A C 1
ATOM 3545 O O . CYS A 1 445 ? 0.477 4.609 -0.420 1.00 97.75 445 CYS A O 1
ATOM 3547 N N . GLY A 1 446 ? 2.377 5.676 -0.881 1.00 94.75 446 GLY A N 1
ATOM 3548 C CA . GLY A 1 446 ? 2.503 6.270 0.455 1.00 94.75 446 GLY A CA 1
ATOM 3549 C C . GLY A 1 446 ? 1.485 7.367 0.766 1.00 94.75 446 GLY A C 1
ATOM 3550 O O . GLY A 1 446 ? 1.149 7.579 1.934 1.00 94.75 446 GLY A O 1
ATOM 3551 N N . LYS A 1 447 ? 0.963 8.040 -0.263 1.00 93.00 447 LYS A N 1
ATOM 3552 C CA . LYS A 1 447 ? 0.035 9.174 -0.156 1.00 93.00 447 LYS A CA 1
ATOM 3553 C C . LYS A 1 447 ? -1.266 8.890 -0.898 1.00 93.00 447 LYS A C 1
ATOM 3555 O O . LYS A 1 447 ? -1.369 7.912 -1.635 1.00 93.00 447 LYS A O 1
ATOM 3560 N N . GLN A 1 448 ? -2.265 9.742 -0.677 1.00 89.56 448 GLN A N 1
ATOM 3561 C CA . GLN A 1 448 ? -3.568 9.660 -1.343 1.00 89.56 448 GLN A CA 1
ATOM 3562 C C . GLN A 1 448 ? -3.464 9.913 -2.857 1.00 89.56 448 GLN A C 1
ATOM 3564 O O . GLN A 1 448 ? -4.178 9.282 -3.626 1.00 89.56 448 GLN A O 1
ATOM 3569 N N . ASP A 1 449 ? -2.554 10.794 -3.275 1.00 91.94 449 ASP A N 1
ATOM 3570 C CA . ASP A 1 449 ? -2.279 11.150 -4.671 1.00 91.94 449 ASP A CA 1
ATOM 3571 C C . ASP A 1 449 ? -1.249 10.233 -5.350 1.00 91.94 449 ASP A C 1
ATOM 3573 O O . ASP A 1 449 ? -1.063 10.316 -6.564 1.00 91.94 449 ASP A O 1
ATOM 3577 N N . SER A 1 450 ? -0.606 9.333 -4.597 1.00 97.19 450 SER A N 1
ATOM 3578 C CA . SER A 1 450 ? 0.286 8.320 -5.162 1.00 97.19 450 SER A CA 1
ATOM 3579 C C . SER A 1 450 ? -0.467 7.419 -6.158 1.00 97.19 450 SER A C 1
ATOM 3581 O O . SER A 1 450 ? -1.596 7.018 -5.859 1.00 97.19 450 SER A O 1
ATOM 3583 N N . PRO A 1 451 ? 0.130 7.023 -7.298 1.00 98.12 451 PRO A N 1
ATOM 3584 C CA . PRO A 1 451 ? -0.588 6.382 -8.404 1.00 98.12 451 PRO A CA 1
ATOM 3585 C C . PRO A 1 451 ? -1.344 5.106 -8.022 1.00 98.12 451 PRO A C 1
ATOM 3587 O O . PRO A 1 451 ? -2.518 4.969 -8.365 1.00 98.12 451 PRO A O 1
ATOM 3590 N N . LEU A 1 452 ? -0.720 4.191 -7.264 1.00 98.56 452 LEU A N 1
ATOM 3591 C CA . LEU A 1 452 ? -1.380 2.945 -6.853 1.00 98.56 452 LEU A CA 1
ATOM 3592 C C . LEU A 1 452 ? -2.554 3.229 -5.913 1.00 98.56 452 LEU A C 1
ATOM 3594 O O . LEU A 1 452 ? -3.629 2.654 -6.074 1.00 98.56 452 LEU A O 1
ATOM 3598 N N . THR A 1 453 ? -2.353 4.121 -4.940 1.00 97.94 453 THR A N 1
ATOM 3599 C CA . THR A 1 453 ? -3.396 4.517 -3.985 1.00 97.94 453 THR A CA 1
ATOM 3600 C C . THR A 1 453 ? -4.578 5.152 -4.698 1.00 97.94 453 THR A C 1
ATOM 3602 O O . THR A 1 453 ? -5.724 4.781 -4.447 1.00 97.94 453 THR A O 1
ATOM 3605 N N . LYS A 1 454 ? -4.288 6.091 -5.601 1.00 97.44 454 LYS A N 1
ATOM 3606 C CA . LYS A 1 454 ? -5.273 6.860 -6.349 1.00 97.44 454 LYS A CA 1
ATOM 3607 C C . LYS A 1 454 ? -6.109 5.953 -7.248 1.00 97.44 454 LYS A C 1
ATOM 3609 O O . LYS A 1 454 ? -7.334 6.009 -7.195 1.00 97.44 454 LYS A O 1
ATOM 3614 N N . LEU A 1 455 ? -5.462 5.046 -7.984 1.00 97.81 455 LEU A N 1
ATOM 3615 C CA . LEU A 1 455 ? -6.154 4.077 -8.833 1.00 97.81 455 LEU A CA 1
ATOM 3616 C C . LEU A 1 455 ? -7.004 3.094 -8.019 1.00 97.81 455 LEU A C 1
ATOM 3618 O O . LEU A 1 455 ? -8.131 2.793 -8.403 1.00 97.81 455 LEU A O 1
ATOM 3622 N N . CYS A 1 456 ? -6.505 2.633 -6.865 1.00 97.38 456 CYS A N 1
ATOM 3623 C CA . CYS A 1 456 ? -7.321 1.853 -5.934 1.00 97.38 456 CYS A CA 1
ATOM 3624 C C . CYS A 1 456 ? -8.548 2.652 -5.472 1.00 97.38 456 CYS A C 1
ATOM 3626 O O . CYS A 1 456 ? -9.644 2.105 -5.460 1.00 97.38 456 CYS A O 1
ATOM 3628 N N . GLY A 1 457 ? -8.389 3.935 -5.132 1.00 95.94 457 GLY A N 1
ATOM 3629 C CA . GLY A 1 457 ? -9.496 4.815 -4.753 1.00 95.94 457 GLY A CA 1
ATOM 3630 C C . GLY A 1 457 ? -10.546 4.971 -5.854 1.00 95.94 457 GLY A C 1
ATOM 3631 O O . GLY A 1 457 ? -11.740 4.865 -5.574 1.00 95.94 457 GLY A O 1
ATOM 3632 N N . TYR A 1 458 ? -10.113 5.124 -7.110 1.00 96.56 458 TYR A N 1
ATOM 3633 C CA . TYR A 1 458 ? -11.011 5.156 -8.266 1.00 96.56 458 TYR A CA 1
ATOM 3634 C C . TYR A 1 458 ? -11.806 3.854 -8.391 1.00 96.56 458 TYR A C 1
ATOM 3636 O O . TYR A 1 458 ? -13.031 3.898 -8.453 1.00 96.56 458 TYR A O 1
ATOM 3644 N N . PHE A 1 459 ? -11.143 2.692 -8.358 1.00 95.62 459 PHE A N 1
ATOM 3645 C CA . PHE A 1 459 ? -11.834 1.402 -8.443 1.00 95.62 459 PHE A CA 1
ATOM 3646 C C . PHE A 1 459 ? -12.764 1.143 -7.255 1.00 95.62 459 PHE A C 1
ATOM 3648 O O . PHE A 1 459 ? -13.849 0.604 -7.447 1.00 95.62 459 PHE A O 1
ATOM 3655 N N . MET A 1 460 ? -12.395 1.556 -6.039 1.00 93.25 460 MET A N 1
ATOM 3656 C CA . MET A 1 460 ? -13.280 1.448 -4.874 1.00 93.25 460 MET A CA 1
ATOM 3657 C C . MET A 1 460 ? -14.563 2.269 -5.060 1.00 93.25 460 MET A C 1
ATOM 3659 O O . MET A 1 460 ? -15.637 1.807 -4.675 1.00 93.25 460 MET A O 1
ATOM 3663 N N . CYS A 1 461 ? -14.462 3.451 -5.679 1.00 94.62 461 CYS A N 1
ATOM 3664 C CA . CYS A 1 461 ? -15.613 4.288 -6.005 1.00 94.62 461 CYS A CA 1
ATOM 3665 C C . CYS A 1 461 ? -16.422 3.729 -7.188 1.00 94.62 461 CYS A C 1
ATOM 3667 O O . CYS A 1 461 ? -17.636 3.655 -7.101 1.00 94.62 461 CYS A O 1
ATOM 3669 N N . LEU A 1 462 ? -15.790 3.270 -8.267 1.00 94.06 462 LEU A N 1
ATOM 3670 C CA . LEU A 1 462 ? -16.504 2.779 -9.454 1.00 94.06 462 LEU A CA 1
ATOM 3671 C C . LEU A 1 462 ? -17.164 1.413 -9.230 1.00 94.06 462 LEU A C 1
ATOM 3673 O O . LEU A 1 462 ? -18.316 1.204 -9.588 1.00 94.06 462 LEU A O 1
ATOM 3677 N N . MET A 1 463 ? -16.451 0.470 -8.611 1.00 90.50 463 MET A N 1
ATOM 3678 C CA . MET A 1 463 ? -16.922 -0.913 -8.469 1.00 90.50 463 MET A CA 1
ATOM 3679 C C . MET A 1 463 ? -17.911 -1.105 -7.315 1.00 90.50 463 MET A C 1
ATOM 3681 O O . MET A 1 463 ? -18.479 -2.187 -7.179 1.00 90.50 463 MET A O 1
ATOM 3685 N N . GLN A 1 464 ? -18.079 -0.097 -6.448 1.00 88.75 464 GLN A N 1
ATOM 3686 C CA . GLN A 1 464 ? -19.052 -0.101 -5.348 1.00 88.75 464 GLN A CA 1
ATOM 3687 C C . GLN A 1 464 ? -18.980 -1.356 -4.459 1.00 88.75 464 GLN A C 1
ATOM 3689 O O . GLN A 1 464 ? -19.984 -1.871 -3.958 1.00 88.75 464 GLN A O 1
ATOM 3694 N N . LYS A 1 465 ? -17.762 -1.862 -4.235 1.00 85.31 465 LYS A N 1
ATOM 3695 C CA . LYS A 1 465 ? -17.544 -3.028 -3.382 1.00 85.31 465 LYS A CA 1
ATOM 3696 C C . LYS A 1 465 ? -17.704 -2.617 -1.910 1.00 85.31 465 LYS A C 1
ATOM 3698 O O . LYS A 1 465 ? -16.930 -1.778 -1.446 1.00 85.31 465 LYS A O 1
ATOM 3703 N N . PRO A 1 466 ? -18.637 -3.221 -1.150 1.00 89.38 466 PRO A N 1
ATOM 3704 C CA . PRO A 1 466 ? -18.821 -2.881 0.258 1.00 89.38 466 PRO A CA 1
ATOM 3705 C C . PRO A 1 466 ? -17.553 -3.199 1.065 1.00 89.38 466 PRO A C 1
ATOM 3707 O O . PRO A 1 466 ? -16.894 -4.206 0.775 1.00 89.38 466 PRO A O 1
ATOM 3710 N N . PRO A 1 467 ? -17.215 -2.404 2.099 1.00 92.06 467 PRO A N 1
ATOM 3711 C CA . PRO A 1 467 ? -16.080 -2.696 2.969 1.00 92.06 467 PRO A CA 1
ATOM 3712 C C . PRO A 1 467 ? -16.273 -4.046 3.673 1.00 92.06 467 PRO A C 1
ATOM 3714 O O . PRO A 1 467 ? -17.326 -4.315 4.247 1.00 92.06 467 PRO A O 1
ATOM 3717 N N . GLN A 1 468 ? -15.261 -4.920 3.607 1.00 88.38 468 GLN A N 1
ATOM 3718 C CA . GLN A 1 468 ? -15.410 -6.330 4.008 1.00 88.38 468 GLN A CA 1
ATOM 3719 C C . GLN A 1 468 ? -14.633 -6.697 5.271 1.00 88.38 468 GLN A C 1
ATOM 3721 O O . GLN A 1 468 ? -15.081 -7.556 6.030 1.00 88.38 468 GLN A O 1
ATOM 3726 N N . SER A 1 469 ? -13.454 -6.107 5.486 1.00 93.06 469 SER A N 1
ATOM 3727 C CA . SER A 1 469 ? -12.615 -6.392 6.652 1.00 93.06 469 SER A CA 1
ATOM 3728 C C . SER A 1 469 ? -12.695 -5.310 7.723 1.00 93.06 469 SER A C 1
ATOM 3730 O O . SER A 1 469 ? -13.143 -4.203 7.449 1.00 93.06 469 SER A O 1
ATOM 3732 N N . LEU A 1 470 ? -12.236 -5.593 8.948 1.00 95.69 470 LEU A N 1
ATOM 3733 C CA . LEU A 1 470 ? -12.262 -4.592 10.020 1.00 95.69 470 LEU A CA 1
ATOM 3734 C C . LEU A 1 470 ? -11.503 -3.317 9.628 1.00 95.69 470 LEU A C 1
ATOM 3736 O O . LEU A 1 470 ? -12.015 -2.223 9.836 1.00 95.69 470 LEU A O 1
ATOM 3740 N N . GLY A 1 471 ? -10.312 -3.456 9.040 1.00 95.19 471 GLY A N 1
ATOM 3741 C CA . GLY A 1 471 ? -9.538 -2.327 8.527 1.00 95.19 471 GLY A CA 1
ATOM 3742 C C . GLY A 1 471 ? -10.275 -1.548 7.433 1.00 95.19 471 GLY A C 1
ATOM 3743 O O . GLY A 1 471 ? -10.246 -0.322 7.454 1.00 95.19 471 GLY A O 1
ATOM 3744 N N . ASP A 1 472 ? -10.980 -2.232 6.527 1.00 94.81 472 ASP A N 1
ATOM 3745 C CA . ASP A 1 472 ? -11.770 -1.589 5.466 1.00 94.81 472 ASP A CA 1
ATOM 3746 C C . ASP A 1 472 ? -12.958 -0.814 6.029 1.00 94.81 472 ASP A C 1
ATOM 3748 O O . ASP A 1 472 ? -13.169 0.344 5.687 1.00 94.81 472 ASP A O 1
ATOM 3752 N N . VAL A 1 473 ? -13.720 -1.449 6.921 1.00 95.69 473 VAL A N 1
ATOM 3753 C CA . VAL A 1 473 ? -14.890 -0.844 7.556 1.00 95.69 473 VAL A CA 1
ATOM 3754 C C . VAL A 1 473 ? -14.453 0.368 8.369 1.00 95.69 473 VAL A C 1
ATOM 3756 O O . VAL A 1 473 ? -15.005 1.450 8.203 1.00 95.69 473 VAL A O 1
ATOM 3759 N N . TYR A 1 474 ? -13.401 0.233 9.178 1.00 95.50 474 TYR A N 1
ATOM 3760 C CA . TYR A 1 474 ? -12.864 1.352 9.947 1.00 95.50 474 TYR A CA 1
ATOM 3761 C C . TYR A 1 474 ? -12.398 2.495 9.038 1.00 95.50 474 TYR A C 1
ATOM 3763 O O . TYR A 1 474 ? -12.725 3.649 9.305 1.00 95.50 474 TYR A O 1
ATOM 3771 N N . ALA A 1 475 ? -11.655 2.185 7.968 1.00 94.31 475 ALA A N 1
ATOM 3772 C CA . ALA A 1 475 ? -11.209 3.170 6.984 1.00 94.31 475 ALA A CA 1
ATOM 3773 C C . ALA A 1 475 ? -12.390 3.901 6.337 1.00 94.31 475 ALA A C 1
ATOM 3775 O O . ALA A 1 475 ? -12.358 5.125 6.248 1.00 94.31 475 ALA A O 1
ATOM 3776 N N . TYR A 1 476 ? -13.439 3.172 5.949 1.00 94.38 476 TYR A N 1
ATOM 3777 C CA . TYR A 1 476 ? -14.657 3.747 5.391 1.00 94.38 476 TYR A CA 1
ATOM 3778 C C . TYR A 1 476 ? -15.325 4.715 6.370 1.00 94.38 476 TYR A C 1
ATOM 3780 O O . TYR A 1 476 ? -15.488 5.879 6.022 1.00 94.38 476 TYR A O 1
ATOM 3788 N N . TYR A 1 477 ? -15.658 4.288 7.596 1.00 93.31 477 TYR A N 1
ATOM 3789 C CA . TYR A 1 477 ? -16.301 5.181 8.571 1.00 93.31 477 TYR A CA 1
ATOM 3790 C C . TYR A 1 477 ? -15.426 6.397 8.865 1.00 93.31 477 TYR A C 1
ATOM 3792 O O . TYR A 1 477 ? -15.913 7.521 8.830 1.00 93.31 477 TYR A O 1
ATOM 3800 N N . TYR A 1 478 ? -14.133 6.187 9.111 1.00 89.31 478 TYR A N 1
ATOM 3801 C CA . TYR A 1 478 ? -13.217 7.275 9.422 1.00 89.31 478 TYR A CA 1
ATOM 3802 C C . TYR A 1 478 ? -13.123 8.287 8.270 1.00 89.31 478 TYR A C 1
ATOM 3804 O O . TYR A 1 478 ? -13.270 9.483 8.506 1.00 89.31 478 TYR A O 1
ATOM 3812 N N . SER A 1 479 ? -12.916 7.838 7.029 1.00 88.19 479 SER A N 1
ATOM 3813 C CA . SER A 1 479 ? -12.736 8.739 5.887 1.00 88.19 479 SER A CA 1
ATOM 3814 C C . SER A 1 479 ? -14.053 9.346 5.401 1.00 88.19 479 SER A C 1
ATOM 3816 O O . SER A 1 479 ? -14.129 10.560 5.216 1.00 88.19 479 SER A O 1
ATOM 3818 N N . TYR A 1 480 ? -15.105 8.539 5.225 1.00 89.56 480 TYR A N 1
ATOM 3819 C CA . TYR A 1 480 ? -16.412 9.011 4.759 1.00 89.56 480 TYR A CA 1
ATOM 3820 C C . TYR A 1 480 ? -16.995 10.041 5.725 1.00 89.56 480 TYR A C 1
ATOM 3822 O O . TYR A 1 480 ? -17.401 11.123 5.298 1.00 89.56 480 TYR A O 1
ATOM 3830 N N . LEU A 1 481 ? -16.965 9.751 7.034 1.00 86.25 481 LEU A N 1
ATOM 3831 C CA . LEU A 1 481 ? -17.485 10.670 8.044 1.00 86.25 481 LEU A CA 1
ATOM 3832 C C . LEU A 1 481 ? -16.584 11.888 8.253 1.00 86.25 481 LEU A C 1
ATOM 3834 O O . LEU A 1 481 ? -17.103 12.974 8.490 1.00 86.25 481 LEU A O 1
ATOM 3838 N N . ALA A 1 482 ? -15.262 11.763 8.094 1.00 75.88 482 ALA A N 1
ATOM 3839 C CA . ALA A 1 482 ? -14.392 12.937 8.113 1.00 75.88 482 ALA A CA 1
ATOM 3840 C C . ALA A 1 482 ? -14.773 13.945 7.019 1.00 75.88 482 ALA A C 1
ATOM 3842 O O . ALA A 1 482 ? -14.834 15.141 7.291 1.00 75.88 482 ALA A O 1
ATOM 3843 N N . TYR A 1 483 ? -15.070 13.494 5.795 1.00 69.94 483 TYR A N 1
ATOM 3844 C CA . TYR A 1 483 ? -15.556 14.388 4.737 1.00 69.94 483 TYR A CA 1
ATOM 3845 C C . TYR A 1 483 ? -17.016 14.813 4.943 1.00 69.94 483 TYR A C 1
ATOM 3847 O O . TYR A 1 483 ? -17.378 15.928 4.572 1.00 69.94 483 TYR A O 1
ATOM 3855 N N . TYR A 1 484 ? -17.845 13.969 5.564 1.00 65.88 484 TYR A N 1
ATOM 3856 C CA . TYR A 1 484 ? -19.221 14.294 5.959 1.00 65.88 484 TYR A CA 1
ATOM 3857 C C . TYR A 1 484 ? -19.279 15.526 6.873 1.00 65.88 484 TYR A C 1
ATOM 3859 O O . TYR A 1 484 ? -20.144 16.379 6.707 1.00 65.88 484 TYR A O 1
ATOM 3867 N N . THR A 1 485 ? -18.336 15.669 7.805 1.00 62.03 485 THR A N 1
ATOM 3868 C CA . THR A 1 485 ? -18.281 16.807 8.740 1.00 62.03 485 THR A CA 1
ATOM 3869 C C . THR A 1 485 ? -17.473 18.002 8.216 1.00 62.03 485 THR A C 1
ATOM 3871 O O . THR A 1 485 ? -17.051 18.841 9.009 1.00 62.03 485 THR A O 1
ATOM 3874 N N . GLY A 1 486 ? -17.211 18.084 6.904 1.00 57.09 486 GLY A N 1
ATOM 3875 C CA . GLY A 1 486 ? -16.443 19.185 6.306 1.00 57.09 486 GLY A CA 1
ATOM 3876 C C . GLY A 1 486 ? -14.924 19.058 6.465 1.00 57.09 486 GLY A C 1
ATOM 3877 O O . GLY A 1 486 ? -14.195 20.051 6.498 1.00 57.09 486 GLY A O 1
ATOM 3878 N N . GLY A 1 487 ? -14.422 17.831 6.571 1.00 56.22 487 GLY A N 1
ATOM 3879 C CA . GLY A 1 487 ? -13.006 17.547 6.760 1.00 56.22 487 GLY A CA 1
ATOM 3880 C C . GLY A 1 487 ? -12.524 17.805 8.189 1.00 56.22 487 GLY A C 1
ATOM 3881 O O . GLY A 1 487 ? -13.215 18.340 9.051 1.00 56.22 487 GLY A O 1
ATOM 3882 N N . PHE A 1 488 ? -11.266 17.455 8.442 1.00 48.22 488 PHE A N 1
ATOM 3883 C CA . PHE A 1 488 ? -10.627 17.605 9.755 1.00 48.22 488 PHE A CA 1
ATOM 3884 C C . PHE A 1 488 ? -10.370 19.056 10.196 1.00 48.22 488 PHE A C 1
ATOM 3886 O O . PHE A 1 488 ? -9.860 19.269 11.296 1.00 48.22 488 PHE A O 1
ATOM 3893 N N . TYR A 1 489 ? -10.684 20.026 9.335 1.00 45.28 489 TYR A N 1
ATOM 3894 C CA . TYR A 1 489 ? -10.456 21.457 9.533 1.00 45.28 489 TYR A CA 1
ATOM 3895 C C . TYR A 1 489 ? -11.749 22.239 9.809 1.00 45.28 489 TYR A C 1
ATOM 3897 O O . TYR A 1 489 ? -11.748 23.458 9.674 1.00 45.28 489 TYR A O 1
ATOM 3905 N N . GLU A 1 490 ? -12.830 21.555 10.205 1.00 47.62 490 GLU A N 1
ATOM 3906 C CA . GLU A 1 490 ? -14.090 22.187 10.629 1.00 47.62 490 GLU A CA 1
ATOM 3907 C C . GLU A 1 490 ? -14.701 23.097 9.541 1.00 47.62 490 GLU A C 1
ATOM 3909 O O . GLU A 1 490 ? -15.160 24.206 9.824 1.00 47.62 490 GLU A O 1
ATOM 3914 N N . VAL A 1 491 ? -14.722 22.656 8.271 1.00 45.56 491 VAL A N 1
ATOM 3915 C CA . VAL A 1 491 ? -15.465 23.399 7.241 1.00 45.56 491 VAL A CA 1
ATOM 3916 C C . VAL A 1 491 ? -16.960 23.261 7.532 1.00 45.56 491 VAL A C 1
ATOM 3918 O O . VAL A 1 491 ? -17.523 22.175 7.550 1.00 45.56 491 VAL A O 1
ATOM 3921 N N . THR A 1 492 ? -17.629 24.387 7.740 1.00 50.88 492 THR A N 1
ATOM 3922 C CA . THR A 1 492 ? -19.021 24.479 8.208 1.00 50.88 492 THR A CA 1
ATOM 3923 C C . THR A 1 492 ? -20.090 24.173 7.151 1.00 50.88 492 THR A C 1
ATOM 3925 O O . THR A 1 492 ? -21.276 24.365 7.415 1.00 50.88 492 THR A O 1
ATOM 3928 N N . LYS A 1 493 ? -19.712 23.721 5.947 1.00 58.84 493 LYS A N 1
ATOM 3929 C CA . LYS A 1 493 ? -20.651 23.455 4.845 1.00 58.84 493 LYS A CA 1
ATOM 3930 C C . LYS A 1 493 ? -20.779 21.961 4.566 1.00 58.84 493 LYS A C 1
ATOM 3932 O O . LYS A 1 493 ? -19.777 21.272 4.401 1.00 58.84 493 LYS A O 1
ATOM 3937 N N . SER A 1 494 ? -22.029 21.509 4.451 1.00 61.50 494 SER A N 1
ATOM 3938 C CA . SER A 1 494 ? -22.380 20.142 4.062 1.00 61.50 494 SER A CA 1
ATOM 3939 C C . SER A 1 494 ? -21.749 19.777 2.725 1.00 61.50 494 SER A C 1
ATOM 3941 O O . SER A 1 494 ? -21.983 20.445 1.718 1.00 61.50 494 SER A O 1
ATOM 3943 N N . HIS A 1 495 ? -20.962 18.707 2.718 1.00 80.00 495 HIS A N 1
ATOM 3944 C CA . HIS A 1 495 ? -20.259 18.248 1.531 1.00 80.00 495 HIS A CA 1
ATOM 3945 C C . HIS A 1 495 ? -21.210 17.493 0.586 1.00 80.00 495 HIS A C 1
ATOM 3947 O O . HIS A 1 495 ? -21.959 16.612 1.016 1.00 80.00 495 HIS A O 1
ATOM 3953 N N . THR A 1 496 ? -21.191 17.840 -0.704 1.00 86.00 496 THR A N 1
ATOM 3954 C CA . THR A 1 496 ? -22.172 17.377 -1.706 1.00 86.00 496 THR A CA 1
ATOM 3955 C C . THR A 1 496 ? -22.145 15.865 -1.903 1.00 86.00 496 THR A C 1
ATOM 3957 O O . THR A 1 496 ? -23.193 15.232 -1.893 1.00 86.00 496 THR A O 1
ATOM 3960 N N . HIS A 1 497 ? -20.953 15.273 -2.011 1.00 87.88 497 HIS A N 1
ATOM 3961 C CA . HIS A 1 497 ? -20.776 13.841 -2.289 1.00 87.88 497 HIS A CA 1
ATOM 3962 C C . HIS A 1 497 ? -20.828 12.933 -1.050 1.00 87.88 497 HIS A C 1
ATOM 3964 O O . HIS A 1 497 ? -20.675 11.724 -1.183 1.00 87.88 497 HIS A O 1
ATOM 3970 N N . THR A 1 498 ? -21.006 13.494 0.152 1.00 87.56 498 THR A N 1
ATOM 3971 C CA . THR A 1 498 ? -21.067 12.717 1.403 1.00 87.56 498 THR A CA 1
ATOM 3972 C C . THR A 1 498 ? -22.278 13.130 2.235 1.00 87.56 498 THR A C 1
ATOM 3974 O O . THR A 1 498 ? -23.319 12.497 2.123 1.00 87.56 498 THR A O 1
ATOM 3977 N N . GLN A 1 499 ? -22.205 14.205 3.027 1.00 88.38 499 GLN A N 1
ATOM 3978 C CA . GLN A 1 499 ? -23.284 14.587 3.948 1.00 88.38 499 GLN A CA 1
ATOM 3979 C C . GLN A 1 499 ? -24.606 14.908 3.255 1.00 88.38 499 GLN A C 1
ATOM 3981 O O . GLN A 1 499 ? -25.644 14.402 3.680 1.00 88.38 499 GLN A O 1
ATOM 3986 N N . ALA A 1 500 ? -24.583 15.735 2.208 1.00 90.06 500 ALA A N 1
ATOM 3987 C CA . ALA A 1 500 ? -25.809 16.113 1.510 1.00 90.06 500 ALA A CA 1
ATOM 3988 C C . ALA A 1 500 ? -26.439 14.892 0.827 1.00 90.06 500 ALA A C 1
ATOM 3990 O O . ALA A 1 500 ? -27.601 14.588 1.075 1.00 90.06 500 ALA A O 1
ATOM 3991 N N . ALA A 1 501 ? -25.634 14.154 0.059 1.00 93.19 501 ALA A N 1
ATOM 3992 C CA . ALA A 1 501 ? -26.036 12.924 -0.614 1.00 93.19 501 ALA A CA 1
ATOM 3993 C C . ALA A 1 501 ? -26.600 11.870 0.356 1.00 93.19 501 ALA A C 1
ATOM 3995 O O . ALA A 1 501 ? -27.618 11.247 0.078 1.00 93.19 501 ALA A O 1
ATOM 3996 N N . PHE A 1 502 ? -25.980 11.683 1.522 1.00 93.50 502 PHE A N 1
ATOM 3997 C CA . PHE A 1 502 ? -26.455 10.728 2.521 1.00 93.50 502 PHE A CA 1
ATOM 3998 C C . PHE A 1 502 ? -27.805 11.131 3.120 1.00 93.50 502 PHE A C 1
ATOM 4000 O O . PHE A 1 502 ? -28.700 10.298 3.212 1.00 93.50 502 PHE A O 1
ATOM 4007 N N . LYS A 1 503 ? -27.973 12.409 3.490 1.00 93.44 503 LYS A N 1
ATOM 4008 C CA . LYS A 1 503 ? -29.262 12.932 3.974 1.00 93.44 503 LYS A CA 1
ATOM 4009 C C . LYS A 1 503 ? -30.352 12.802 2.917 1.00 93.44 503 LYS A C 1
ATOM 4011 O O . LYS A 1 503 ? -31.478 12.445 3.238 1.00 93.44 503 LYS A O 1
ATOM 4016 N N . GLU A 1 504 ? -30.007 13.056 1.661 1.00 95.50 504 GLU A N 1
ATOM 4017 C CA . GLU A 1 504 ? -30.905 12.857 0.529 1.00 95.50 504 GLU A CA 1
ATOM 4018 C C . GLU A 1 504 ? -31.334 11.387 0.410 1.00 95.50 504 GLU A C 1
ATOM 4020 O O . GLU A 1 504 ? -32.528 11.122 0.332 1.00 95.50 504 GLU A O 1
ATOM 4025 N N . ALA A 1 505 ? -30.402 10.431 0.505 1.00 96.62 505 ALA A N 1
ATOM 4026 C CA . ALA A 1 505 ? -30.727 9.002 0.487 1.00 96.62 505 ALA A CA 1
ATOM 4027 C C . ALA A 1 505 ? -31.613 8.569 1.668 1.00 96.62 505 ALA A C 1
ATOM 4029 O O . ALA A 1 505 ? -32.509 7.746 1.489 1.00 96.62 505 ALA A O 1
ATOM 4030 N N . ILE A 1 506 ? -31.382 9.114 2.869 1.00 96.50 506 ILE A N 1
ATOM 4031 C CA . ILE A 1 506 ? -32.246 8.866 4.034 1.00 96.50 506 ILE A CA 1
ATOM 4032 C C . ILE A 1 506 ? -33.661 9.377 3.749 1.00 96.50 506 ILE A C 1
ATOM 4034 O O . ILE A 1 506 ? -34.623 8.637 3.941 1.00 96.50 506 ILE A O 1
ATOM 4038 N N . ASN A 1 507 ? -33.794 10.622 3.286 1.00 96.06 507 ASN A N 1
ATOM 4039 C CA . ASN A 1 507 ? -35.099 11.218 3.014 1.00 96.06 507 ASN A CA 1
ATOM 4040 C C . ASN A 1 507 ? -35.837 10.456 1.906 1.00 96.06 507 ASN A C 1
ATOM 4042 O O . ASN A 1 507 ? -37.026 10.195 2.038 1.00 96.06 507 ASN A O 1
ATOM 4046 N N . GLU A 1 508 ? -35.145 10.040 0.841 1.00 96.56 508 GLU A N 1
ATOM 4047 C CA . GLU A 1 508 ? -35.718 9.194 -0.217 1.00 96.56 508 GLU A CA 1
ATOM 4048 C C . GLU A 1 508 ? -36.233 7.859 0.329 1.00 96.56 508 GLU A C 1
ATOM 4050 O O . GLU A 1 508 ? -37.348 7.451 0.001 1.00 96.56 508 GLU A O 1
ATOM 4055 N N . ALA A 1 509 ? -35.464 7.205 1.205 1.00 96.00 509 ALA A N 1
ATOM 4056 C CA . ALA A 1 509 ? -35.897 5.986 1.882 1.00 96.00 509 ALA A CA 1
ATOM 4057 C C . ALA A 1 509 ? -37.091 6.225 2.826 1.00 96.00 509 ALA A C 1
ATOM 4059 O O . ALA A 1 509 ? -37.889 5.315 3.035 1.00 96.00 509 ALA A O 1
ATOM 4060 N N . TYR A 1 510 ? -37.243 7.444 3.351 1.00 95.94 510 TYR A N 1
ATOM 4061 C CA . TYR A 1 510 ? -38.374 7.882 4.171 1.00 95.94 510 TYR A CA 1
ATOM 4062 C C . TYR A 1 510 ? -39.439 8.646 3.356 1.00 95.94 510 TYR A C 1
ATOM 4064 O O . TYR A 1 510 ? -39.987 9.669 3.777 1.00 95.94 510 TYR A O 1
ATOM 4072 N N . PHE A 1 511 ? -39.742 8.144 2.154 1.00 94.75 511 PHE A N 1
ATOM 4073 C CA . PHE A 1 511 ? -40.811 8.641 1.274 1.00 94.75 511 PHE A CA 1
ATOM 4074 C C . PHE A 1 511 ? -40.695 10.132 0.903 1.00 94.75 511 PHE A C 1
ATOM 4076 O O . PHE A 1 511 ? -41.698 10.817 0.704 1.00 94.75 511 PHE A O 1
ATOM 4083 N N . GLY A 1 512 ? -39.468 10.647 0.826 1.00 92.69 512 GLY A N 1
ATOM 4084 C CA . GLY A 1 512 ? -39.156 12.045 0.523 1.00 92.69 512 GLY A CA 1
ATOM 4085 C C . GLY A 1 512 ? -39.290 13.004 1.710 1.00 92.69 512 GLY A C 1
ATOM 4086 O O . GLY A 1 512 ? -39.027 14.196 1.549 1.00 92.69 512 GLY A O 1
ATOM 4087 N N . ASN A 1 513 ? -39.677 12.523 2.895 1.00 92.88 513 ASN A N 1
ATOM 4088 C CA . ASN A 1 513 ? -39.805 13.358 4.088 1.00 92.88 513 ASN A CA 1
ATOM 4089 C C . ASN A 1 513 ? -38.450 13.565 4.772 1.00 92.88 513 ASN A C 1
ATOM 4091 O O . ASN A 1 513 ? -37.567 12.712 4.722 1.00 92.88 513 ASN A O 1
ATOM 4095 N N . GLN A 1 514 ? -38.300 14.697 5.461 1.00 93.88 514 GLN A N 1
ATOM 4096 C CA . GLN A 1 514 ? -37.104 14.984 6.249 1.00 93.88 514 GLN A CA 1
ATOM 4097 C C . GLN A 1 514 ? -36.998 14.023 7.442 1.00 93.88 514 GLN A C 1
ATOM 4099 O O . GLN A 1 514 ? -37.917 13.946 8.258 1.00 93.88 514 GLN A O 1
ATOM 4104 N N . TYR A 1 515 ? -35.859 13.340 7.565 1.00 93.06 515 TYR A N 1
ATOM 4105 C CA . TYR A 1 515 ? -35.562 12.430 8.671 1.00 93.06 515 TYR A CA 1
ATOM 4106 C C . TYR A 1 515 ? -34.191 12.749 9.280 1.00 93.06 515 TYR A C 1
ATOM 4108 O O . TYR A 1 515 ? -33.166 12.704 8.602 1.00 93.06 515 TYR A O 1
ATOM 4116 N N . GLU A 1 516 ? -34.158 13.075 10.574 1.00 88.94 516 GLU A N 1
ATOM 4117 C CA . GLU A 1 516 ? -32.938 13.552 11.253 1.00 88.94 516 GLU A CA 1
ATOM 4118 C C . GLU A 1 516 ? -32.382 12.585 12.304 1.00 88.94 516 GLU A C 1
ATOM 4120 O O . GLU A 1 516 ? -31.272 12.786 12.791 1.00 88.94 516 GLU A O 1
ATOM 4125 N N . ALA A 1 517 ? -33.124 11.536 12.668 1.00 91.75 517 ALA A N 1
ATOM 4126 C CA . ALA A 1 517 ? -32.762 10.680 13.799 1.00 91.75 517 ALA A CA 1
ATOM 4127 C C . ALA A 1 517 ? -31.577 9.732 13.520 1.00 91.75 517 ALA A C 1
ATOM 4129 O O . ALA A 1 517 ? -31.018 9.177 14.463 1.00 91.75 517 ALA A O 1
ATOM 4130 N N . LEU A 1 518 ? -31.183 9.552 12.253 1.00 93.50 518 LEU A N 1
ATOM 4131 C CA . LEU A 1 518 ? -30.019 8.760 11.853 1.00 93.50 518 LEU A CA 1
ATOM 4132 C C . LEU A 1 518 ? -28.853 9.685 11.489 1.00 93.50 518 LEU A C 1
ATOM 4134 O O . LEU A 1 518 ? -28.793 10.210 10.376 1.00 93.50 518 LEU A O 1
ATOM 4138 N N . ASP A 1 519 ? -27.904 9.850 12.413 1.00 89.31 519 ASP A N 1
ATOM 4139 C CA . ASP A 1 519 ? -26.710 10.671 12.207 1.00 89.31 519 ASP A CA 1
ATOM 4140 C C . ASP A 1 519 ? -25.413 9.945 12.624 1.00 89.31 519 ASP A C 1
ATOM 4142 O O . ASP A 1 519 ? -24.986 9.992 13.787 1.00 89.31 519 ASP A O 1
ATOM 4146 N N . PRO A 1 520 ? -24.716 9.314 11.661 1.00 89.56 520 PRO A N 1
ATOM 4147 C CA . PRO A 1 520 ? -23.466 8.613 11.927 1.00 89.56 520 PRO A CA 1
ATOM 4148 C C . PRO A 1 520 ? -22.291 9.560 12.214 1.00 89.56 520 PRO A C 1
ATOM 4150 O O . PRO A 1 520 ? -21.247 9.086 12.662 1.00 89.56 520 PRO A O 1
ATOM 4153 N N . SER A 1 521 ? -22.424 10.879 11.997 1.00 84.69 521 SER A N 1
ATOM 4154 C CA . SER A 1 521 ? -21.327 11.843 12.185 1.00 84.69 521 SER A CA 1
ATOM 4155 C C . SER A 1 521 ? -20.777 11.861 13.615 1.00 84.69 521 SER A C 1
ATOM 4157 O O . SER A 1 521 ? -19.595 12.126 13.838 1.00 84.69 521 SER A O 1
ATOM 4159 N N . THR A 1 522 ? -21.608 11.480 14.586 1.00 80.31 522 THR A N 1
ATOM 4160 C CA . THR A 1 522 ? -21.237 11.372 16.000 1.00 80.31 522 THR A CA 1
ATOM 4161 C C . THR A 1 522 ? -20.079 10.397 16.250 1.00 80.31 522 THR A C 1
ATOM 4163 O O . THR A 1 522 ? -19.296 10.623 17.171 1.00 80.31 522 THR A O 1
ATOM 4166 N N . LEU A 1 523 ? -19.889 9.374 15.403 1.00 85.12 523 LEU A N 1
ATOM 4167 C CA . LEU A 1 523 ? -18.759 8.435 15.485 1.00 85.12 523 LEU A CA 1
ATOM 4168 C C . LEU A 1 523 ? -17.391 9.080 15.219 1.00 85.12 523 LEU A C 1
ATOM 4170 O O . LEU A 1 523 ? -16.363 8.522 15.619 1.00 85.12 523 LEU A O 1
ATOM 4174 N N . CYS A 1 524 ? -17.367 10.234 14.552 1.00 79.44 524 CYS A N 1
ATOM 4175 C CA . CYS A 1 524 ? -16.160 10.950 14.159 1.00 79.44 524 CYS A CA 1
ATOM 4176 C C . CYS A 1 524 ? -16.269 12.430 14.543 1.00 79.44 524 CYS A C 1
ATOM 4178 O O . CYS A 1 524 ? -16.473 13.289 13.694 1.00 79.44 524 CYS A O 1
ATOM 4180 N N . SER A 1 525 ? -16.120 12.738 15.835 1.00 68.12 525 SER A N 1
ATOM 4181 C CA . SER A 1 525 ? -16.354 14.094 16.349 1.00 68.12 525 SER A CA 1
ATOM 4182 C C . SER A 1 525 ? -15.162 15.057 16.167 1.00 68.12 525 SER A C 1
ATOM 4184 O O . SER A 1 525 ? -15.225 15.991 15.377 1.00 68.12 525 SER A O 1
ATOM 4186 N N . SER A 1 526 ? -14.072 14.908 16.931 1.00 70.25 526 SER A N 1
ATOM 4187 C CA . SER A 1 526 ? -12.947 15.849 16.967 1.00 70.25 526 SER A CA 1
ATOM 4188 C C . SER A 1 526 ? -11.641 15.178 17.380 1.00 70.25 526 SER A C 1
ATOM 4190 O O . SER A 1 526 ? -11.611 14.309 18.254 1.00 70.25 526 SER A O 1
ATOM 4192 N N . LYS A 1 527 ? -10.533 15.651 16.791 1.00 68.62 527 LYS A N 1
ATOM 4193 C CA . LYS A 1 527 ? -9.164 15.256 17.177 1.00 68.62 527 LYS A CA 1
ATOM 4194 C C . LYS A 1 527 ? -8.741 15.830 18.529 1.00 68.62 527 LYS A C 1
ATOM 4196 O O . LYS A 1 527 ? -7.831 15.300 19.166 1.00 68.62 527 LYS A O 1
ATOM 4201 N N . VAL A 1 528 ? -9.379 16.922 18.956 1.00 70.75 528 VAL A N 1
ATOM 4202 C CA . VAL A 1 528 ? -9.205 17.482 20.298 1.00 70.75 528 VAL A CA 1
ATOM 4203 C C . VAL A 1 528 ? -9.982 16.610 21.270 1.00 70.75 528 VAL A C 1
ATOM 4205 O O . VAL A 1 528 ? -11.115 16.228 20.989 1.00 70.75 528 VAL A O 1
ATOM 4208 N N . HIS A 1 529 ? -9.380 16.300 22.417 1.00 71.56 529 HIS A N 1
ATOM 4209 C CA . HIS A 1 529 ? -10.063 15.526 23.442 1.00 71.56 529 HIS A CA 1
ATOM 4210 C C . HIS A 1 529 ? -11.361 16.224 23.880 1.00 71.56 529 HIS A C 1
ATOM 4212 O O . HIS A 1 529 ? -11.325 17.342 24.397 1.00 71.56 529 HIS A O 1
ATOM 4218 N N . LYS A 1 530 ? -12.497 15.557 23.659 1.00 73.25 530 LYS A N 1
ATOM 4219 C CA . LYS A 1 530 ? -13.851 16.010 24.014 1.00 73.25 530 LYS A CA 1
ATOM 4220 C C . LYS A 1 530 ? -14.577 14.918 24.802 1.00 73.25 530 LYS A C 1
ATOM 4222 O O . LYS A 1 530 ? -14.125 13.777 24.857 1.00 73.25 530 LYS A O 1
ATOM 4227 N N . SER A 1 531 ? -15.739 15.250 25.366 1.00 72.50 531 SER A N 1
ATOM 4228 C CA . SER A 1 531 ? -16.592 14.297 26.093 1.00 72.50 531 SER A CA 1
ATOM 4229 C C . SER A 1 531 ? -16.978 13.060 25.270 1.00 72.50 531 SER A C 1
ATOM 4231 O O . SER A 1 531 ? -17.135 11.988 25.845 1.00 72.50 531 SER A O 1
ATOM 4233 N N . SER A 1 532 ? -17.061 13.161 23.938 1.00 70.56 532 SER A N 1
ATOM 4234 C CA . SER A 1 532 ? -17.335 12.017 23.050 1.00 70.56 532 SER A CA 1
ATOM 4235 C C . SER A 1 532 ? -16.289 10.905 23.157 1.00 70.56 532 SER A C 1
ATOM 4237 O O . SER A 1 532 ? -16.625 9.735 23.008 1.00 70.56 532 SER A O 1
ATOM 4239 N N . HIS A 1 533 ? -15.036 11.241 23.485 1.00 81.38 533 HIS A N 1
ATOM 4240 C CA . HIS A 1 533 ? -13.967 10.257 23.665 1.00 81.38 533 HIS A CA 1
ATOM 4241 C C . HIS A 1 533 ? -14.244 9.352 24.870 1.00 81.38 533 HIS A C 1
ATOM 4243 O O . HIS A 1 533 ? -13.918 8.168 24.836 1.00 81.38 533 HIS A O 1
ATOM 4249 N N . ALA A 1 534 ? -14.892 9.884 25.914 1.00 82.94 534 ALA A N 1
ATOM 4250 C CA . ALA A 1 534 ? -15.325 9.093 27.066 1.00 82.94 534 ALA A CA 1
ATOM 4251 C C . ALA A 1 534 ? -16.423 8.077 26.696 1.00 82.94 534 ALA A C 1
ATOM 4253 O O . ALA A 1 534 ? -16.568 7.065 27.378 1.00 82.94 534 ALA A O 1
ATOM 4254 N N . ASN A 1 535 ? -17.134 8.315 25.588 1.00 83.69 535 ASN A N 1
ATOM 4255 C CA . ASN A 1 535 ? -18.112 7.404 24.992 1.00 83.69 535 ASN A CA 1
ATOM 4256 C C . ASN A 1 535 ? -17.518 6.585 23.821 1.00 83.69 535 ASN A C 1
ATOM 4258 O O . ASN A 1 535 ? -18.263 5.960 23.071 1.00 83.69 535 ASN A O 1
ATOM 4262 N N . GLY A 1 536 ? -16.191 6.575 23.6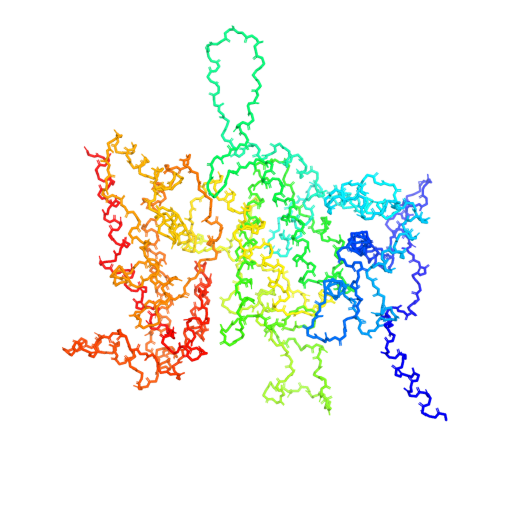42 1.00 83.31 536 GLY A N 1
ATOM 4263 C CA . GLY A 1 536 ? -15.506 5.692 22.694 1.00 83.31 536 GLY A CA 1
ATOM 4264 C C . GLY A 1 536 ? -15.836 5.942 21.219 1.00 83.31 536 GLY A C 1
ATOM 4265 O O . GLY A 1 536 ? -16.311 5.038 20.535 1.00 83.31 536 GLY A O 1
ATOM 4266 N N . ASP A 1 537 ? -15.568 7.146 20.715 1.00 87.25 537 ASP A N 1
ATOM 4267 C CA . ASP A 1 537 ? -15.608 7.427 19.273 1.00 87.25 537 ASP A CA 1
ATOM 4268 C C . ASP A 1 537 ? -14.401 6.833 18.512 1.00 87.25 537 ASP A C 1
ATOM 4270 O O . ASP A 1 537 ? -13.413 6.399 19.112 1.00 87.25 537 ASP A O 1
ATOM 4274 N N . LEU A 1 538 ? -14.453 6.819 17.174 1.00 88.75 538 LEU A N 1
ATOM 4275 C CA . LEU A 1 538 ? -13.372 6.268 16.341 1.00 88.75 538 LEU A CA 1
ATOM 4276 C C . LEU A 1 538 ? -12.079 7.097 16.418 1.00 88.75 538 LEU A C 1
ATOM 4278 O O . LEU A 1 538 ? -10.979 6.597 16.157 1.00 88.75 538 LEU A O 1
ATOM 4282 N N . ILE A 1 539 ? -12.189 8.378 16.761 1.00 87.25 539 ILE A N 1
ATOM 4283 C CA . ILE A 1 539 ? -11.062 9.314 16.798 1.00 87.25 539 ILE A CA 1
ATOM 4284 C C . ILE A 1 539 ? -10.214 9.092 18.056 1.00 87.25 539 ILE A C 1
ATOM 4286 O O . ILE A 1 539 ? -8.991 9.264 18.024 1.00 87.25 539 ILE A O 1
ATOM 4290 N N . SER A 1 540 ? -10.836 8.616 19.136 1.00 89.00 540 SER A N 1
ATOM 4291 C CA . SER A 1 540 ? -10.207 8.336 20.427 1.00 89.00 540 SER A CA 1
ATOM 4292 C C . SER A 1 540 ? -9.025 7.363 20.344 1.00 89.00 540 SER A C 1
ATOM 4294 O O . SER A 1 540 ? -8.093 7.488 21.143 1.00 89.00 540 SER A O 1
ATOM 4296 N N . ILE A 1 541 ? -9.020 6.440 19.369 1.00 92.31 541 ILE A N 1
ATOM 4297 C CA . ILE A 1 541 ? -7.941 5.454 19.173 1.00 92.31 541 ILE A CA 1
ATOM 4298 C C . ILE A 1 541 ? -7.104 5.637 17.899 1.00 92.31 541 ILE A C 1
ATOM 4300 O O . ILE A 1 541 ? -6.148 4.885 17.693 1.00 92.31 541 ILE A O 1
ATOM 4304 N N . THR A 1 542 ? -7.442 6.607 17.050 1.00 89.62 542 THR A N 1
ATOM 4305 C CA . THR A 1 542 ? -6.727 6.874 15.789 1.00 89.62 542 THR A CA 1
ATOM 4306 C C . THR A 1 542 ? -5.980 8.200 15.801 1.00 89.62 542 THR A C 1
ATOM 4308 O O . THR A 1 542 ? -4.842 8.255 15.346 1.00 89.62 542 THR A O 1
ATOM 4311 N N . ASP A 1 543 ? -6.587 9.256 16.348 1.00 86.19 543 ASP A N 1
ATOM 4312 C CA . ASP A 1 543 ? -6.183 10.639 16.064 1.00 86.19 543 ASP A CA 1
ATOM 4313 C C . ASP A 1 543 ? -6.170 11.570 17.286 1.00 86.19 543 ASP A C 1
ATOM 4315 O O . ASP A 1 543 ? -5.800 12.743 17.178 1.00 86.19 543 ASP A O 1
ATOM 4319 N N . CYS A 1 544 ? -6.537 11.070 18.469 1.00 85.19 544 CYS A N 1
ATOM 4320 C CA . CYS A 1 544 ? -6.433 11.832 19.709 1.00 85.19 544 CYS A CA 1
ATOM 4321 C C . CYS A 1 544 ? -4.959 12.045 20.097 1.00 85.19 544 CYS A C 1
ATOM 4323 O O . CYS A 1 544 ? -4.304 11.163 20.658 1.00 85.19 544 CYS A O 1
ATOM 4325 N N . LYS A 1 545 ? -4.440 13.252 19.837 1.00 79.94 545 LYS A N 1
ATOM 4326 C CA . LYS A 1 545 ? -3.030 13.620 20.086 1.00 79.94 545 LYS A CA 1
ATOM 4327 C C . LYS A 1 545 ? -2.731 14.002 21.539 1.00 79.94 545 LYS A C 1
ATOM 4329 O O . LYS A 1 545 ? -1.571 14.221 21.889 1.00 79.94 545 LYS A O 1
ATOM 4334 N N . THR A 1 546 ? -3.746 14.111 22.394 1.00 75.94 546 THR A N 1
ATOM 4335 C CA . THR A 1 546 ? -3.560 14.575 23.772 1.00 75.94 546 THR A CA 1
ATOM 4336 C C . THR A 1 546 ? -2.870 13.516 24.635 1.00 75.94 546 THR A C 1
ATOM 4338 O O . THR A 1 546 ? -3.437 12.468 24.935 1.00 75.94 546 THR A O 1
ATOM 4341 N N . GLY A 1 547 ? -1.649 13.805 25.098 1.00 71.81 547 GLY A N 1
ATOM 4342 C CA . GLY A 1 547 ? -0.888 12.889 25.957 1.00 71.81 547 GLY A CA 1
ATOM 4343 C C . GLY A 1 547 ? -1.554 12.634 27.317 1.00 71.81 547 GLY A C 1
ATOM 4344 O O . GLY A 1 547 ? -1.637 11.489 27.767 1.00 71.81 547 GLY A O 1
ATOM 4345 N N . SER A 1 548 ? -2.106 13.672 27.943 1.00 71.81 548 SER A N 1
ATOM 4346 C CA . SER A 1 548 ? -2.599 13.618 29.328 1.00 71.81 548 SER A CA 1
ATOM 4347 C C . SER A 1 548 ? -3.912 12.859 29.536 1.00 71.81 548 SER A C 1
ATOM 4349 O O . SER A 1 548 ? -4.203 12.501 30.673 1.00 71.81 548 SER A O 1
ATOM 4351 N N . ASN A 1 549 ? -4.671 12.577 28.472 1.00 82.62 549 ASN A N 1
ATOM 4352 C CA . ASN A 1 549 ? -6.032 12.044 28.578 1.00 82.62 549 ASN A CA 1
ATOM 4353 C C . ASN A 1 549 ? -6.058 10.582 28.129 1.00 82.62 549 ASN A C 1
ATOM 4355 O O . ASN A 1 549 ? -6.143 10.265 26.941 1.00 82.62 549 ASN A O 1
ATOM 4359 N N . LYS A 1 550 ? -5.898 9.686 29.101 1.00 88.19 550 LYS A N 1
ATOM 4360 C CA . LYS A 1 550 ? -5.914 8.231 28.910 1.00 88.19 550 LYS A CA 1
ATOM 4361 C C . LYS A 1 550 ? -7.351 7.731 29.132 1.00 88.19 550 LYS A C 1
ATOM 4363 O O . LYS A 1 550 ? -8.022 8.258 30.013 1.00 88.19 550 LYS A O 1
ATOM 4368 N N . PRO A 1 551 ? -7.835 6.735 28.368 1.00 91.19 551 PRO A N 1
ATOM 4369 C CA . PRO A 1 551 ? -7.058 5.798 27.555 1.00 91.19 551 PRO A CA 1
ATOM 4370 C C . PRO A 1 551 ? -6.851 6.201 26.082 1.00 91.19 551 PRO A C 1
ATOM 4372 O O . PRO A 1 551 ? -6.237 5.425 25.352 1.00 91.19 551 PRO A O 1
ATOM 4375 N N . CYS A 1 552 ? -7.306 7.373 25.626 1.00 90.31 552 CYS A N 1
ATOM 4376 C CA . CYS A 1 552 ? -7.196 7.798 24.221 1.00 90.31 552 CYS A CA 1
ATOM 4377 C C . CYS A 1 552 ? -5.750 7.832 23.705 1.00 90.31 552 CYS A C 1
ATOM 4379 O O . CYS A 1 552 ? -4.821 8.097 24.469 1.00 90.31 552 CYS A O 1
ATOM 4381 N N . GLY A 1 553 ? -5.538 7.612 22.409 1.00 90.31 553 GLY A N 1
ATOM 4382 C CA . GLY A 1 553 ? -4.210 7.656 21.798 1.00 90.31 553 GLY A CA 1
ATOM 4383 C C . GLY A 1 553 ? -4.204 7.336 20.305 1.00 90.31 553 GLY A C 1
ATOM 4384 O O . GLY A 1 553 ? -5.236 7.057 19.710 1.00 90.31 553 GLY A O 1
ATOM 4385 N N . LEU A 1 554 ? -3.013 7.353 19.706 1.00 92.38 554 LEU A N 1
ATOM 4386 C CA . LEU A 1 554 ? -2.785 7.152 18.267 1.00 92.38 554 LEU A CA 1
ATOM 4387 C C . LEU A 1 554 ? -2.516 5.673 17.934 1.00 92.38 554 LEU A C 1
ATOM 4389 O O . LEU A 1 554 ? -1.499 5.337 17.323 1.00 92.38 554 LEU A O 1
ATOM 4393 N N . TYR A 1 555 ? -3.369 4.776 18.437 1.00 95.19 555 TYR A N 1
ATOM 4394 C CA . TYR A 1 555 ? -3.120 3.333 18.457 1.00 95.19 555 TYR A CA 1
ATOM 4395 C C . TYR A 1 555 ? -3.138 2.696 17.082 1.00 95.19 555 TYR A C 1
ATOM 4397 O O . TYR A 1 555 ? -2.238 1.922 16.778 1.00 95.19 555 TYR A O 1
ATOM 4405 N N . VAL A 1 556 ? -4.155 2.977 16.272 1.00 95.38 556 VAL A N 1
ATOM 4406 C CA . VAL A 1 556 ? -4.398 2.232 15.034 1.00 95.38 556 VAL A CA 1
ATOM 4407 C C . VAL A 1 556 ? -4.403 3.157 13.831 1.00 95.38 556 VAL A C 1
ATOM 4409 O O . VAL A 1 556 ? -4.871 4.287 13.905 1.00 95.38 556 VAL A O 1
ATOM 4412 N N . GLN A 1 557 ? -3.896 2.657 12.712 1.00 94.50 557 GLN A N 1
ATOM 4413 C CA . GLN A 1 557 ? -4.103 3.242 11.397 1.00 94.50 557 GLN A CA 1
ATOM 4414 C C . GLN A 1 557 ? -4.554 2.139 10.445 1.00 94.50 557 GLN A C 1
ATOM 4416 O O . GLN A 1 557 ? -3.813 1.164 10.267 1.00 94.50 557 GLN A O 1
ATOM 4421 N N . PRO A 1 558 ? -5.766 2.250 9.871 1.00 95.50 558 PRO A N 1
ATOM 4422 C CA . PRO A 1 558 ? -6.226 1.307 8.866 1.00 95.50 558 PRO A CA 1
ATOM 4423 C C . PRO A 1 558 ? -5.272 1.304 7.674 1.00 95.50 558 PRO A C 1
ATOM 4425 O O . PRO A 1 558 ? -4.907 2.365 7.169 1.00 95.50 558 PRO A O 1
ATOM 4428 N N . LEU A 1 559 ? -4.889 0.122 7.194 1.00 95.31 559 LEU A N 1
ATOM 4429 C CA . LEU A 1 559 ? -4.049 0.016 6.000 1.00 95.31 559 LEU A CA 1
ATOM 4430 C C . LEU A 1 559 ? -4.798 0.494 4.756 1.00 95.31 559 LEU A C 1
ATOM 4432 O O . LEU A 1 559 ? -4.182 1.099 3.897 1.00 95.31 559 LEU A O 1
ATOM 4436 N N . ALA A 1 560 ? -6.119 0.298 4.697 1.00 93.31 560 ALA A N 1
ATOM 4437 C CA . ALA A 1 560 ? -6.973 0.729 3.589 1.00 93.31 560 ALA A CA 1
ATOM 4438 C C . ALA A 1 560 ? -7.288 2.240 3.579 1.00 93.31 560 ALA A C 1
ATOM 4440 O O . ALA A 1 560 ? -7.989 2.705 2.678 1.00 93.31 560 ALA A O 1
ATOM 4441 N N . LEU A 1 561 ? -6.803 3.009 4.564 1.00 91.81 561 LEU A N 1
ATOM 4442 C CA . LEU A 1 561 ? -7.244 4.382 4.826 1.00 91.81 561 LEU A CA 1
ATOM 4443 C C . LEU A 1 561 ? -7.235 5.268 3.574 1.00 91.81 561 LEU A C 1
ATOM 4445 O O . LEU A 1 561 ? -8.252 5.877 3.250 1.00 91.81 561 LEU A O 1
ATOM 4449 N N . ASN A 1 562 ? -6.118 5.295 2.842 1.00 91.50 562 ASN A N 1
ATOM 4450 C CA . ASN A 1 562 ? -5.980 6.201 1.702 1.00 91.50 562 ASN A CA 1
ATOM 4451 C C . ASN A 1 562 ? -6.728 5.715 0.447 1.00 91.50 562 ASN A C 1
ATOM 4453 O O . ASN A 1 562 ? -6.898 6.496 -0.486 1.00 91.50 562 ASN A O 1
ATOM 4457 N N . THR A 1 563 ? -7.191 4.460 0.414 1.00 93.69 563 THR A N 1
ATOM 4458 C CA . THR A 1 563 ? -8.019 3.933 -0.692 1.00 93.69 563 THR A CA 1
ATOM 4459 C C . THR A 1 563 ? -9.504 4.238 -0.516 1.00 93.69 563 THR A C 1
ATOM 4461 O O . THR A 1 563 ? -10.226 4.319 -1.501 1.00 93.69 563 THR A O 1
ATOM 4464 N N . TYR A 1 564 ? -9.961 4.496 0.714 1.00 92.31 564 TYR A N 1
ATOM 4465 C CA . TYR A 1 564 ? -11.307 5.013 0.989 1.00 92.31 564 TYR A CA 1
ATOM 4466 C C . TYR A 1 564 ? -11.313 6.542 0.928 1.00 92.31 564 TYR A C 1
ATOM 4468 O O . TYR A 1 564 ? -11.500 7.227 1.933 1.00 92.31 564 TYR A O 1
ATOM 4476 N N . SER A 1 565 ? -11.050 7.087 -0.256 1.00 88.88 565 SER A N 1
ATOM 4477 C CA . SER A 1 565 ? -10.790 8.518 -0.441 1.00 88.88 565 SER A CA 1
ATOM 4478 C C . SER A 1 565 ? -11.619 9.192 -1.531 1.00 88.88 565 SER A C 1
ATOM 4480 O O . SER A 1 565 ? -11.576 10.418 -1.623 1.00 88.88 565 SER A O 1
ATOM 4482 N N . TYR A 1 566 ? -12.388 8.419 -2.305 1.00 92.31 566 TYR A N 1
ATOM 4483 C CA . TYR A 1 566 ? -13.225 8.911 -3.398 1.00 92.31 566 TYR A CA 1
ATOM 4484 C C . TYR A 1 566 ? -14.700 8.588 -3.175 1.00 92.31 566 TYR A C 1
ATOM 4486 O O . TYR A 1 566 ? -15.049 7.441 -2.892 1.00 92.31 566 TYR A O 1
ATOM 4494 N N . TYR A 1 567 ? -15.564 9.593 -3.329 1.00 92.88 567 TYR A N 1
ATOM 4495 C CA . TYR A 1 567 ? -17.006 9.467 -3.096 1.00 92.88 567 TYR A CA 1
ATOM 4496 C C . TYR A 1 567 ? -17.803 10.196 -4.173 1.00 92.88 567 TYR A C 1
ATOM 4498 O O . TYR A 1 567 ? -17.461 11.321 -4.539 1.00 92.88 567 TYR A O 1
ATOM 4506 N N . SER A 1 568 ? -18.885 9.575 -4.641 1.00 93.69 568 SER A N 1
ATOM 4507 C CA . SER A 1 568 ? -19.833 10.173 -5.582 1.00 93.69 568 SER A CA 1
ATOM 4508 C C . SER A 1 568 ? -21.227 10.214 -4.967 1.00 93.69 568 SER A C 1
ATOM 4510 O O . SER A 1 568 ? -21.670 9.259 -4.330 1.00 93.69 568 SER A O 1
ATOM 4512 N N . ASN A 1 569 ? -21.952 11.307 -5.207 1.00 93.69 569 ASN A N 1
ATOM 4513 C CA . ASN A 1 569 ? -23.350 11.433 -4.803 1.00 93.69 569 ASN A CA 1
ATOM 4514 C C . ASN A 1 569 ? -24.259 10.465 -5.577 1.00 93.69 569 ASN A C 1
ATOM 4516 O O . ASN A 1 569 ? -25.298 10.082 -5.046 1.00 93.69 569 ASN A O 1
ATOM 4520 N N . LYS A 1 570 ? -23.850 10.002 -6.771 1.00 93.81 570 LYS A N 1
ATOM 4521 C CA . LYS A 1 570 ? -24.568 8.955 -7.520 1.00 93.81 570 LYS A CA 1
ATOM 4522 C C . LYS A 1 570 ? -24.686 7.643 -6.731 1.00 93.81 570 LYS A C 1
ATOM 4524 O O . LYS A 1 570 ? -25.609 6.871 -6.950 1.00 93.81 570 LYS A O 1
ATOM 4529 N N . HIS A 1 571 ? -23.804 7.412 -5.758 1.00 94.44 571 HIS A N 1
ATOM 4530 C CA . HIS A 1 571 ? -23.769 6.193 -4.946 1.00 94.44 571 HIS A CA 1
ATOM 4531 C C . HIS A 1 571 ? -24.364 6.363 -3.540 1.00 94.44 571 HIS A C 1
ATOM 4533 O O . HIS A 1 571 ? -24.128 5.548 -2.645 1.00 94.44 571 HIS A O 1
ATOM 4539 N N . LYS A 1 572 ? -25.162 7.415 -3.321 1.00 94.88 572 LYS A N 1
ATOM 4540 C CA . LYS A 1 572 ? -25.763 7.737 -2.017 1.00 94.88 572 LYS A CA 1
ATOM 4541 C C . LYS A 1 572 ? -26.545 6.582 -1.376 1.00 94.88 572 LYS A C 1
ATOM 4543 O O . LYS A 1 572 ? -26.424 6.349 -0.173 1.00 94.88 572 LYS A O 1
ATOM 4548 N N . THR A 1 573 ? -27.286 5.816 -2.176 1.00 95.31 573 THR A N 1
ATOM 4549 C CA . THR A 1 573 ? -28.082 4.664 -1.722 1.00 95.31 573 THR A CA 1
ATOM 4550 C C . THR A 1 573 ? -27.197 3.512 -1.240 1.00 95.31 573 THR A C 1
ATOM 4552 O O . THR A 1 573 ? -27.501 2.884 -0.223 1.00 95.31 573 THR A O 1
ATOM 4555 N N . ASN A 1 574 ? -26.054 3.281 -1.894 1.00 95.69 574 ASN A N 1
ATOM 4556 C CA . ASN A 1 574 ? -25.063 2.295 -1.459 1.00 95.69 574 ASN A CA 1
ATOM 4557 C C . ASN A 1 574 ? -24.440 2.693 -0.119 1.00 95.69 574 ASN A C 1
ATOM 4559 O O . ASN A 1 574 ? -24.333 1.855 0.772 1.00 95.69 574 ASN A O 1
ATOM 4563 N N . HIS A 1 575 ? -24.097 3.970 0.073 1.00 95.00 575 HIS A N 1
ATOM 4564 C CA . HIS A 1 575 ? -23.556 4.454 1.347 1.00 95.00 575 HIS A CA 1
ATOM 4565 C C . HIS A 1 575 ? -24.559 4.332 2.505 1.00 95.00 575 HIS A C 1
ATOM 4567 O O . HIS A 1 575 ? -24.162 3.938 3.608 1.00 95.00 575 HIS A O 1
ATOM 4573 N N . LEU A 1 576 ? -25.850 4.601 2.257 1.00 96.31 576 LEU A N 1
ATOM 4574 C CA . LEU A 1 576 ? -26.932 4.326 3.212 1.00 96.31 576 LEU A CA 1
ATOM 4575 C C . LEU A 1 576 ? -27.002 2.839 3.567 1.00 96.31 576 LEU A C 1
ATOM 4577 O O . LEU A 1 576 ? -26.938 2.489 4.744 1.00 96.31 576 LEU A O 1
ATOM 4581 N N . SER A 1 577 ? -27.048 1.967 2.558 1.00 96.25 577 SER A N 1
ATOM 4582 C CA . SER A 1 577 ? -27.030 0.510 2.733 1.00 96.25 577 SER A CA 1
ATOM 4583 C C . SER A 1 577 ? -25.827 0.046 3.561 1.00 96.25 577 SER A C 1
ATOM 4585 O O . SER A 1 577 ? -25.983 -0.703 4.525 1.00 96.25 577 SER A O 1
ATOM 4587 N N . TRP A 1 578 ? -24.622 0.532 3.255 1.00 95.94 578 TRP A N 1
ATOM 4588 C CA . TRP A 1 578 ? -23.414 0.155 3.984 1.00 95.94 578 TRP A CA 1
ATOM 4589 C C . TRP A 1 578 ? -23.493 0.563 5.452 1.00 95.94 578 TRP A C 1
ATOM 4591 O O . TRP A 1 578 ? -23.226 -0.266 6.315 1.00 95.94 578 TRP A O 1
ATOM 4601 N N . ILE A 1 579 ? -23.907 1.793 5.764 1.00 95.50 579 ILE A N 1
ATOM 4602 C CA . ILE A 1 579 ? -24.039 2.227 7.161 1.00 95.50 579 ILE A CA 1
ATOM 4603 C C . ILE A 1 579 ? -25.100 1.397 7.890 1.00 95.50 579 ILE A C 1
ATOM 4605 O O . ILE A 1 579 ? -24.841 0.921 8.992 1.00 95.50 579 ILE A O 1
ATOM 4609 N N . VAL A 1 580 ? -26.250 1.143 7.272 1.00 96.25 580 VAL A N 1
ATOM 4610 C CA . VAL A 1 580 ? -27.329 0.356 7.882 1.00 96.25 580 VAL A CA 1
ATOM 4611 C C . VAL A 1 580 ? -26.897 -1.089 8.156 1.00 96.25 580 VAL A C 1
ATOM 4613 O O . VAL A 1 580 ? -27.056 -1.579 9.271 1.00 96.25 580 VAL A O 1
ATOM 4616 N N . TYR A 1 581 ? -26.316 -1.779 7.172 1.00 94.75 581 TYR A N 1
ATOM 4617 C CA . TYR A 1 581 ? -26.091 -3.226 7.259 1.00 94.75 581 TYR A CA 1
ATOM 4618 C C . TYR A 1 581 ? -24.703 -3.630 7.776 1.00 94.75 581 TYR A C 1
ATOM 4620 O O . TYR A 1 581 ? -24.539 -4.740 8.283 1.00 94.75 581 TYR A O 1
ATOM 4628 N N . ILE A 1 582 ? -23.692 -2.760 7.680 1.00 94.88 582 ILE A N 1
ATOM 4629 C CA . ILE A 1 582 ? -22.317 -3.086 8.100 1.00 94.88 582 ILE A CA 1
ATOM 4630 C C . ILE A 1 582 ? -22.066 -2.703 9.563 1.00 94.88 582 ILE A C 1
ATOM 4632 O O . ILE A 1 582 ? -21.197 -3.312 10.185 1.00 94.88 582 ILE A O 1
ATOM 4636 N N . THR A 1 583 ? -22.838 -1.782 10.159 1.00 95.31 583 THR A N 1
ATOM 4637 C CA . THR A 1 583 ? -22.622 -1.325 11.551 1.00 95.31 583 THR A CA 1
ATOM 4638 C C . THR A 1 583 ? -22.598 -2.481 12.563 1.00 95.31 583 THR A C 1
ATOM 4640 O O . THR A 1 583 ? -21.727 -2.512 13.433 1.00 95.31 583 THR A O 1
ATOM 4643 N N . GLU A 1 584 ? -23.488 -3.472 12.440 1.00 93.69 584 GLU A N 1
ATOM 4644 C CA . GLU A 1 584 ? -23.480 -4.647 13.331 1.00 93.69 584 GLU A CA 1
ATOM 4645 C C . GLU A 1 584 ? -22.197 -5.470 13.164 1.00 93.69 584 GLU A C 1
ATOM 4647 O O . GLU A 1 584 ? -21.500 -5.793 14.127 1.00 93.69 584 GLU A O 1
ATOM 4652 N N . THR A 1 585 ? -21.828 -5.737 11.909 1.00 93.62 585 THR A N 1
ATOM 4653 C CA . THR A 1 585 ? -20.592 -6.459 11.586 1.00 93.62 585 THR A CA 1
ATOM 4654 C C . THR A 1 585 ? -19.370 -5.690 12.091 1.00 93.62 585 THR A C 1
ATOM 4656 O O . THR A 1 585 ? -18.408 -6.294 12.565 1.00 93.62 585 THR A O 1
ATOM 4659 N N . PHE A 1 586 ? -19.397 -4.357 12.044 1.00 95.25 586 PHE A N 1
ATOM 4660 C CA . PHE A 1 586 ? -18.325 -3.519 12.561 1.00 95.25 586 PHE A CA 1
ATOM 4661 C C . PHE A 1 586 ? -18.115 -3.728 14.064 1.00 95.25 586 PHE A C 1
ATOM 4663 O O . PHE A 1 586 ? -16.976 -3.930 14.496 1.00 95.25 586 PHE A O 1
ATOM 4670 N N . TYR A 1 587 ? -19.202 -3.754 14.844 1.00 95.69 587 TYR A N 1
ATOM 4671 C CA . TYR A 1 587 ? -19.159 -4.054 16.275 1.00 95.69 587 TYR A CA 1
ATOM 4672 C C . TYR A 1 587 ? -18.536 -5.431 16.542 1.00 95.69 587 TYR A C 1
ATOM 4674 O O . TYR A 1 587 ? -17.582 -5.542 17.317 1.00 95.69 587 TYR A O 1
ATOM 4682 N N . ASP A 1 588 ? -19.007 -6.468 15.849 1.00 95.19 588 ASP A N 1
ATOM 4683 C CA . ASP A 1 588 ? -18.504 -7.836 16.014 1.00 95.19 588 ASP A CA 1
ATOM 4684 C C . ASP A 1 588 ? -17.013 -7.959 15.690 1.00 95.19 588 ASP A C 1
ATOM 4686 O O . ASP A 1 588 ? -16.262 -8.670 16.367 1.00 95.19 588 ASP A O 1
ATOM 4690 N N . LEU A 1 589 ? -16.558 -7.270 14.644 1.00 95.56 589 LEU A N 1
ATOM 4691 C CA . LEU A 1 589 ? -15.157 -7.271 14.249 1.00 95.56 589 LEU A CA 1
ATOM 4692 C C . LEU A 1 589 ? -14.278 -6.504 15.245 1.00 95.56 589 LEU A C 1
ATOM 4694 O O . LEU A 1 589 ? -13.218 -7.010 15.620 1.00 95.56 589 LEU A O 1
ATOM 4698 N N . LEU A 1 590 ? -14.723 -5.343 15.738 1.00 95.62 590 LEU A N 1
ATOM 4699 C CA . LEU A 1 590 ? -14.035 -4.619 16.813 1.00 95.62 590 LEU A CA 1
ATOM 4700 C C . LEU A 1 590 ? -13.943 -5.463 18.087 1.00 95.62 590 LEU A C 1
ATOM 4702 O O . LEU A 1 590 ? -12.891 -5.498 18.729 1.00 95.62 590 LEU A O 1
ATOM 4706 N N . LYS A 1 591 ? -15.009 -6.196 18.424 1.00 96.12 591 LYS A N 1
ATOM 4707 C CA . LYS A 1 591 ? -15.013 -7.118 19.559 1.00 96.12 591 LYS A CA 1
ATOM 4708 C C . LYS A 1 591 ? -13.986 -8.238 19.383 1.00 96.12 591 LYS A C 1
ATOM 4710 O O . LYS A 1 591 ? -13.260 -8.537 20.324 1.00 96.12 591 LYS A O 1
ATOM 4715 N N . LYS A 1 592 ? -13.852 -8.820 18.187 1.00 95.44 592 LYS A N 1
ATOM 4716 C CA . LYS A 1 592 ? -12.806 -9.826 17.914 1.00 95.44 592 LYS A CA 1
ATOM 4717 C C . LYS A 1 592 ? -11.393 -9.255 18.064 1.00 95.44 592 LYS A C 1
ATOM 4719 O O . LYS A 1 592 ? -10.532 -9.916 18.642 1.00 95.44 592 LYS A O 1
ATOM 4724 N N . LEU A 1 593 ? -11.151 -8.026 17.594 1.00 95.50 593 LEU A N 1
ATOM 4725 C CA . LEU A 1 593 ? -9.873 -7.337 17.810 1.00 95.50 593 LEU A CA 1
ATOM 4726 C C . LEU A 1 593 ? -9.596 -7.134 19.308 1.00 95.50 593 LEU A C 1
ATOM 4728 O O . LEU A 1 593 ? -8.476 -7.386 19.764 1.00 95.50 593 LEU A O 1
ATOM 4732 N N . TYR A 1 594 ? -10.609 -6.701 20.063 1.00 95.62 594 TYR A N 1
ATOM 4733 C CA . TYR A 1 594 ? -10.542 -6.570 21.516 1.00 95.62 594 TYR A CA 1
ATOM 4734 C C . TYR A 1 594 ? -10.204 -7.905 22.183 1.00 95.62 594 TYR A C 1
ATOM 4736 O O . TYR A 1 594 ? -9.238 -7.970 22.940 1.00 95.62 594 TYR A O 1
ATOM 4744 N N . ASP A 1 595 ? -10.933 -8.974 21.866 1.00 95.06 595 ASP A N 1
ATOM 4745 C CA . ASP A 1 595 ? -10.737 -10.295 22.462 1.00 95.06 595 ASP A CA 1
ATOM 4746 C C . ASP A 1 595 ? -9.317 -10.832 22.180 1.00 95.06 595 ASP A C 1
ATOM 4748 O O . ASP A 1 595 ? -8.628 -11.265 23.108 1.00 95.06 595 ASP A O 1
ATOM 4752 N N . ASP A 1 596 ? -8.817 -10.714 20.943 1.00 92.88 596 ASP A N 1
ATOM 4753 C CA . ASP A 1 596 ? -7.469 -11.168 20.562 1.00 92.88 596 ASP A CA 1
ATOM 4754 C C . ASP A 1 596 ? -6.356 -10.356 21.255 1.00 92.88 596 ASP A C 1
ATOM 4756 O O . ASP A 1 596 ? -5.382 -10.912 21.784 1.00 92.88 596 ASP A O 1
ATOM 4760 N N . CYS A 1 597 ? -6.478 -9.024 21.276 1.00 91.56 597 CYS A N 1
ATOM 4761 C CA . CYS A 1 597 ? -5.477 -8.151 21.894 1.00 91.56 597 CYS A CA 1
ATOM 4762 C C . CYS A 1 597 ? -5.493 -8.263 23.420 1.00 91.56 597 CYS A C 1
ATOM 4764 O O . CYS A 1 597 ? -4.450 -8.434 24.059 1.00 91.56 597 CYS A O 1
ATOM 4766 N N . CYS A 1 598 ? -6.674 -8.175 24.019 1.00 90.88 598 CYS A N 1
ATOM 4767 C CA . CYS A 1 598 ? -6.839 -8.066 25.460 1.00 90.88 598 CYS A CA 1
ATOM 4768 C C . CYS A 1 598 ? -6.799 -9.429 26.144 1.00 90.88 598 CYS A C 1
ATOM 4770 O O . CYS A 1 598 ? -6.213 -9.531 27.221 1.00 90.88 598 CYS A O 1
ATOM 4772 N N . GLY A 1 599 ? -7.279 -10.492 25.493 1.00 88.50 599 GLY A N 1
ATOM 4773 C CA . GLY A 1 599 ? -7.122 -11.866 25.970 1.00 88.50 599 GLY A CA 1
ATOM 4774 C C . GLY A 1 599 ? -5.658 -12.302 26.073 1.00 88.50 599 GLY A C 1
ATOM 4775 O O . GLY A 1 599 ? -5.302 -13.077 26.960 1.00 88.50 599 GLY A O 1
ATOM 4776 N N . THR A 1 600 ? -4.781 -11.747 25.231 1.00 85.31 600 THR A N 1
ATOM 4777 C CA . THR A 1 600 ? -3.341 -12.041 25.270 1.00 85.31 600 THR A CA 1
ATOM 4778 C C . THR A 1 600 ? -2.583 -11.133 26.245 1.00 85.31 600 THR A C 1
ATOM 4780 O O . THR A 1 600 ? -1.684 -11.590 26.952 1.00 85.31 600 THR A O 1
ATOM 4783 N N . CYS A 1 601 ? -2.930 -9.843 26.298 1.00 85.88 601 CYS A N 1
ATOM 4784 C CA . CYS A 1 601 ? -2.146 -8.839 27.022 1.00 85.88 601 CYS A CA 1
ATOM 4785 C C . CYS A 1 601 ? -2.627 -8.538 28.451 1.00 85.88 601 CYS A C 1
ATOM 4787 O O . CYS A 1 601 ? -1.825 -8.054 29.248 1.00 85.88 601 CYS A O 1
ATOM 4789 N N . LYS A 1 602 ? -3.904 -8.785 28.783 1.00 82.44 602 LYS A N 1
ATOM 4790 C CA . LYS A 1 602 ? -4.478 -8.539 30.124 1.00 82.44 602 LYS A CA 1
ATOM 4791 C C . LYS A 1 602 ? -4.619 -9.797 30.980 1.00 82.44 602 LYS A C 1
ATOM 4793 O O . LYS A 1 602 ? -5.027 -9.701 32.132 1.00 82.44 602 LYS A O 1
ATOM 4798 N N . LYS A 1 603 ? -4.288 -10.974 30.452 1.00 82.88 603 LYS A N 1
ATOM 4799 C CA . LYS A 1 603 ? -4.380 -12.226 31.208 1.00 82.88 603 LYS A CA 1
ATOM 4800 C C . LYS A 1 603 ? -3.326 -12.254 32.332 1.00 82.88 603 LYS A C 1
ATOM 4802 O O . LYS A 1 603 ? -2.147 -12.034 32.023 1.00 82.88 603 LYS A O 1
ATOM 4807 N N . PRO A 1 604 ? -3.700 -12.549 33.595 1.00 80.75 604 PRO A N 1
ATOM 4808 C CA . PRO A 1 604 ? -2.737 -12.824 34.664 1.00 80.75 604 PRO A CA 1
ATOM 4809 C C . PRO A 1 604 ? -1.733 -13.905 34.238 1.00 80.75 604 PRO A C 1
ATOM 4811 O O . PRO A 1 604 ? -2.115 -14.867 33.570 1.00 80.75 604 PRO A O 1
ATOM 4814 N N . GLY A 1 605 ? -0.447 -13.731 34.551 1.00 77.69 605 GLY A N 1
ATOM 4815 C CA . GLY A 1 605 ? 0.632 -14.586 34.034 1.00 77.69 605 GLY A CA 1
ATOM 4816 C C . GLY A 1 605 ? 1.249 -14.113 32.711 1.00 77.69 605 GLY A C 1
ATOM 4817 O O . GLY A 1 605 ? 2.315 -14.586 32.316 1.00 77.69 605 GLY A O 1
ATOM 4818 N N . SER A 1 606 ? 0.615 -13.182 31.987 1.00 83.62 606 SER A N 1
ATOM 4819 C CA . SER A 1 606 ? 1.207 -12.630 30.763 1.00 83.62 606 SER A CA 1
ATOM 4820 C C . SER A 1 606 ? 2.270 -11.574 31.081 1.00 83.62 606 SER A C 1
ATOM 4822 O O . SER A 1 606 ? 2.138 -10.759 31.996 1.00 83.62 606 SER A O 1
ATOM 4824 N N . ARG A 1 607 ? 3.323 -11.516 30.253 1.00 82.62 607 ARG A N 1
ATOM 4825 C CA . ARG A 1 607 ? 4.403 -10.524 30.404 1.00 82.62 607 ARG A CA 1
ATOM 4826 C C . ARG A 1 607 ? 3.888 -9.082 30.325 1.00 82.62 607 ARG A C 1
ATOM 4828 O O . ARG A 1 607 ? 4.441 -8.209 30.990 1.00 82.62 607 ARG A O 1
ATOM 4835 N N . CYS A 1 608 ? 2.868 -8.838 29.502 1.00 84.69 608 CYS A N 1
ATOM 4836 C CA . CYS A 1 608 ? 2.230 -7.530 29.351 1.00 84.69 608 CYS A CA 1
ATOM 4837 C C . CYS A 1 608 ? 1.361 -7.164 30.559 1.00 84.69 608 CYS A C 1
ATOM 4839 O O . CYS A 1 608 ? 1.284 -5.993 30.900 1.00 84.69 608 CYS A O 1
ATOM 4841 N N . TYR A 1 609 ? 0.749 -8.129 31.239 1.00 84.50 609 TYR A N 1
ATOM 4842 C CA . TYR A 1 609 ? 0.008 -7.844 32.462 1.00 84.50 609 TYR A CA 1
ATOM 4843 C C . TYR A 1 609 ? 0.957 -7.544 33.631 1.00 84.50 609 TYR A C 1
ATOM 4845 O O . TYR A 1 609 ? 0.829 -6.523 34.299 1.00 84.50 609 TYR A O 1
ATOM 4853 N N . GLU A 1 610 ? 1.965 -8.393 33.838 1.00 82.50 610 GLU A N 1
ATOM 4854 C CA . GLU A 1 610 ? 2.822 -8.326 35.029 1.00 82.50 610 GLU A CA 1
ATOM 4855 C C . GLU A 1 610 ? 3.932 -7.275 34.938 1.00 82.50 610 GLU A C 1
ATOM 4857 O O . GLU A 1 610 ? 4.227 -6.582 35.908 1.00 82.50 610 GLU A O 1
ATOM 4862 N N . LYS A 1 611 ? 4.590 -7.177 33.776 1.00 83.88 611 LYS A N 1
ATOM 4863 C CA . LYS A 1 611 ? 5.872 -6.462 33.619 1.00 83.88 611 LYS A CA 1
ATOM 4864 C C . LYS A 1 611 ? 5.774 -5.229 32.726 1.00 83.88 611 LYS A C 1
ATOM 4866 O O . LYS A 1 611 ? 6.810 -4.726 32.284 1.00 83.88 611 LYS A O 1
ATOM 4871 N N . CYS A 1 612 ? 4.562 -4.795 32.380 1.00 87.31 612 CYS A N 1
ATOM 4872 C CA . CYS A 1 612 ? 4.362 -3.616 31.538 1.00 87.31 612 CYS A CA 1
ATOM 4873 C C . CYS A 1 612 ? 4.525 -2.316 32.321 1.00 87.31 612 CYS A C 1
ATOM 4875 O O . CYS A 1 612 ? 5.162 -1.399 31.815 1.00 87.31 612 CYS A O 1
ATOM 4877 N N . CYS A 1 613 ? 4.006 -2.244 33.546 1.00 91.56 613 CYS A N 1
ATOM 4878 C CA . CYS A 1 613 ? 4.068 -1.039 34.371 1.00 91.56 613 CYS A CA 1
ATOM 4879 C C . CYS A 1 613 ? 4.807 -1.307 35.683 1.00 91.56 613 CYS A C 1
ATOM 4881 O O . CYS A 1 613 ? 4.610 -2.350 36.312 1.00 91.56 613 CYS A O 1
ATOM 4883 N N . THR A 1 614 ? 5.625 -0.345 36.108 1.00 91.69 614 THR A N 1
ATOM 4884 C CA . THR A 1 614 ? 6.299 -0.374 37.413 1.00 91.69 614 THR A CA 1
ATOM 4885 C C . THR A 1 614 ? 5.292 -0.206 38.556 1.00 91.69 614 THR A C 1
ATOM 4887 O O . THR A 1 614 ? 4.187 0.300 38.355 1.00 91.69 614 THR A O 1
ATOM 4890 N N . GLU A 1 615 ? 5.655 -0.618 39.773 1.00 87.69 615 GLU A N 1
ATOM 4891 C CA . GLU A 1 615 ? 4.797 -0.467 40.964 1.00 87.69 615 GLU A CA 1
ATOM 4892 C C . GLU A 1 615 ? 4.467 1.000 41.280 1.00 87.69 615 GLU A C 1
ATOM 4894 O O . GLU A 1 615 ? 3.380 1.311 41.762 1.00 87.69 615 GLU A O 1
ATOM 4899 N N . GLY A 1 616 ? 5.380 1.923 40.963 1.00 89.38 616 GLY A N 1
ATOM 4900 C CA . GLY A 1 616 ? 5.196 3.361 41.164 1.00 89.38 616 GLY A CA 1
ATOM 4901 C C . GLY A 1 616 ? 4.295 4.049 40.135 1.00 89.38 616 GLY A C 1
ATOM 4902 O O . GLY A 1 616 ? 3.953 5.210 40.334 1.00 89.38 616 GLY A O 1
ATOM 4903 N N . CYS A 1 617 ? 3.899 3.367 39.058 1.00 93.50 617 CYS A N 1
ATOM 4904 C CA . CYS A 1 617 ? 3.170 3.976 37.950 1.00 93.50 617 CYS A CA 1
ATOM 4905 C C . CYS A 1 617 ? 1.789 4.511 38.374 1.00 93.50 617 CYS A C 1
ATOM 4907 O O . CYS A 1 617 ? 0.916 3.756 38.807 1.00 93.50 617 CYS A O 1
ATOM 4909 N N . GLU A 1 618 ? 1.566 5.813 38.186 1.00 93.44 618 GLU A N 1
ATOM 4910 C CA . GLU A 1 618 ? 0.320 6.496 38.562 1.00 93.44 618 GLU A CA 1
ATOM 4911 C C . GLU A 1 618 ? -0.892 5.963 37.794 1.00 93.44 618 GLU A C 1
ATOM 4913 O O . GLU A 1 618 ? -1.959 5.757 38.371 1.00 93.44 618 GLU A O 1
ATOM 4918 N N . VAL A 1 619 ? -0.716 5.697 36.497 1.00 93.31 619 VAL A N 1
ATOM 4919 C CA . VAL A 1 619 ? -1.768 5.150 35.629 1.00 93.31 619 VAL A CA 1
ATOM 4920 C C . VAL A 1 619 ? -2.126 3.719 36.036 1.00 93.31 619 VAL A C 1
ATOM 4922 O O . VAL A 1 619 ? -3.304 3.373 36.086 1.00 93.31 619 VAL A O 1
ATOM 4925 N N . LYS A 1 620 ? -1.131 2.892 36.392 1.00 92.50 620 LYS A N 1
ATOM 4926 C CA . LYS A 1 620 ? -1.363 1.529 36.900 1.00 92.50 620 LYS A CA 1
ATOM 4927 C C . LYS A 1 620 ? -2.227 1.563 38.162 1.00 92.50 620 LYS A C 1
ATOM 4929 O O . LYS A 1 620 ? -3.266 0.909 38.192 1.00 92.50 620 LYS A O 1
ATOM 4934 N N . LYS A 1 621 ? -1.840 2.384 39.143 1.00 92.81 621 LYS A N 1
ATOM 4935 C CA . LYS A 1 621 ? -2.587 2.569 40.397 1.00 92.81 621 LYS A CA 1
ATOM 4936 C C . LYS A 1 621 ? -4.002 3.089 40.154 1.00 92.81 621 LYS A C 1
ATOM 4938 O O . LYS A 1 621 ? -4.938 2.648 40.813 1.00 92.81 621 LYS A O 1
ATOM 4943 N N . ALA A 1 622 ? -4.174 3.999 39.192 1.00 92.88 622 ALA A N 1
ATOM 4944 C CA . ALA A 1 622 ? -5.494 4.503 38.828 1.00 92.88 622 ALA A CA 1
ATOM 4945 C C . ALA A 1 622 ? -6.397 3.399 38.266 1.00 92.88 622 ALA A C 1
ATOM 4947 O O . ALA A 1 622 ? -7.537 3.263 38.705 1.00 92.88 622 ALA A O 1
ATOM 4948 N N . TYR A 1 623 ? -5.882 2.555 37.368 1.00 91.56 623 TYR A N 1
ATOM 4949 C CA . TYR A 1 623 ? -6.644 1.404 36.889 1.00 91.56 623 TYR A CA 1
ATOM 4950 C C . TYR A 1 623 ? -6.959 0.393 37.995 1.00 91.56 623 TYR A C 1
ATOM 4952 O O . TYR A 1 623 ? -8.074 -0.114 38.035 1.00 91.56 623 TYR A O 1
ATOM 4960 N N . GLU A 1 624 ? -6.024 0.116 38.905 1.00 90.38 624 GLU A N 1
ATOM 4961 C CA . GLU A 1 624 ? -6.270 -0.763 40.059 1.00 90.38 624 GLU A CA 1
ATOM 4962 C C . GLU A 1 624 ? -7.361 -0.192 40.982 1.00 90.38 624 GLU A C 1
ATOM 4964 O O . GLU A 1 624 ? -8.219 -0.935 41.459 1.00 90.38 624 GLU A O 1
ATOM 4969 N N . ALA A 1 625 ? -7.400 1.130 41.186 1.00 91.19 625 ALA A N 1
ATOM 4970 C CA . ALA A 1 625 ? -8.460 1.805 41.938 1.00 91.19 625 ALA A CA 1
ATOM 4971 C C . ALA A 1 625 ? -9.829 1.739 41.230 1.00 91.19 625 ALA A C 1
ATOM 4973 O O . ALA A 1 625 ? -10.862 1.611 41.892 1.00 91.19 625 ALA A O 1
ATOM 4974 N N . ILE A 1 626 ? -9.850 1.807 39.892 1.00 89.00 626 ILE A N 1
ATOM 4975 C CA . ILE A 1 626 ? -11.066 1.610 39.086 1.00 89.00 626 ILE A CA 1
ATOM 4976 C C . ILE A 1 626 ? -11.564 0.163 39.220 1.00 89.00 626 ILE A C 1
ATOM 4978 O O . ILE A 1 626 ? -12.739 -0.052 39.517 1.00 89.00 626 ILE A O 1
ATOM 4982 N N . GLU A 1 627 ? -10.680 -0.823 39.046 1.00 87.75 627 GLU A N 1
ATOM 4983 C CA . GLU A 1 627 ? -11.002 -2.259 39.084 1.00 87.75 627 GLU A CA 1
ATOM 4984 C C . GLU A 1 627 ? -11.462 -2.719 40.475 1.00 87.75 627 GLU A C 1
ATOM 4986 O O . GLU A 1 627 ? -12.446 -3.449 40.588 1.00 87.75 627 GLU A O 1
ATOM 4991 N N . SER A 1 628 ? -10.818 -2.231 41.538 1.00 88.62 628 SER A N 1
ATOM 4992 C CA . SER A 1 628 ? -11.206 -2.493 42.934 1.00 88.62 628 SER A CA 1
ATOM 4993 C C . SER A 1 628 ? -12.429 -1.694 43.401 1.00 88.62 628 SER A C 1
ATOM 4995 O O . SER A 1 628 ? -12.835 -1.814 44.554 1.00 88.62 628 SER A O 1
ATOM 4997 N N . LYS A 1 629 ? -13.025 -0.874 42.523 1.00 85.88 629 LYS A N 1
ATOM 4998 C CA . LYS A 1 629 ? -14.167 0.008 42.810 1.00 85.88 629 LYS A CA 1
ATOM 4999 C C . LYS A 1 629 ? -13.951 0.989 43.976 1.00 85.88 629 LYS A C 1
ATOM 5001 O O . LYS A 1 629 ? -14.934 1.543 44.446 1.00 85.88 629 LYS A O 1
ATOM 5006 N N . SER A 1 630 ? -12.707 1.313 44.333 1.00 83.81 630 SER A N 1
ATOM 5007 C CA . SER A 1 630 ? -12.322 2.202 45.449 1.00 83.81 630 SER A CA 1
ATOM 5008 C C . SER A 1 630 ? -13.184 3.465 45.615 1.00 83.81 630 SER A C 1
ATOM 5010 O O . SER A 1 630 ? -13.369 4.217 44.663 1.00 83.81 630 SER A O 1
ATOM 5012 N N . ASP A 1 631 ? -13.651 3.779 46.821 1.00 86.75 631 ASP A N 1
ATOM 5013 C CA . ASP A 1 631 ? -14.483 4.974 47.061 1.00 86.75 631 ASP A CA 1
ATOM 5014 C C . ASP A 1 631 ? -13.734 6.303 46.843 1.00 86.75 631 ASP A C 1
ATOM 5016 O O . ASP A 1 631 ? -14.348 7.360 46.697 1.00 86.75 631 ASP A O 1
ATOM 5020 N N . ASN A 1 632 ? -12.401 6.265 46.745 1.00 87.12 632 ASN A N 1
ATOM 5021 C CA . ASN A 1 632 ? -11.592 7.440 46.447 1.00 87.12 632 ASN A CA 1
ATOM 5022 C C . ASN A 1 632 ? -11.663 7.805 44.951 1.00 87.12 632 ASN A C 1
ATOM 5024 O O . ASN A 1 632 ? -11.004 7.204 44.096 1.00 87.12 632 ASN A O 1
ATOM 5028 N N . THR A 1 633 ? -12.432 8.847 44.638 1.00 83.38 633 THR A N 1
ATOM 5029 C CA . THR A 1 633 ? -12.625 9.351 43.272 1.00 83.38 633 THR A CA 1
ATOM 5030 C C . THR A 1 633 ? -11.346 9.893 42.631 1.00 83.38 633 THR A C 1
ATOM 5032 O O . THR A 1 633 ? -11.155 9.713 41.430 1.00 83.38 633 THR A O 1
ATOM 5035 N N . ASP A 1 634 ? -10.436 10.504 43.394 1.00 84.69 634 ASP A N 1
ATOM 5036 C CA . ASP A 1 634 ? -9.173 11.036 42.857 1.00 84.69 634 ASP A CA 1
ATOM 5037 C C . ASP A 1 634 ? -8.168 9.924 42.536 1.00 84.69 634 ASP A C 1
ATOM 5039 O O . ASP A 1 634 ? -7.411 10.002 41.558 1.00 84.69 634 ASP A O 1
ATOM 5043 N N . ALA A 1 635 ? -8.207 8.826 43.297 1.00 85.62 635 ALA A N 1
ATOM 5044 C CA . ALA A 1 635 ? -7.428 7.634 42.985 1.00 85.62 635 ALA A CA 1
ATOM 5045 C C . ALA A 1 635 ? -7.819 7.057 41.613 1.00 85.62 635 ALA A C 1
ATOM 5047 O O . ALA A 1 635 ? -6.934 6.650 40.864 1.00 85.62 635 ALA A O 1
ATOM 5048 N N . LYS A 1 636 ? -9.107 7.118 41.242 1.00 86.06 636 LYS A N 1
ATOM 5049 C CA . LYS A 1 636 ? -9.649 6.616 39.965 1.00 86.06 636 LYS A CA 1
ATOM 5050 C C . LYS A 1 636 ? -9.389 7.519 38.751 1.00 86.06 636 LYS A C 1
ATOM 5052 O O . LYS A 1 636 ? -9.433 7.027 37.628 1.00 86.06 636 LYS A O 1
ATOM 5057 N N . LYS A 1 637 ? -9.126 8.820 38.930 1.00 86.62 637 LYS A N 1
ATOM 5058 C CA . LYS A 1 637 ? -8.898 9.747 37.800 1.00 86.62 637 LYS A CA 1
ATOM 5059 C C . LYS A 1 637 ? -7.677 9.334 36.977 1.00 86.62 637 LYS A C 1
ATOM 5061 O O . LYS A 1 637 ? -6.643 9.018 37.559 1.00 86.62 637 LYS A O 1
ATOM 5066 N N . LEU A 1 638 ? -7.786 9.363 35.650 1.00 87.06 638 LEU A N 1
ATOM 5067 C CA . LEU A 1 638 ? -6.670 9.125 34.721 1.00 87.06 638 LEU A CA 1
ATOM 5068 C C . LEU A 1 638 ? -6.081 10.426 34.164 1.00 87.06 638 LEU A C 1
ATOM 5070 O O . LEU A 1 638 ? -4.911 10.445 33.781 1.00 87.06 638 LEU A O 1
ATOM 5074 N N . ASP A 1 639 ? -6.867 11.502 34.150 1.00 81.81 639 ASP A N 1
ATOM 5075 C CA . ASP A 1 639 ? -6.458 12.791 33.598 1.00 81.81 639 ASP A CA 1
ATOM 5076 C C . ASP A 1 639 ? -5.250 13.358 34.342 1.00 81.81 639 ASP A C 1
ATOM 5078 O O . ASP A 1 639 ? -5.205 13.400 35.574 1.00 81.81 639 ASP A O 1
ATOM 5082 N N . GLY A 1 640 ? -4.243 13.770 33.574 1.00 82.81 640 GLY A N 1
ATOM 5083 C CA . GLY A 1 640 ? -2.999 14.328 34.104 1.00 82.81 640 GLY A CA 1
ATOM 5084 C C . GLY A 1 640 ? -2.021 13.298 34.682 1.00 82.81 640 GLY A C 1
ATOM 5085 O O . GLY A 1 640 ? -0.868 13.657 34.916 1.00 82.81 640 GLY A O 1
ATOM 5086 N N . LYS A 1 641 ? -2.419 12.027 34.849 1.00 89.81 641 LYS A N 1
ATOM 5087 C CA . LYS A 1 641 ? -1.523 10.949 35.303 1.00 89.81 641 LYS A CA 1
ATOM 5088 C C . LYS A 1 641 ? -0.703 10.387 34.155 1.00 89.81 641 LYS A C 1
ATOM 5090 O O . LYS A 1 641 ? -1.190 10.228 33.029 1.00 89.81 641 LYS A O 1
ATOM 5095 N N . ASN A 1 642 ? 0.541 10.018 34.448 1.00 91.94 642 ASN A N 1
ATOM 5096 C CA . ASN A 1 642 ? 1.470 9.510 33.441 1.00 91.94 642 ASN A CA 1
ATOM 5097 C C . ASN A 1 642 ? 2.002 8.116 33.772 1.00 91.94 642 ASN A C 1
ATOM 5099 O O . ASN A 1 642 ? 2.055 7.678 34.924 1.00 91.94 642 ASN A O 1
ATOM 5103 N N . HIS A 1 643 ? 2.373 7.385 32.719 1.00 92.81 643 HIS A N 1
ATOM 5104 C CA . HIS A 1 643 ? 3.163 6.175 32.905 1.00 92.81 643 HIS A CA 1
ATOM 5105 C C . HIS A 1 643 ? 4.555 6.563 33.395 1.00 92.81 643 HIS A C 1
ATOM 5107 O O . HIS A 1 643 ? 5.067 7.624 33.049 1.00 92.81 643 HIS A O 1
ATOM 5113 N N . ASP A 1 644 ? 5.171 5.707 34.207 1.00 91.38 644 ASP A N 1
ATOM 5114 C CA . ASP A 1 644 ? 6.578 5.895 34.558 1.00 91.38 644 ASP A CA 1
ATOM 5115 C C . ASP A 1 644 ? 7.451 5.661 33.317 1.00 91.38 644 ASP A C 1
ATOM 5117 O O . ASP A 1 644 ? 7.141 4.789 32.505 1.00 91.38 644 ASP A O 1
ATOM 5121 N N . LYS A 1 645 ? 8.577 6.374 33.201 1.00 87.94 645 LYS A N 1
ATOM 5122 C CA . LYS A 1 645 ? 9.508 6.249 32.063 1.00 87.94 645 LYS A CA 1
ATOM 5123 C C . LYS A 1 645 ? 10.025 4.823 31.827 1.00 87.94 645 LYS A C 1
ATOM 5125 O O . LYS A 1 645 ? 10.468 4.511 30.728 1.00 87.94 645 LYS A O 1
ATOM 5130 N N . ASN A 1 646 ? 10.009 3.971 32.856 1.00 89.38 646 ASN A N 1
ATOM 5131 C CA . ASN A 1 646 ? 10.440 2.577 32.764 1.00 89.38 646 ASN A CA 1
ATOM 5132 C C . ASN A 1 646 ? 9.288 1.616 32.423 1.00 89.38 646 ASN A C 1
ATOM 5134 O O . ASN A 1 646 ? 9.514 0.410 32.285 1.00 89.38 646 ASN A O 1
ATOM 5138 N N . CYS A 1 647 ? 8.050 2.108 32.304 1.00 91.50 647 CYS A N 1
ATOM 5139 C CA . CYS A 1 647 ? 6.949 1.315 31.772 1.00 91.50 647 CYS A CA 1
ATOM 5140 C C . CYS A 1 647 ? 7.226 0.970 30.303 1.00 91.50 647 CYS A C 1
ATOM 5142 O O . CYS A 1 647 ? 7.881 1.718 29.578 1.00 91.50 647 CYS A O 1
ATOM 5144 N N . LYS A 1 648 ? 6.704 -0.161 29.836 1.00 90.62 648 LYS A N 1
ATOM 5145 C CA . LYS A 1 648 ? 6.864 -0.612 28.451 1.00 90.62 648 LYS A CA 1
ATOM 5146 C C . LYS A 1 648 ? 5.715 -0.110 27.604 1.00 90.62 648 LYS A C 1
ATOM 5148 O O . LYS A 1 648 ? 4.554 -0.339 27.928 1.00 90.62 648 LYS A O 1
ATOM 5153 N N . SER A 1 649 ? 6.040 0.556 26.505 1.00 90.94 649 SER A N 1
ATOM 5154 C CA . SER A 1 649 ? 5.028 0.996 25.551 1.00 90.94 649 SER A CA 1
ATOM 5155 C C . SER A 1 649 ? 4.408 -0.186 24.794 1.00 90.94 649 SER A C 1
ATOM 5157 O O . SER A 1 649 ? 5.038 -1.225 24.579 1.00 90.94 649 SER A O 1
ATOM 5159 N N . ILE A 1 650 ? 3.171 0.001 24.338 1.00 92.00 650 ILE A N 1
ATOM 5160 C CA . ILE A 1 650 ? 2.449 -0.909 23.450 1.00 92.00 650 ILE A CA 1
ATOM 5161 C C . ILE A 1 650 ? 3.226 -1.236 22.168 1.00 92.00 650 ILE A C 1
ATOM 5163 O O . ILE A 1 650 ? 3.120 -2.358 21.679 1.00 92.00 650 ILE A O 1
ATOM 5167 N N . VAL A 1 651 ? 4.070 -0.323 21.673 1.00 89.56 651 VAL A N 1
ATOM 5168 C CA . VAL A 1 651 ? 4.880 -0.535 20.455 1.00 89.56 651 VAL A CA 1
ATOM 5169 C C . VAL A 1 651 ? 5.959 -1.607 20.622 1.00 89.56 651 VAL A C 1
ATOM 5171 O O . VAL A 1 651 ? 6.494 -2.121 19.644 1.00 89.56 651 VAL A O 1
ATOM 5174 N N . GLN A 1 652 ? 6.274 -1.972 21.869 1.00 86.69 652 GLN A N 1
ATOM 5175 C CA . GLN A 1 652 ? 7.206 -3.051 22.207 1.00 86.69 652 GLN A CA 1
ATOM 5176 C C . GLN A 1 652 ? 6.485 -4.394 22.425 1.00 86.69 652 GLN A C 1
ATOM 5178 O O . GLN A 1 652 ? 7.122 -5.410 22.719 1.00 86.69 652 GLN A O 1
ATOM 5183 N N . CYS A 1 653 ? 5.150 -4.420 22.330 1.00 87.38 653 CYS A N 1
ATOM 5184 C CA . CYS A 1 653 ? 4.368 -5.636 22.494 1.00 87.38 653 CYS A CA 1
ATOM 5185 C C . CYS A 1 653 ? 4.502 -6.538 21.265 1.00 87.38 653 CYS A C 1
ATOM 5187 O O . CYS A 1 653 ? 4.122 -6.166 20.158 1.00 87.38 653 CYS A O 1
ATOM 5189 N N . ARG A 1 654 ? 4.954 -7.776 21.489 1.00 85.88 654 ARG A N 1
ATOM 5190 C CA . ARG A 1 654 ? 5.124 -8.785 20.432 1.00 85.88 654 ARG A CA 1
ATOM 5191 C C . ARG A 1 654 ? 3.812 -9.346 19.877 1.00 85.88 654 ARG A C 1
ATOM 5193 O O . ARG A 1 654 ? 3.856 -10.017 18.861 1.00 85.88 654 ARG A O 1
ATOM 5200 N N . ASN A 1 655 ? 2.679 -9.089 20.532 1.00 88.44 655 ASN A N 1
ATOM 5201 C CA . ASN A 1 655 ? 1.378 -9.640 20.135 1.00 88.44 655 ASN A CA 1
ATOM 5202 C C . ASN A 1 655 ? 0.450 -8.578 19.534 1.00 88.44 655 ASN A C 1
ATOM 5204 O O . ASN A 1 655 ? -0.316 -8.876 18.625 1.00 88.44 655 ASN A O 1
ATOM 5208 N N . THR A 1 656 ? 0.523 -7.332 20.015 1.00 91.25 656 THR A N 1
ATOM 5209 C CA . THR A 1 656 ? -0.414 -6.285 19.591 1.00 91.25 656 THR A CA 1
ATOM 5210 C C . THR A 1 656 ? -0.260 -5.958 18.115 1.00 91.25 656 THR A C 1
ATOM 5212 O O . THR A 1 656 ? -1.254 -5.926 17.405 1.00 91.25 656 THR A O 1
ATOM 5215 N N . HIS A 1 657 ? 0.961 -5.727 17.628 1.00 92.06 657 HIS A N 1
ATOM 5216 C CA . HIS A 1 657 ? 1.155 -5.327 16.234 1.00 92.06 657 HIS A CA 1
ATOM 5217 C C . HIS A 1 657 ? 0.807 -6.435 15.230 1.00 92.06 657 HIS A C 1
ATOM 5219 O O . HIS A 1 657 ? 0.088 -6.123 14.284 1.00 92.06 657 HIS A O 1
ATOM 5225 N N . PRO A 1 658 ? 1.171 -7.715 15.460 1.00 93.12 658 PRO A N 1
ATOM 5226 C CA . PRO A 1 658 ? 0.615 -8.832 14.692 1.00 93.12 658 PRO A CA 1
ATOM 5227 C C . PRO A 1 658 ? -0.915 -8.884 14.688 1.00 93.12 658 PRO A C 1
ATOM 5229 O O . PRO A 1 658 ? -1.515 -9.082 13.635 1.00 93.12 658 PRO A O 1
ATOM 5232 N N . ASN A 1 659 ? -1.569 -8.656 15.833 1.00 93.94 659 ASN A N 1
ATOM 5233 C CA . ASN A 1 659 ? -3.032 -8.622 15.893 1.00 93.94 659 ASN A CA 1
ATOM 5234 C C . ASN A 1 659 ? -3.608 -7.436 15.105 1.00 93.94 659 ASN A C 1
ATOM 5236 O O . ASN A 1 659 ? -4.554 -7.615 14.345 1.00 93.94 659 ASN A O 1
ATOM 5240 N N . LEU A 1 660 ? -3.020 -6.242 15.214 1.00 95.62 660 LEU A N 1
ATOM 5241 C CA . LEU A 1 660 ? -3.401 -5.096 14.383 1.00 95.62 660 LEU A CA 1
ATOM 5242 C C . LEU A 1 660 ? -3.256 -5.435 12.896 1.00 95.62 660 LEU A C 1
ATOM 5244 O O . LEU A 1 660 ? -4.211 -5.278 12.137 1.00 95.62 660 LEU A O 1
ATOM 5248 N N . TYR A 1 661 ? -2.107 -5.990 12.501 1.00 95.19 661 TYR A N 1
ATOM 5249 C CA . TYR A 1 661 ? -1.835 -6.398 11.127 1.00 95.19 661 TYR A CA 1
ATOM 5250 C C . TYR A 1 661 ? -2.859 -7.411 10.624 1.00 95.19 661 TYR A C 1
ATOM 5252 O O . TYR A 1 661 ? -3.432 -7.206 9.550 1.00 95.19 661 TYR A O 1
ATOM 5260 N N . LYS A 1 662 ? -3.159 -8.447 11.418 1.00 94.06 662 LYS A N 1
ATOM 5261 C CA . LYS A 1 662 ? -4.201 -9.444 11.139 1.00 94.06 662 LYS A CA 1
ATOM 5262 C C . LYS A 1 662 ? -5.520 -8.769 10.776 1.00 94.06 662 LYS A C 1
ATOM 5264 O O . LYS A 1 662 ? -6.090 -9.117 9.755 1.00 94.06 662 LYS A O 1
ATOM 5269 N N . TYR A 1 663 ? -5.969 -7.772 11.532 1.00 95.00 663 TYR A N 1
ATOM 5270 C CA . TYR A 1 663 ? -7.245 -7.091 11.277 1.00 95.00 663 TYR A CA 1
ATOM 5271 C C . TYR A 1 663 ? -7.184 -5.943 10.252 1.00 95.00 663 TYR A C 1
ATOM 5273 O O . TYR A 1 663 ? -8.195 -5.284 10.026 1.00 95.00 663 TYR A O 1
ATOM 5281 N N . GLY A 1 664 ? -6.045 -5.721 9.588 1.00 95.56 664 GLY A N 1
ATOM 5282 C CA . GLY A 1 664 ? -5.910 -4.687 8.554 1.00 95.56 664 GLY A CA 1
ATOM 5283 C C . GLY A 1 664 ? -5.457 -3.323 9.075 1.00 95.56 664 GLY A C 1
ATOM 5284 O O . GLY A 1 664 ? -5.741 -2.307 8.447 1.00 95.56 664 GLY A O 1
ATOM 5285 N N . PHE A 1 665 ? -4.738 -3.292 10.197 1.00 96.62 665 PHE A N 1
ATOM 5286 C CA . PHE A 1 665 ? -4.165 -2.082 10.782 1.00 96.62 665 PHE A CA 1
ATOM 5287 C C . PHE A 1 665 ? -2.644 -2.164 10.906 1.00 96.62 665 PHE A C 1
ATOM 5289 O O . PHE A 1 665 ? -2.040 -3.231 10.962 1.00 96.62 665 PHE A O 1
ATOM 5296 N N . THR A 1 666 ? -2.027 -1.005 11.061 1.00 95.00 666 THR A N 1
ATOM 5297 C CA . THR A 1 666 ? -0.719 -0.850 11.700 1.00 95.00 666 THR A CA 1
ATOM 5298 C C . THR A 1 666 ? -0.860 0.093 12.897 1.00 95.00 666 THR A C 1
ATOM 5300 O O . THR A 1 666 ? -1.947 0.612 13.160 1.00 95.00 666 THR A O 1
ATOM 5303 N N . PHE A 1 667 ? 0.215 0.317 13.649 1.00 94.06 667 PHE A N 1
ATOM 5304 C CA . PHE A 1 667 ? 0.227 1.393 14.636 1.00 94.06 667 PHE A CA 1
ATOM 5305 C C . PHE A 1 667 ? 0.085 2.756 13.952 1.00 94.06 667 PHE A C 1
ATOM 5307 O O . PHE A 1 667 ? 0.816 3.025 12.999 1.00 94.06 667 PHE A O 1
ATOM 5314 N N . GLY A 1 668 ? -0.808 3.612 14.457 1.00 92.31 668 GLY A N 1
ATOM 5315 C CA . GLY A 1 668 ? -1.062 4.924 13.852 1.00 92.31 668 GLY A CA 1
ATOM 5316 C C . GLY A 1 668 ? 0.083 5.914 14.033 1.00 92.31 668 GLY A C 1
ATOM 5317 O O . GLY A 1 668 ? 0.540 6.532 13.078 1.00 92.31 668 GLY A O 1
ATOM 5318 N N . ASN A 1 669 ? 0.622 6.024 15.247 1.00 91.56 669 ASN A N 1
ATOM 5319 C CA . ASN A 1 669 ? 1.839 6.799 15.477 1.00 91.56 669 ASN A CA 1
ATOM 5320 C C . ASN A 1 669 ? 2.737 6.116 16.518 1.00 91.56 669 ASN A C 1
ATOM 5322 O O . ASN A 1 669 ? 2.626 6.407 17.711 1.00 91.56 669 ASN A O 1
ATOM 5326 N N . PRO A 1 670 ? 3.641 5.210 16.096 1.00 90.56 670 PRO A N 1
ATOM 5327 C CA . PRO A 1 670 ? 4.528 4.495 17.012 1.00 90.56 670 PRO A CA 1
ATOM 5328 C C . PRO A 1 670 ? 5.335 5.419 17.930 1.00 90.56 670 PRO A C 1
ATOM 5330 O O . PRO A 1 670 ? 5.425 5.173 19.134 1.00 90.56 670 PRO A O 1
ATOM 5333 N N . LEU A 1 671 ? 5.870 6.520 17.394 1.00 88.25 671 LEU A N 1
ATOM 5334 C CA . LEU A 1 671 ? 6.617 7.501 18.182 1.00 88.25 671 LEU A CA 1
ATOM 5335 C C . LEU A 1 671 ? 5.727 8.144 19.253 1.00 88.25 671 LEU A C 1
ATOM 5337 O O . LEU A 1 671 ? 6.092 8.151 20.428 1.00 88.25 671 LEU A O 1
ATOM 5341 N N . GLY A 1 672 ? 4.532 8.589 18.866 1.00 88.31 672 GLY A N 1
ATOM 5342 C CA . GLY A 1 672 ? 3.523 9.179 19.746 1.00 88.31 672 GLY A CA 1
ATOM 5343 C C . GLY A 1 672 ? 2.874 8.205 20.734 1.00 88.31 672 GLY A C 1
ATOM 5344 O O . GLY A 1 672 ? 2.127 8.642 21.596 1.00 88.31 672 GLY A O 1
ATOM 5345 N N . LEU A 1 673 ? 3.147 6.903 20.647 1.00 91.38 673 LEU A N 1
ATOM 5346 C CA . LEU A 1 673 ? 2.739 5.902 21.643 1.00 91.38 673 LEU A CA 1
ATOM 5347 C C . LEU A 1 673 ? 3.900 5.472 22.549 1.00 91.38 673 LEU A C 1
ATOM 5349 O O . LEU A 1 673 ? 3.685 4.853 23.598 1.00 91.38 673 LEU A O 1
ATOM 5353 N N . SER A 1 674 ? 5.139 5.740 22.129 1.00 88.00 674 SER A N 1
ATOM 5354 C CA . SER A 1 674 ? 6.347 5.190 22.745 1.00 88.00 674 SER A CA 1
ATOM 5355 C C . SER A 1 674 ? 6.704 5.829 24.088 1.00 88.00 674 SER A C 1
ATOM 5357 O O . SER A 1 674 ? 7.284 5.154 24.934 1.00 88.00 674 SER A O 1
ATOM 5359 N N . GLY A 1 675 ? 6.355 7.105 24.296 1.00 84.94 675 GLY A N 1
ATOM 5360 C CA . GLY A 1 675 ? 6.811 7.881 25.456 1.00 84.94 675 GLY A CA 1
ATOM 5361 C C . GLY A 1 675 ? 8.260 8.375 25.366 1.00 84.94 675 GLY A C 1
ATOM 5362 O O . GLY A 1 675 ? 8.784 8.927 26.333 1.00 84.94 675 GLY A O 1
ATOM 5363 N N . ILE A 1 676 ? 8.923 8.167 24.225 1.00 81.25 676 ILE A N 1
ATOM 5364 C CA . ILE A 1 676 ? 10.332 8.515 23.993 1.00 81.25 676 ILE A CA 1
ATOM 5365 C C . ILE A 1 676 ? 10.447 10.009 23.618 1.00 81.25 676 ILE A C 1
ATOM 5367 O O . ILE A 1 676 ? 9.442 10.698 23.448 1.00 81.25 676 ILE A O 1
ATOM 5371 N N . ALA A 1 677 ? 11.673 10.545 23.560 1.00 71.62 677 ALA A N 1
ATOM 5372 C CA . ALA A 1 677 ? 11.968 11.957 23.280 1.00 71.62 677 ALA A CA 1
ATOM 5373 C C . ALA A 1 677 ? 11.351 12.933 24.305 1.00 71.62 677 ALA A C 1
ATOM 5375 O O . ALA A 1 677 ? 10.838 13.990 23.951 1.00 71.62 677 ALA A O 1
ATOM 5376 N N . ASN A 1 678 ? 11.413 12.566 25.593 1.00 65.19 678 ASN A N 1
ATOM 5377 C CA . ASN A 1 678 ? 10.868 13.322 26.731 1.00 65.19 678 ASN A CA 1
ATOM 5378 C C . ASN A 1 678 ? 9.345 13.537 26.699 1.00 65.19 678 ASN A C 1
ATOM 5380 O O . ASN A 1 678 ? 8.830 14.378 27.431 1.00 65.19 678 ASN A O 1
ATOM 5384 N N . ASN A 1 679 ? 8.604 12.747 25.915 1.00 81.25 679 ASN A N 1
ATOM 5385 C CA . ASN A 1 679 ? 7.150 12.851 25.821 1.00 81.25 679 ASN A CA 1
ATOM 5386 C C . ASN A 1 679 ? 6.422 11.742 26.598 1.00 81.25 679 ASN A C 1
ATOM 5388 O O . ASN A 1 679 ? 5.525 11.075 26.080 1.00 81.25 679 ASN A O 1
ATOM 5392 N N . ILE A 1 680 ? 6.803 11.547 27.864 1.00 85.62 680 ILE A N 1
ATOM 5393 C CA . ILE A 1 680 ? 6.274 10.489 28.747 1.00 85.62 680 ILE A CA 1
ATOM 5394 C C . ILE A 1 680 ? 4.739 10.534 28.826 1.00 85.62 680 ILE A C 1
ATOM 5396 O O . ILE A 1 680 ? 4.083 9.494 28.897 1.00 85.62 680 ILE A O 1
ATOM 5400 N N . ALA A 1 681 ? 4.144 11.728 28.741 1.00 87.31 681 ALA A N 1
ATOM 5401 C CA . ALA A 1 681 ? 2.696 11.891 28.776 1.00 87.31 681 ALA A CA 1
ATOM 5402 C C . ALA A 1 681 ? 1.978 11.115 27.663 1.00 87.31 681 ALA A C 1
ATOM 5404 O O . ALA A 1 681 ? 0.903 10.559 27.890 1.00 87.31 681 ALA A O 1
ATOM 5405 N N . THR A 1 682 ? 2.584 11.021 26.479 1.00 88.75 682 THR A N 1
ATOM 5406 C CA . THR A 1 682 ? 2.017 10.304 25.327 1.00 88.75 682 THR A CA 1
ATOM 5407 C C . THR A 1 682 ? 2.188 8.792 25.385 1.00 88.75 682 THR A C 1
ATOM 5409 O O . THR A 1 682 ? 1.537 8.081 24.625 1.00 88.75 682 THR A O 1
ATOM 5412 N N . GLN A 1 683 ? 2.989 8.271 26.318 1.00 91.62 683 GLN A N 1
ATOM 5413 C CA . GLN A 1 683 ? 3.195 6.835 26.441 1.00 91.62 683 GLN A CA 1
ATOM 5414 C C . GLN A 1 683 ? 1.864 6.100 26.616 1.00 91.62 683 GLN A C 1
ATOM 5416 O O . GLN A 1 683 ? 1.029 6.492 27.439 1.00 91.62 683 GLN A O 1
ATOM 5421 N N . ARG A 1 684 ? 1.683 5.022 25.849 1.00 93.12 684 ARG A N 1
ATOM 5422 C CA . ARG A 1 684 ? 0.542 4.111 25.964 1.00 93.12 684 ARG A CA 1
ATOM 5423 C C . ARG A 1 684 ? 0.989 2.669 26.090 1.00 93.12 684 ARG A C 1
ATOM 5425 O O . ARG A 1 684 ? 2.003 2.261 25.532 1.00 93.12 684 ARG A O 1
ATOM 5432 N N . THR A 1 685 ? 0.195 1.892 26.805 1.00 93.81 685 THR A N 1
ATOM 5433 C CA . THR A 1 685 ? 0.406 0.475 27.095 1.00 93.81 685 THR A CA 1
ATOM 5434 C C . THR A 1 685 ? -0.711 -0.371 26.491 1.00 93.81 685 THR A C 1
ATOM 5436 O O . THR A 1 685 ? -1.737 0.138 26.041 1.00 93.81 685 THR A O 1
ATOM 5439 N N . CYS A 1 686 ? -0.545 -1.696 26.514 1.00 93.25 686 CYS A N 1
ATOM 5440 C CA . CYS A 1 686 ? -1.618 -2.606 26.108 1.00 93.25 686 CYS A CA 1
ATOM 5441 C C . CYS A 1 686 ? -2.866 -2.458 26.995 1.00 93.25 686 CYS A C 1
ATOM 5443 O O . CYS A 1 686 ? -3.980 -2.646 26.512 1.00 93.25 686 CYS A O 1
ATOM 5445 N N . LYS A 1 687 ? -2.691 -2.114 28.285 1.00 92.12 687 LYS A N 1
ATOM 5446 C CA . LYS A 1 687 ? -3.816 -1.903 29.205 1.00 92.12 687 LYS A CA 1
ATOM 5447 C C . LYS A 1 687 ? -4.656 -0.707 28.762 1.00 92.12 687 LYS A C 1
ATOM 5449 O O . LYS A 1 687 ? -5.872 -0.863 28.689 1.00 92.12 687 LYS A O 1
ATOM 5454 N N . ASP A 1 688 ? -4.007 0.398 28.383 1.00 94.12 688 ASP A N 1
ATOM 5455 C CA . ASP A 1 688 ? -4.682 1.597 27.872 1.00 94.12 688 ASP A CA 1
ATOM 5456 C C . ASP A 1 688 ? -5.473 1.297 26.597 1.00 94.12 688 ASP A C 1
ATOM 5458 O O . ASP A 1 688 ? -6.667 1.566 26.548 1.00 94.12 688 ASP A O 1
ATOM 5462 N N . PHE A 1 689 ? -4.853 0.656 25.599 1.00 95.19 689 PHE A N 1
ATOM 5463 C CA . PHE A 1 689 ? -5.545 0.329 24.345 1.00 95.19 689 PHE A CA 1
ATOM 5464 C C . PHE A 1 689 ? -6.787 -0.535 24.576 1.00 95.19 689 PHE A C 1
ATOM 5466 O O . PHE A 1 689 ? -7.852 -0.287 24.020 1.00 95.19 689 PHE A O 1
ATOM 5473 N N . CYS A 1 690 ? -6.670 -1.523 25.457 1.00 94.25 690 CYS A N 1
ATOM 5474 C CA . CYS A 1 690 ? -7.792 -2.367 25.821 1.00 94.25 690 CYS A CA 1
ATOM 5475 C C . CYS A 1 690 ? -8.891 -1.625 26.592 1.00 94.25 690 CYS A C 1
ATOM 5477 O O . CYS A 1 690 ? -10.050 -1.990 26.458 1.00 94.25 690 CYS A O 1
ATOM 5479 N N . GLU A 1 691 ? -8.572 -0.629 27.424 1.00 93.25 691 GLU A N 1
ATOM 5480 C CA . GLU A 1 691 ? -9.619 0.215 28.021 1.00 93.25 691 GLU A CA 1
ATOM 5481 C C . GLU A 1 691 ? -10.272 1.117 26.968 1.00 93.25 691 GLU A C 1
ATOM 5483 O O . GLU A 1 691 ? -11.490 1.256 26.973 1.00 93.25 691 GLU A O 1
ATOM 5488 N N . ALA A 1 692 ? -9.508 1.647 26.007 1.00 94.25 692 ALA A N 1
ATOM 5489 C CA . ALA A 1 692 ? -10.070 2.440 24.915 1.00 94.25 692 ALA A CA 1
ATOM 5490 C C . ALA A 1 692 ? -11.053 1.621 24.058 1.00 94.25 692 ALA A C 1
ATOM 5492 O O . ALA A 1 692 ? -12.191 2.034 23.860 1.00 94.25 692 ALA A O 1
ATOM 5493 N N . LEU A 1 693 ? -10.666 0.410 23.641 1.00 95.12 693 LEU A N 1
ATOM 5494 C CA . LEU A 1 693 ? -11.562 -0.506 22.926 1.00 95.12 693 LEU A CA 1
ATOM 5495 C C . LEU A 1 693 ? -12.793 -0.891 23.762 1.00 95.12 693 LEU A C 1
ATOM 5497 O O . LEU A 1 693 ? -13.893 -0.997 23.228 1.00 95.12 693 LEU A O 1
ATOM 5501 N N . LYS A 1 694 ? -12.636 -1.067 25.080 1.00 94.06 694 LYS A N 1
ATOM 5502 C CA . LYS A 1 694 ? -13.760 -1.359 25.979 1.00 94.06 694 LYS A CA 1
ATOM 5503 C C . LYS A 1 694 ? -14.779 -0.216 26.010 1.00 94.06 694 LYS A C 1
ATOM 5505 O O . LYS A 1 694 ? -15.972 -0.496 26.048 1.00 94.06 694 LYS A O 1
ATOM 5510 N N . LEU A 1 695 ? -14.332 1.042 25.969 1.00 93.19 695 LEU A N 1
ATOM 5511 C CA . LEU A 1 695 ? -15.232 2.198 25.869 1.00 93.19 695 LEU A CA 1
ATOM 5512 C C . LEU A 1 695 ? -16.010 2.190 24.549 1.00 93.19 695 LEU A C 1
ATOM 5514 O O . LEU A 1 695 ? -17.217 2.402 24.569 1.00 93.19 695 LEU A O 1
ATOM 5518 N N . MET A 1 696 ? -15.356 1.868 23.427 1.00 92.50 696 MET A N 1
ATOM 5519 C CA . MET A 1 696 ? -16.010 1.774 22.110 1.00 92.50 696 MET A CA 1
ATOM 5520 C C . MET A 1 696 ? -17.064 0.657 22.032 1.00 92.50 696 MET A C 1
ATOM 5522 O O . MET A 1 696 ? -18.013 0.747 21.256 1.00 92.50 696 MET A O 1
ATOM 5526 N N . LEU A 1 697 ? -16.913 -0.396 22.839 1.00 94.50 697 LEU A N 1
ATOM 5527 C CA . LEU A 1 697 ? -17.810 -1.556 22.871 1.00 94.50 697 LEU A CA 1
ATOM 5528 C C . LEU A 1 697 ? -18.870 -1.492 23.985 1.00 94.50 697 LEU A C 1
ATOM 5530 O O . LEU A 1 697 ? -19.709 -2.390 24.074 1.00 94.50 697 LEU A O 1
ATOM 5534 N N . GLY A 1 698 ? -18.808 -0.483 24.858 1.00 92.38 698 GLY A N 1
ATOM 5535 C CA . GLY A 1 698 ? -19.705 -0.344 26.006 1.00 92.38 698 GLY A CA 1
ATOM 5536 C C . GLY A 1 698 ? -21.121 0.095 25.622 1.00 92.38 698 GLY A C 1
ATOM 5537 O O . GLY A 1 698 ? -21.335 0.698 24.580 1.00 92.38 698 GLY A O 1
ATOM 5538 N N . GLU A 1 699 ? -22.094 -0.130 26.507 1.00 89.62 699 GLU A N 1
ATOM 5539 C CA . GLU A 1 699 ? -23.518 0.195 26.268 1.00 89.62 699 GLU A CA 1
ATOM 5540 C C . GLU A 1 699 ? -23.794 1.680 25.982 1.00 89.62 699 GLU A C 1
ATOM 5542 O O . GLU A 1 699 ? -24.779 2.021 25.331 1.00 89.62 699 GLU A O 1
ATOM 5547 N N . LYS A 1 700 ? -22.932 2.567 26.491 1.00 88.00 700 LYS A N 1
ATOM 5548 C CA . LYS A 1 700 ? -23.000 4.020 26.277 1.00 88.00 700 LYS A CA 1
ATOM 5549 C C . LYS A 1 700 ? -22.155 4.486 25.090 1.00 88.00 700 LYS A C 1
ATOM 5551 O O . LYS A 1 700 ? -21.947 5.690 24.943 1.00 88.00 700 LYS A O 1
ATOM 5556 N N . SER A 1 701 ? -21.596 3.563 24.307 1.00 91.81 701 SER A N 1
ATOM 5557 C CA . SER A 1 701 ? -20.719 3.941 23.211 1.00 91.81 701 SER A CA 1
ATOM 5558 C C . SER A 1 701 ? -21.497 4.535 22.047 1.00 91.81 701 SER A C 1
ATOM 5560 O O . SER A 1 701 ? -22.657 4.193 21.810 1.00 91.81 701 SER A O 1
ATOM 5562 N N . LEU A 1 702 ? -20.837 5.403 21.282 1.00 91.25 702 LEU A N 1
ATOM 5563 C CA . LEU A 1 702 ? -21.447 6.016 20.098 1.00 91.25 702 LEU A CA 1
ATOM 5564 C C . LEU A 1 702 ? -21.774 4.983 19.011 1.00 91.25 702 LEU A C 1
ATOM 5566 O O . LEU A 1 702 ? -22.703 5.180 18.236 1.00 91.25 702 LEU A O 1
ATOM 5570 N N . LEU A 1 703 ? -21.059 3.853 18.983 1.00 92.88 703 LEU A N 1
ATOM 5571 C CA . LEU A 1 703 ? -21.359 2.747 18.076 1.00 92.88 703 LEU A CA 1
ATOM 5572 C C . LEU A 1 703 ? -22.657 2.026 18.457 1.00 92.88 703 LEU A C 1
ATOM 5574 O O . LEU A 1 703 ? -23.446 1.698 17.576 1.00 92.88 703 LEU A O 1
ATOM 5578 N N . ILE A 1 704 ? -22.904 1.805 19.752 1.00 94.44 704 ILE A N 1
ATOM 5579 C CA . ILE A 1 704 ? -24.181 1.249 20.221 1.00 94.44 704 ILE A CA 1
ATOM 5580 C C . ILE A 1 704 ? -25.325 2.239 19.994 1.00 94.44 704 ILE A C 1
ATOM 5582 O O . ILE A 1 704 ? -26.424 1.829 19.631 1.00 94.44 704 ILE A O 1
ATOM 5586 N N . GLU A 1 705 ? -25.073 3.535 20.164 1.00 93.94 705 GLU A N 1
ATOM 5587 C CA . GLU A 1 705 ? -26.082 4.553 19.884 1.00 93.94 705 GLU A CA 1
ATOM 5588 C C . GLU A 1 705 ? -26.454 4.604 18.398 1.00 93.94 705 GLU A C 1
ATOM 5590 O O . GLU A 1 705 ? -27.637 4.604 18.069 1.00 93.94 705 GLU A O 1
ATOM 5595 N N . LEU A 1 706 ? -25.471 4.529 17.493 1.00 94.81 706 LEU A N 1
ATOM 5596 C CA . LEU A 1 706 ? -25.746 4.447 16.059 1.00 94.81 706 LEU A CA 1
ATOM 5597 C C . LEU A 1 706 ? -26.580 3.209 15.700 1.00 94.81 706 LEU A C 1
ATOM 5599 O O . LEU A 1 706 ? -27.479 3.305 14.871 1.00 94.81 706 LEU A O 1
ATOM 5603 N N . ARG A 1 707 ? -26.333 2.055 16.335 1.00 95.25 707 ARG A N 1
ATOM 5604 C CA . ARG A 1 707 ? -27.161 0.853 16.125 1.00 95.25 707 ARG A CA 1
ATOM 5605 C C . ARG A 1 707 ? -28.626 1.109 16.471 1.00 95.25 707 ARG A C 1
ATOM 5607 O O . ARG A 1 707 ? -29.490 0.796 15.664 1.00 95.25 707 ARG A O 1
ATOM 5614 N N . LYS A 1 708 ? -28.904 1.761 17.605 1.00 95.56 708 LYS A N 1
ATOM 5615 C CA . LYS A 1 708 ? -30.278 2.129 17.988 1.00 95.56 708 LYS A CA 1
ATOM 5616 C C . LYS A 1 708 ? -30.918 3.094 16.989 1.00 95.56 708 LYS A C 1
ATOM 5618 O O . LYS A 1 708 ? -32.088 2.933 16.664 1.00 95.56 708 LYS A O 1
ATOM 5623 N N . GLN A 1 709 ? -30.162 4.076 16.492 1.00 96.12 709 GLN A N 1
ATOM 5624 C CA . GLN A 1 709 ? -30.650 4.992 15.453 1.00 96.12 709 GLN A CA 1
ATOM 5625 C C . GLN A 1 709 ? -30.990 4.250 14.155 1.00 96.12 709 GLN A C 1
ATOM 5627 O O . GLN A 1 709 ? -31.997 4.556 13.522 1.00 96.12 709 GLN A O 1
ATOM 5632 N N . ILE A 1 710 ? -30.171 3.266 13.770 1.00 97.19 710 ILE A N 1
ATOM 5633 C CA . ILE A 1 710 ? -30.419 2.407 12.606 1.00 97.19 710 ILE A CA 1
ATOM 5634 C C . ILE A 1 710 ? -31.668 1.548 12.824 1.00 97.19 710 ILE A C 1
ATOM 5636 O O . ILE A 1 710 ? -32.502 1.477 11.924 1.00 97.19 710 ILE A O 1
ATOM 5640 N N . ASP A 1 711 ? -31.829 0.934 13.998 1.00 96.88 711 ASP A N 1
ATOM 5641 C CA . ASP A 1 711 ? -33.011 0.130 14.329 1.00 96.88 711 ASP A CA 1
ATOM 5642 C C . ASP A 1 711 ? -34.292 0.974 14.259 1.00 96.88 711 ASP A C 1
ATOM 5644 O O . ASP A 1 711 ? -35.279 0.550 13.656 1.00 96.88 711 ASP A O 1
ATOM 5648 N N . GLN A 1 712 ? -34.255 2.197 14.803 1.00 97.44 712 GLN A N 1
ATOM 5649 C CA . GLN A 1 712 ? -35.368 3.145 14.727 1.00 97.44 712 GLN A CA 1
ATOM 5650 C C . GLN A 1 712 ? -35.657 3.564 13.282 1.00 97.44 712 GLN A C 1
ATOM 5652 O O . GLN A 1 712 ? -36.802 3.518 12.852 1.00 97.44 712 GLN A O 1
ATOM 5657 N N . PHE A 1 713 ? -34.625 3.889 12.501 1.00 97.38 713 PHE A N 1
ATOM 5658 C CA . PHE A 1 713 ? -34.780 4.230 11.086 1.00 97.38 713 P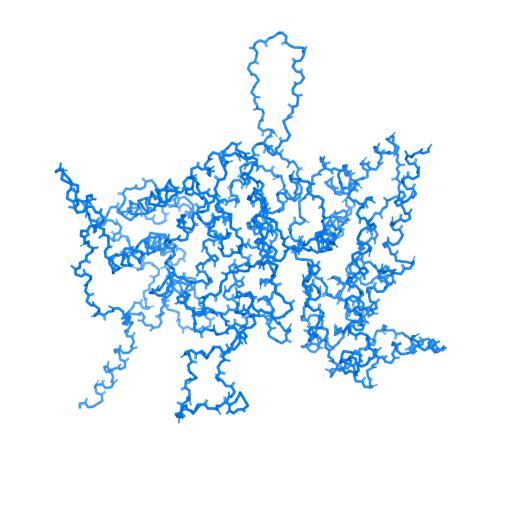HE A CA 1
ATOM 5659 C C . PHE A 1 713 ? -35.406 3.088 10.283 1.00 97.38 713 PHE A C 1
ATOM 5661 O O . PHE A 1 713 ? -36.323 3.306 9.497 1.00 97.38 713 PHE A O 1
ATOM 5668 N N . LEU A 1 714 ? -34.950 1.853 10.502 1.00 96.94 714 LEU A N 1
ATOM 5669 C CA . LEU A 1 714 ? -35.514 0.671 9.859 1.00 96.94 714 LEU A CA 1
ATOM 5670 C C . LEU A 1 714 ? -36.976 0.429 10.261 1.00 96.94 714 LEU A C 1
ATOM 5672 O O . LEU A 1 714 ? -37.741 -0.079 9.438 1.00 96.94 714 LEU A O 1
ATOM 5676 N N . TRP A 1 715 ? -37.357 0.751 11.494 1.00 97.00 715 TRP A N 1
ATOM 5677 C CA . TRP A 1 715 ? -38.748 0.704 11.930 1.00 97.00 715 TRP A CA 1
ATOM 5678 C C . TRP A 1 715 ? -39.583 1.772 11.216 1.00 97.00 715 TRP A C 1
ATOM 5680 O O . TRP A 1 715 ? -40.542 1.424 10.531 1.00 97.00 715 TRP A O 1
ATOM 5690 N N . ASP A 1 716 ? -39.158 3.033 11.286 1.00 96.19 716 ASP A N 1
ATOM 5691 C CA . ASP A 1 716 ? -39.909 4.186 10.782 1.00 96.19 716 ASP A CA 1
ATOM 5692 C C . ASP A 1 716 ? -40.122 4.140 9.265 1.00 96.19 716 ASP A C 1
ATOM 5694 O O . ASP A 1 716 ? -41.186 4.501 8.783 1.00 96.19 716 ASP A O 1
ATOM 5698 N N . ILE A 1 717 ? -39.165 3.635 8.479 1.00 95.31 717 ILE A N 1
ATOM 5699 C CA . ILE A 1 717 ? -39.362 3.505 7.020 1.00 95.31 717 ILE A CA 1
ATOM 5700 C C . ILE A 1 717 ? -40.330 2.370 6.633 1.00 95.31 717 ILE A C 1
ATOM 5702 O O . ILE A 1 717 ? -40.649 2.201 5.456 1.00 95.31 717 ILE A O 1
ATOM 5706 N N . ARG A 1 718 ? -40.749 1.537 7.595 1.00 94.00 718 ARG A N 1
ATOM 5707 C CA . ARG A 1 718 ? -41.659 0.396 7.389 1.00 94.00 718 ARG A CA 1
ATOM 5708 C C . ARG A 1 718 ? -43.045 0.603 8.001 1.00 94.00 718 ARG A C 1
ATOM 5710 O O . ARG A 1 718 ? -43.903 -0.257 7.793 1.00 94.00 718 ARG A O 1
ATOM 5717 N N . THR A 1 719 ? -43.254 1.686 8.745 1.00 87.12 719 THR A N 1
ATOM 5718 C CA . THR A 1 719 ? -44.514 2.025 9.426 1.00 87.12 719 THR A CA 1
ATOM 5719 C C . THR A 1 719 ? -45.012 3.377 8.974 1.00 87.12 719 THR A C 1
ATOM 5721 O O . THR A 1 719 ? -46.233 3.490 8.734 1.00 87.12 719 THR A O 1
#

Solvent-accessible surface area (backbone atoms only — not comparable to full-atom values): 38631 Å² total; per-residue (Å²): 113,76,70,59,54,53,51,50,52,55,55,56,70,39,51,82,71,56,95,62,66,86,56,80,74,85,87,57,45,66,40,72,38,84,90,56,79,80,70,89,72,90,89,60,82,70,83,49,48,38,67,31,73,66,30,44,52,53,50,41,52,50,56,40,44,41,55,49,61,40,56,51,48,52,50,48,29,37,38,9,51,52,88,28,29,85,42,43,48,51,64,98,47,94,90,56,78,48,72,64,33,51,48,41,47,71,75,68,49,62,60,97,42,43,95,59,29,83,39,28,22,34,56,52,17,53,53,47,47,51,53,24,47,77,55,55,41,48,85,80,62,52,78,79,40,93,46,72,64,57,44,52,61,54,60,72,72,48,81,10,58,56,58,48,52,47,48,52,50,51,51,50,26,30,55,41,28,61,81,28,70,84,29,79,36,74,66,73,23,44,48,44,39,31,33,49,37,29,16,36,79,39,30,87,52,37,62,57,35,52,76,56,38,52,48,75,66,42,73,71,77,81,74,81,81,83,80,64,98,64,100,66,84,79,71,82,59,87,66,45,45,50,46,73,33,36,92,53,66,47,36,39,68,53,52,37,55,36,50,54,50,35,23,54,48,28,42,53,49,48,38,68,58,32,29,63,36,42,95,77,34,59,42,47,51,56,41,36,30,40,88,84,29,50,46,76,55,82,51,45,72,61,30,50,54,48,46,53,52,46,49,50,51,41,46,56,52,51,39,50,52,28,59,33,18,74,30,49,61,93,46,68,24,27,20,78,33,46,31,21,31,50,40,26,28,78,59,88,62,75,33,79,69,67,57,98,78,75,90,70,85,88,63,101,82,77,61,77,90,80,46,97,63,75,54,67,62,15,69,57,30,6,42,40,39,44,59,27,88,69,68,57,46,52,59,72,46,82,74,77,95,50,86,38,59,68,64,76,75,51,86,34,36,58,86,43,62,26,38,61,40,69,55,31,38,59,27,11,55,40,66,52,36,21,49,64,54,25,60,55,35,41,55,38,41,61,40,54,83,13,35,49,21,36,51,39,10,50,48,47,49,62,67,64,66,76,68,65,20,42,12,37,41,50,14,40,56,55,38,50,32,33,43,28,56,25,35,98,78,66,40,92,55,72,27,63,43,37,36,44,22,40,53,50,36,50,13,54,63,44,81,65,39,94,68,76,76,68,63,71,52,67,38,51,75,60,52,60,91,50,75,59,46,75,25,18,27,62,31,27,40,38,51,20,75,53,36,40,46,59,48,41,25,32,55,41,30,40,62,44,34,52,34,42,56,43,36,34,42,90,47,17,60,57,55,50,50,47,57,63,66,40,51,64,56,51,53,56,44,52,47,50,54,44,50,60,46,37,62,57,35,64,32,86,93,24,67,55,47,68,69,23,57,54,93,83,16,50,42,56,52,10,50,50,29,51,74,69,61,48,91,52,65,74,52,39,51,40,69,77,43,37,53,45,88,83,33,48,27,36,60,74,40,87,57,48,56,32,52,34,43,52,38,29,24,42,66,45,32,41,64,62,26,46,23,58,94,87,38,35,45,30,37,36,32,61,68,34,53,45,50,35,51,48,32,33,71,31,90,74,5,41,58,48,50,46,50,54,26,43,54,49,50,61,48,61,58,74,107

Radius of gyration: 30.19 Å; Cα contacts (8 Å, |Δi|>4): 1142; chains: 1; bounding box: 106×59×94 Å

Foldseek 3Di:
DVVVVVVVVVLVVLAPQDPCNVPDDPPDQKDFAPVCPPDPDDDDPVVRIDGDLVNVVVVLVCLLCLCVVPPVLLVLLLCLLPVFVAPFCADPDPVDQDPNVVSCVVVVDPLSSDPRRGDTSPNSNVVSQVVCVVQQQDNDHSVVAPDPVRSVVVSCPGPGPSNVSVVVLLVVLLVLQVVLAVFDDAQQALLSLLLCLLQQVSHPLLVCLLPPLLLVLFDDPPPPPPDDPDPDPDDRDPPSQWFQKPPGIDGSNNLSVLSVVLNVLSLVLVCLLFNQWDDQADHSSCSNGCPVSHYQDNRSVLNVVSNLVSLVQNLLLLLVLLVLLVDDVLLPGFVFFKAFAQADEPDPDWGPPDDPDDPDDDDPDDDCVPDVPTHSHGLSRCQLLQNRPLLHFFGWDDDPSDTDTPPPPLLQWDHNGRSPCNCRNRHGPDMDTSNSSNVSSCQQRNALPRSSLVSLLSCCASVLDFQRHLLSLLLQLQQLLCVQQVHQPRPPDGDQQGVVLLQCLLCVLQVNDGDDLQDSNLLPDHLDDDPLLLLQHSSQACRNLFLQDFLGANFKDFSSNSSSHMGGSVCNNSVNVSLLPCLVSNLVNLVVLLCQLCVQQCDPVHCNNPPQADPPFLQVQLVVCVVVVPPDPVSVDRGRGFTDPRGAAQSPDPRNQSSSSRRRIGRNDSVQQGCPPVNRSSHHGSVRVSVSSVSCNDCSHSSVSSNVSSVVSVVSSVD

pLDDT: mean 83.19, std 16.68, range [33.78, 98.69]

Sequence (719 aa):
MKGGLRKLIGELGRAYVSRYEGSPAIGQWLIKDPNKESAQKVQDYDQNMILTTDGRHGAKVFLTCATMLFNESHHLFYHGGKEWRKIRVQTKTDNDVNDLQKYLLKSGYQIPSLINENNTGRDVAVRLSRVFRNHGEFNREPTDFKSWEDYKEYYRHGKGILLKLFTHLHEYYEVCHYGTMFATKQPSSVYEMLLWLSGFPYNPVYQPLSFNGFSELFEKEENNAANSEGDEILLETDDADSLPAYPENITVGGISGILTEVCHQAHDVLTTILGHGQADGIYAVDFNTNSQGFSYPSRYGQCIDMLADILHRLYQQLYFVYCQCCNDEICSGWRGCLYGNAIGGSDWKCNSKQCADQKCNQKVNQTCELHPKCGVKSPLQSYLEDGLPGFLPHSLKKPGCKLECTVSNHRGIPCKTPMGFNEISVMASHTKNGEHLRKVLDAFCGKQDSPLTKLCGYFMCLMQKPPQSLGDVYAYYYSYLAYYTGGFYEVTKSHTHTQAAFKEAINEAYFGNQYEALDPSTLCSSKVHKSSHANGDLISITDCKTGSNKPCGLYVQPLALNTYSYYSNKHKTNHLSWIVYITETFYDLLKKLYDDCCGTCKKPGSRCYEKCCTEGCEVKKAYEAIESKSDNTDAKKLDGKNHDKNCKSIVQCRNTHPNLYKYGFTFGNPLGLSGIANNIATQRTCKDFCEALKLMLGEKSLLIELRKQIDQFLWDIRT

Mean predicted aligned error: 10.45 Å